Protein AF-0000000083568328 (afdb_homodimer)

Radius of gyration: 26.66 Å; Cα contacts (8 Å, |Δi|>4): 1543; chains: 2; bounding box: 86×84×79 Å

Solvent-accessible surface area (backbone atoms only — not comparable to full-atom values): 36792 Å² total; per-residue (Å²): 140,85,82,80,84,76,82,82,82,76,76,81,67,82,68,76,79,73,75,78,72,89,67,74,82,72,76,91,63,87,70,59,81,73,77,76,90,40,63,69,67,66,47,44,59,93,47,55,73,36,62,49,72,58,88,71,89,32,15,47,47,31,37,31,39,25,26,66,19,90,77,31,18,48,34,42,52,43,37,45,37,40,53,52,50,33,39,75,69,68,72,45,58,80,86,29,33,40,19,35,58,36,58,38,61,53,32,25,15,39,19,40,45,28,38,70,73,61,34,52,41,39,31,17,19,52,56,82,65,50,58,75,46,43,22,49,22,52,35,22,59,33,45,77,42,72,16,58,87,57,57,84,87,40,70,62,10,27,57,48,40,20,51,48,49,11,63,76,63,62,30,40,53,66,45,72,56,56,32,63,50,38,14,46,34,19,34,66,36,53,18,55,51,50,40,60,75,48,69,69,63,54,39,31,40,33,26,49,24,41,56,25,15,60,48,26,9,25,25,44,44,46,49,75,73,40,78,76,47,46,29,33,38,28,30,32,58,35,24,13,43,52,24,53,72,68,72,46,77,72,67,70,61,64,69,84,34,71,70,34,29,30,74,52,69,44,76,16,46,47,62,91,46,49,73,43,66,48,65,36,47,55,68,57,12,39,49,36,16,48,45,35,12,38,70,42,54,41,60,36,29,37,35,28,9,32,25,49,51,53,50,51,53,49,16,67,75,32,56,84,36,28,31,41,30,47,28,46,30,38,24,80,84,28,23,83,54,69,42,17,67,73,53,54,57,61,60,68,67,72,60,82,79,76,121,133,89,87,86,83,77,81,76,80,81,78,74,69,84,68,73,78,70,75,78,72,90,67,74,83,72,76,90,63,88,72,57,82,70,73,52,98,43,62,69,66,57,49,44,60,92,47,56,74,36,62,49,70,58,87,69,88,31,15,48,47,30,35,32,38,25,27,66,19,92,78,31,20,50,34,41,52,42,37,45,36,40,54,52,50,33,39,76,70,67,71,47,58,79,84,29,34,40,19,35,58,39,56,37,61,53,32,26,16,41,19,39,46,28,39,69,73,60,35,51,40,38,31,17,20,52,56,84,66,50,57,76,46,42,21,49,22,51,36,22,59,33,46,77,42,72,16,60,88,56,56,85,86,37,68,61,9,27,58,48,41,19,50,49,49,12,64,75,64,63,28,40,52,65,45,71,58,56,33,62,48,37,15,45,33,18,34,65,35,53,19,53,51,51,39,59,75,48,68,69,64,53,41,29,41,32,27,48,24,41,57,24,17,59,48,26,8,26,26,44,44,48,48,76,74,38,80,76,48,45,28,34,38,29,31,30,58,35,25,11,43,50,24,54,73,67,73,46,80,71,66,70,61,64,71,83,35,74,69,36,27,28,73,51,70,42,77,16,45,48,62,92,45,49,73,43,66,47,65,34,48,56,68,57,12,39,51,37,16,48,44,35,12,38,70,43,53,39,60,35,28,37,36,27,10,33,24,49,50,53,50,50,54,49,16,68,74,32,56,83,35,28,30,41,30,47,28,46,30,40,22,81,83,29,22,83,54,70,40,16,67,73,53,54,58,60,61,71,66,70,58,77,81,71,123

Secondary structure (DSSP, 8-state):
----------S------------------SS-SS----TTGGGSS---EEE-SS--SSSEEEEEEGGGSTTSBTHHHHHHHHHHHHHHTT-S-TTPEEEEE-SSHHHHHHHHHHHHHT-EEEEEEETT--HHHHHHHHHHT-EEEEE----TTSTTSHHHHHHHHHHHTT-EE--TTT-THHHHHIIIIIHHHHHHHTTT--SEEEEE-SSSHHHHHHHHHHHHH-S-SEEEEEEETT-SHHHHHTT---------STT---SS--TT--GGG--EEEEE-HHHHHHHHHHHHHHH---B-HHHHHHHHHHHHHHHH-TT-EEEEEE-BBGGGGTTTTTSHHHHHHHTTTS----/-----------------------------SS-SS--S-TTGGGSS---EEE-SS--SSSEEEEEEGGGSTTSBTHHHHHHHHHHHHHHTT-S-TTPEEEEE-SSHHHHHHHHHHHHHT-EEEEEEETT--HHHHHHHHHHT-EEEEE----TTSTTSHHHHHHHHHHHTT-EE--TTT-THHHHHIIIIIHHHHHHHTTT--SEEEEE-SSSHHHHHHHHHHHHH-S-SEEEEEEETT-SHHHHHTT---------STT---SS--TT--GGG--EEEEE-HHHHHHHHHHHHHHH---B-HHHHHHHHHHHHHHHH-TT-EEEEEE-BBGGGGTTTTTSHHHHHHTTTTS----

InterPro domains:
  IPR001216 Cysteine synthase/cystathionine beta-synthase, pyridoxal-phosphate attachment site [PS00901] (64-82)
  IPR001926 Tryptophan synthase beta chain-like, PALP domain [PF00291] (43-329)
  IPR036052 Tryptophan synthase beta chain-like, PALP domain superfamily [G3DSA:3.40.50.1100] (43-334)
  IPR036052 Tryptophan synthase beta chain-like, PALP domain superfamily [G3DSA:3.40.50.1100] (76-178)
  IPR036052 Tryptophan synthase beta chain-like, PALP domain superfamily [SSF53686] (38-342)
  IPR050214 Cysteine synthase/Cystathionine beta-synthase [PTHR10314] (40-342)

Organism: NCBI:txid148449

Sequence (710 aa):
MTDDSDRSADENSVADGGYLEREEPKAETHGSPYQTGDPVLARIGETPLVDYPEPADGGDILLKLEADNPTGSMKDRVALGMIRELEAKGRLEEDDVVVEASSGNTAGAVALVTNRLGYESVLTVPEGTSGQKIGYVRAFGSEIVECPDVDSGDERHYRSTAERIASERGGVWLDQYSTQLNPTVHYEWTGPELWRQAAGDLTHVVCPMGTGGTLSGIARYVKERTGDVEIVGVDAEQSNISAAFYDRDPGTYDTDVEGLGKEHELPTMWFDYIDEVRSVADQHAFDEARRAAAEHGVLVGGSSGAAIAVAREIADEQPNARIAVIGCDGGEQYFDTVFDEASMSHDGSSGSTLEMTDDSDRSADENSVADGGYLEREEPKAETHGSPYQTGDPVLARIGETPLVDYPEPADGGDILLKLEADNPTGSMKDRVALGMIRELEAKGRLEEDDVVVEASSGNTAGAVALVTNRLGYESVLTVPEGTSGQKIGYVRAFGSEIVECPDVDSGDERHYRSTAERIASERGGVWLDQYSTQLNPTVHYEWTGPELWRQAAGDLTHVVCPMGTGGTLSGIARYVKERTGDVEIVGVDAEQSNISAAFYDRDPGTYDTDVEGLGKEHELPTMWFDYIDEVRSVADQHAFDEARRAAAEHGVLVGGSSGAAIAVAREIADEQPNARIAVIGCDGGEQYFDTVFDEASMSHDGSSGSTLE

Foldseek 3Di:
DDDPCPPPPDDPDPLPPPPPPPDPDDDLDPAAPLDDVQPLLSQQDPADWAFFQDDAPFATEIEGQNLSRPLFFNLLLLLSQLVSVCVVVVNADQAAEEEEEDQADNLLSNLVNCLRSVHAYEYEYEPPRDCLGCVSNVVSPHHYHYFHDDDPVDCSPSHNVRVVCCVVRVHDYSPCLADLSLLVSLLRGVQSSVCVNCVVPAQEEEEFDFSQSNLQSNLVNNVVVDVRHAYEYEAAPQACPQCVLVVHDHDHHDAPFPRGHHSYHTNSHPSVRHHYYYHDYQLQLLVQQVCSCPPRVAFAGSSLSRRVVVVVVVRVVHRHGYYYYYGGGGNVSACVPSVDPVNVVVVVPPPDPPD/DDDDPPPPPDPPPPLPPPPPPPDPQDDLDPAAPLDDPFPLLSQQDPADWAWFQDDAPFATEIERQNLSRPLFFNLLLLLSQLVSVCVVVVNADQAAEEEEEDQADNLLSNLVNCLRSVHAYEYEYEPPRDCLGCVSNVVSPHHYHYFHDDDPVDCSPSHNVRVVCCVVRVHDYSPCLADLSLLVSLLRGVQSSVCVNCVVDAQEEFEFDFSQSNLQSNLVNNVVVDVRHAYEYEAAPQACPQCVLVVHDHDHHDAPFPRGHHSYHTNSHPSVRHHYYYHDYQLQLLVQQVCSCPPRVAFAGSSLSRRVVVVVVVRVVHRHGYYYYYGGGGNPSQCVPSVDPVNVVVVVPPPDPPD

Nearest PDB structures (foldseek):
  4pcu-assembly1_A  TM=8.987E-01  e=1.764E-31  Homo sapiens
  8stw-assembly1_F  TM=9.087E-01  e=2.354E-30  Homo sapiens
  8stw-assembly1_A  TM=8.959E-01  e=1.142E-30  Homo sapiens
  8stw-assembly1_B  TM=9.037E-01  e=2.995E-30  Homo sapiens
  4zu6-assembly1_X  TM=9.119E-01  e=7.657E-28  Haemophilus influenzae Rd KW20

Structure (mmCIF, N/CA/C/O backbone):
data_AF-0000000083568328-model_v1
#
loop_
_entity.id
_entity.type
_entity.pdbx_description
1 polymer 'Cystathionine beta-synthase/cysteine synthase A'
#
loop_
_atom_site.group_PDB
_atom_site.id
_atom_site.type_symbol
_atom_site.label_atom_id
_atom_site.label_alt_id
_atom_site.label_comp_id
_atom_site.label_asym_id
_atom_site.label_entity_id
_atom_site.label_seq_id
_atom_site.pdbx_PDB_ins_code
_atom_site.Cartn_x
_atom_site.Cartn_y
_atom_site.Cartn_z
_atom_site.occupancy
_atom_site.B_iso_or_equiv
_atom_site.auth_seq_id
_atom_site.auth_comp_id
_atom_site.auth_asym_id
_atom_site.auth_atom_id
_atom_site.pdbx_PDB_model_num
ATOM 1 N N . MET A 1 1 ? 37.719 -30.75 -47.125 1 26.38 1 MET A N 1
ATOM 2 C CA . MET A 1 1 ? 38.5 -30.547 -45.906 1 26.38 1 MET A CA 1
ATOM 3 C C . MET A 1 1 ? 37.688 -29.828 -44.844 1 26.38 1 MET A C 1
ATOM 5 O O . MET A 1 1 ? 37.562 -28.594 -44.875 1 26.38 1 MET A O 1
ATOM 9 N N . THR A 1 2 ? 36.438 -30.375 -44.5 1 29.31 2 THR A N 1
ATOM 10 C CA . THR A 1 2 ? 35.094 -30.188 -43.938 1 29.31 2 THR A CA 1
ATOM 11 C C . THR A 1 2 ? 35.156 -30 -42.438 1 29.31 2 THR A C 1
ATOM 13 O O . THR A 1 2 ? 35.5 -30.922 -41.688 1 29.31 2 THR A O 1
ATOM 16 N N . ASP A 1 3 ? 35.594 -28.703 -41.938 1 25.84 3 ASP A N 1
ATOM 17 C CA . ASP A 1 3 ? 35.969 -28.219 -40.625 1 25.84 3 ASP A CA 1
ATOM 18 C C . ASP A 1 3 ? 34.812 -28.391 -39.625 1 25.84 3 ASP A C 1
ATOM 20 O O . ASP A 1 3 ? 33.656 -28.156 -39.969 1 25.84 3 ASP A O 1
ATOM 24 N N . ASP A 1 4 ? 34.938 -29.141 -38.406 1 24.5 4 ASP A N 1
ATOM 25 C CA . ASP A 1 4 ? 34.312 -29.859 -37.281 1 24.5 4 ASP A CA 1
ATOM 26 C C . ASP A 1 4 ? 33.781 -28.875 -36.25 1 24.5 4 ASP A C 1
ATOM 28 O O . ASP A 1 4 ? 34 -29.047 -35.062 1 24.5 4 ASP A O 1
ATOM 32 N N . SER A 1 5 ? 33.438 -27.547 -36.531 1 26.03 5 SER A N 1
ATOM 33 C CA . SER A 1 5 ? 33.312 -26.609 -35.406 1 26.03 5 SER A CA 1
ATOM 34 C C . SER A 1 5 ? 32.062 -26.891 -34.594 1 26.03 5 SER A C 1
ATOM 36 O O . SER A 1 5 ? 30.969 -26.547 -35 1 26.03 5 SER A O 1
ATOM 38 N N . ASP A 1 6 ? 31.906 -28.031 -33.844 1 23.34 6 ASP A N 1
ATOM 39 C CA . ASP A 1 6 ? 30.797 -28.562 -33.062 1 23.34 6 ASP A CA 1
ATOM 40 C C . ASP A 1 6 ? 30.547 -27.688 -31.828 1 23.34 6 ASP A C 1
ATOM 42 O O . ASP A 1 6 ? 31.344 -27.688 -30.891 1 23.34 6 ASP A O 1
ATOM 46 N N . ARG A 1 7 ? 30.047 -26.375 -31.922 1 26.62 7 ARG A N 1
ATOM 47 C CA . ARG A 1 7 ? 29.766 -25.422 -30.844 1 26.62 7 ARG A CA 1
ATOM 48 C C . ARG A 1 7 ? 28.875 -26.062 -29.781 1 26.62 7 ARG A C 1
ATOM 50 O O . ARG A 1 7 ? 27.781 -26.562 -30.078 1 26.62 7 ARG A O 1
ATOM 57 N N . SER A 1 8 ? 29.375 -26.453 -28.531 1 22.33 8 SER A N 1
ATOM 58 C CA . SER A 1 8 ? 28.922 -26.984 -27.25 1 22.33 8 SER A CA 1
ATOM 59 C C . SER A 1 8 ? 27.953 -26.016 -26.562 1 22.33 8 SER A C 1
ATOM 61 O O . SER A 1 8 ? 28.375 -25.062 -25.922 1 22.33 8 SER A O 1
ATOM 63 N N . ALA A 1 9 ? 26.922 -25.453 -27.109 1 28.36 9 ALA A N 1
ATOM 64 C CA . ALA A 1 9 ? 25.969 -24.5 -26.516 1 28.36 9 ALA A CA 1
ATOM 65 C C . ALA A 1 9 ? 25.312 -25.109 -25.281 1 28.36 9 ALA A C 1
ATOM 67 O O . ALA A 1 9 ? 24.297 -24.578 -24.797 1 28.36 9 ALA A O 1
ATOM 68 N N . ASP A 1 10 ? 25.594 -26.406 -24.719 1 21.42 10 ASP A N 1
ATOM 69 C CA . ASP A 1 10 ? 24.594 -27.141 -23.969 1 21.42 10 ASP A CA 1
ATOM 70 C C . ASP A 1 10 ? 24.281 -26.469 -22.641 1 21.42 10 ASP A C 1
ATOM 72 O O . ASP A 1 10 ? 23.141 -26.5 -22.172 1 21.42 10 ASP A O 1
ATOM 76 N N . GLU A 1 11 ? 25.188 -26.219 -21.516 1 24.83 11 GLU A N 1
ATOM 77 C CA . GLU A 1 11 ? 25.031 -26.766 -20.172 1 24.83 11 GLU A CA 1
ATOM 78 C C . GLU A 1 11 ? 24.281 -25.781 -19.266 1 24.83 11 GLU A C 1
ATOM 80 O O . GLU A 1 11 ? 24 -26.094 -18.109 1 24.83 11 GLU A O 1
ATOM 85 N N . ASN A 1 12 ? 24.281 -24.438 -19.438 1 27.17 12 ASN A N 1
ATOM 86 C CA . ASN A 1 12 ? 24.203 -23.656 -18.203 1 27.17 12 ASN A CA 1
ATOM 87 C C . ASN A 1 12 ? 22.766 -23.531 -17.719 1 27.17 12 ASN A C 1
ATOM 89 O O . ASN A 1 12 ? 22.438 -22.578 -16.984 1 27.17 12 ASN A O 1
ATOM 93 N N . SER A 1 13 ? 21.828 -24.125 -18.391 1 28.86 13 SER A N 1
ATOM 94 C CA . SER A 1 13 ? 20.5 -23.875 -17.828 1 28.86 13 SER A CA 1
ATOM 95 C C . SER A 1 13 ? 20.391 -24.469 -16.422 1 28.86 13 SER A C 1
ATOM 97 O O . SER A 1 13 ? 20.766 -25.625 -16.203 1 28.86 13 SER A O 1
ATOM 99 N N . VAL A 1 14 ? 20.359 -23.766 -15.383 1 32.25 14 VAL A N 1
ATOM 100 C CA . VAL A 1 14 ? 20.203 -24.172 -13.992 1 32.25 14 VAL A CA 1
ATOM 101 C C . VAL A 1 14 ? 18.938 -25.031 -13.844 1 32.25 14 VAL A C 1
ATOM 103 O O . VAL A 1 14 ? 17.875 -24.516 -13.484 1 32.25 14 VAL A O 1
ATOM 106 N N . ALA A 1 15 ? 18.562 -25.844 -14.898 1 31.44 15 ALA A N 1
ATOM 107 C CA . ALA A 1 15 ? 17.391 -26.672 -14.625 1 31.44 15 ALA A CA 1
ATOM 108 C C . ALA A 1 15 ? 17.734 -27.781 -13.617 1 31.44 15 ALA A C 1
ATOM 110 O O . ALA A 1 15 ? 17.984 -28.922 -14 1 31.44 15 ALA A O 1
ATOM 111 N N . ASP A 1 16 ? 18.641 -27.75 -12.695 1 31.12 16 ASP A N 1
ATOM 112 C CA . ASP A 1 16 ? 18.781 -28.953 -11.898 1 31.12 16 ASP A CA 1
ATOM 113 C C . ASP A 1 16 ? 17.469 -29.312 -11.195 1 31.12 16 ASP A C 1
ATOM 115 O O . ASP A 1 16 ? 16.859 -28.453 -10.531 1 31.12 16 ASP A O 1
ATOM 119 N N . GLY A 1 17 ? 16.734 -30.297 -11.672 1 29.56 17 GLY A N 1
ATOM 120 C CA . GLY A 1 17 ? 15.602 -30.984 -11.086 1 29.56 17 GLY A CA 1
ATOM 121 C C . GLY A 1 17 ? 15.875 -31.5 -9.688 1 29.56 17 GLY A C 1
ATOM 122 O O . GLY A 1 17 ? 15.734 -32.688 -9.422 1 29.56 17 GLY A O 1
ATOM 123 N N . GLY A 1 18 ? 16.828 -30.969 -8.906 1 28.64 18 GLY A N 1
ATOM 124 C CA . GLY A 1 18 ? 17.078 -31.688 -7.664 1 28.64 18 GLY A CA 1
ATOM 125 C C . GLY A 1 18 ? 15.852 -31.766 -6.773 1 28.64 18 GLY A C 1
ATOM 126 O O . GLY A 1 18 ? 15.211 -30.75 -6.492 1 28.64 18 GLY A O 1
ATOM 127 N N . TYR A 1 19 ? 15.188 -32.875 -6.84 1 30.38 19 TYR A N 1
ATOM 128 C CA . TYR A 1 19 ? 14.227 -33.25 -5.805 1 30.38 19 TYR A CA 1
ATOM 129 C C . TYR A 1 19 ? 14.805 -33 -4.414 1 30.38 19 TYR A C 1
ATOM 131 O O . TYR A 1 19 ? 15.93 -33.406 -4.121 1 30.38 19 TYR A O 1
ATOM 139 N N . LEU A 1 20 ? 14.539 -31.906 -3.744 1 34.12 20 LEU A N 1
ATOM 140 C CA . LEU A 1 20 ? 14.867 -31.719 -2.334 1 34.12 20 LEU A CA 1
ATOM 141 C C . LEU A 1 20 ? 14.5 -32.969 -1.526 1 34.12 20 LEU A C 1
ATOM 143 O O . LEU A 1 20 ? 13.406 -33.5 -1.686 1 34.12 20 LEU A O 1
ATOM 147 N N . GLU A 1 21 ? 15.438 -33.75 -1.152 1 30.05 21 GLU A N 1
ATOM 148 C CA . GLU A 1 21 ? 15.266 -34.812 -0.155 1 30.05 21 GLU A CA 1
ATOM 149 C C . GLU A 1 21 ? 14.375 -34.344 0.994 1 30.05 21 GLU A C 1
ATOM 151 O O . GLU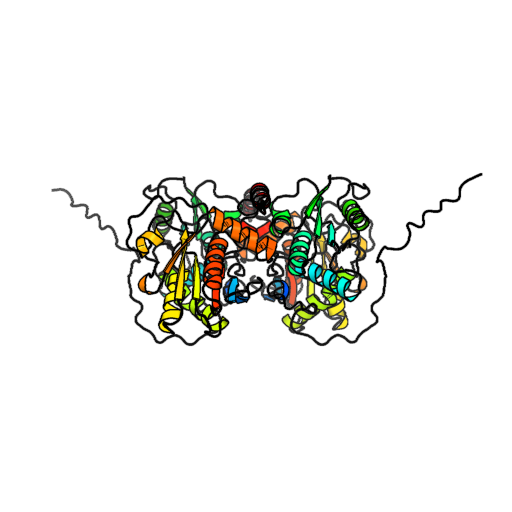 A 1 21 ? 14.32 -33.156 1.296 1 30.05 21 GLU A O 1
ATOM 156 N N . ARG A 1 22 ? 13.555 -35.281 1.659 1 32.81 22 ARG A N 1
ATOM 157 C CA . ARG A 1 22 ? 12.531 -35.219 2.701 1 32.81 22 ARG A CA 1
ATOM 158 C C . ARG A 1 22 ? 13.086 -34.594 3.973 1 32.81 22 ARG A C 1
ATOM 160 O O . ARG A 1 22 ? 13.727 -35.281 4.785 1 32.81 22 ARG A O 1
ATOM 167 N N . GLU A 1 23 ? 13.742 -33.375 3.957 1 34.34 23 GLU A N 1
ATOM 168 C CA . GLU A 1 23 ? 14.102 -32.969 5.312 1 34.34 23 GLU A CA 1
ATOM 169 C C . GLU A 1 23 ? 12.867 -32.75 6.18 1 34.34 23 GLU A C 1
ATOM 171 O O . GLU A 1 23 ? 11.781 -32.5 5.664 1 34.34 23 GLU A O 1
ATOM 176 N N . GLU A 1 24 ? 12.906 -33.156 7.539 1 38 24 GLU A N 1
ATOM 177 C CA . GLU A 1 24 ? 11.922 -32.969 8.602 1 38 24 GLU A CA 1
ATOM 178 C C . GLU A 1 24 ? 11.258 -31.594 8.492 1 38 24 GLU A C 1
ATOM 180 O O . GLU A 1 24 ? 11.875 -30.625 8.031 1 38 24 GLU A O 1
ATOM 185 N N . PRO A 1 25 ? 9.945 -31.75 8.57 1 39.94 25 PRO A N 1
ATOM 186 C CA . PRO A 1 25 ? 9.211 -30.484 8.531 1 39.94 25 PRO A CA 1
ATOM 187 C C . PRO A 1 25 ? 9.852 -29.406 9.398 1 39.94 25 PRO A C 1
ATOM 189 O O . PRO A 1 25 ? 10.195 -29.656 10.555 1 39.94 25 PRO A O 1
ATOM 192 N N . LYS A 1 26 ? 10.43 -28.547 8.961 1 43.16 26 LYS A N 1
ATOM 193 C CA . LYS A 1 26 ? 11.07 -27.406 9.617 1 43.16 26 LYS A CA 1
ATOM 194 C C . LYS A 1 26 ? 10.164 -26.797 10.68 1 43.16 26 LYS A C 1
ATOM 196 O O . LYS A 1 26 ? 8.961 -26.656 10.461 1 43.16 26 LYS A O 1
ATOM 201 N N . ALA A 1 27 ? 10.672 -26.609 11.906 1 43.38 27 ALA A N 1
ATOM 202 C CA . ALA A 1 27 ? 10.055 -25.938 13.047 1 43.38 27 ALA A CA 1
ATOM 203 C C . ALA A 1 27 ? 9.453 -24.594 12.633 1 43.38 27 ALA A C 1
ATOM 205 O O . ALA A 1 27 ? 9.99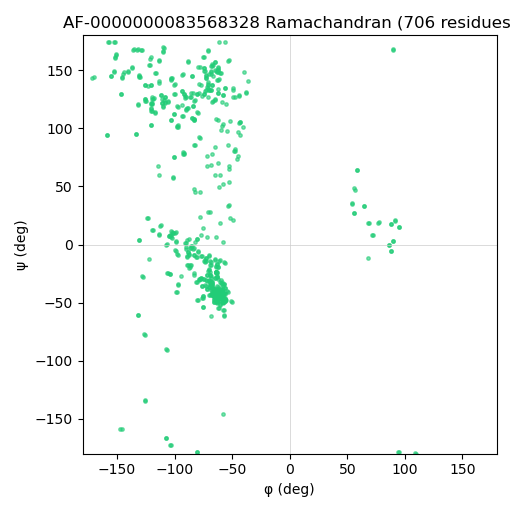2 -23.922 11.75 1 43.38 27 ALA A O 1
ATOM 206 N N . GLU A 1 28 ? 8.102 -24.328 12.953 1 48.81 28 GLU A N 1
ATOM 207 C CA . GLU A 1 28 ? 7.344 -23.109 12.727 1 48.81 28 GLU A CA 1
ATOM 208 C C . GLU A 1 28 ? 8.133 -21.875 13.156 1 48.81 28 GLU A C 1
ATOM 210 O O . GLU A 1 28 ? 8.336 -21.641 14.344 1 48.81 28 GLU A O 1
ATOM 215 N N . THR A 1 29 ? 9.156 -21.469 12.398 1 52.94 29 THR A N 1
ATOM 216 C CA . THR A 1 29 ? 9.891 -20.25 12.758 1 52.94 29 THR A CA 1
ATOM 217 C C . THR A 1 29 ? 9.102 -19.016 12.383 1 52.94 29 THR A C 1
ATOM 219 O O . THR A 1 29 ? 8.414 -19 11.359 1 52.94 29 THR A O 1
ATOM 222 N N . HIS A 1 30 ? 8.938 -18.109 13.383 1 74.62 30 HIS A N 1
ATOM 223 C CA . HIS A 1 30 ? 8.352 -16.797 13.156 1 74.62 30 HIS A CA 1
ATOM 224 C C . HIS A 1 30 ? 9.258 -15.938 12.281 1 74.62 30 HIS A C 1
ATOM 226 O O . HIS A 1 30 ? 10.484 -15.969 12.43 1 74.62 30 HIS A O 1
ATOM 232 N N . GLY A 1 31 ? 8.648 -15.484 11.172 1 80.75 31 GLY A N 1
ATOM 233 C CA . GLY A 1 31 ? 9.406 -14.547 10.367 1 80.75 31 GLY A CA 1
ATOM 234 C C . GLY A 1 31 ? 9.883 -15.133 9.055 1 80.75 31 GLY A C 1
ATOM 235 O O . GLY A 1 31 ? 9.578 -16.281 8.734 1 80.75 31 GLY A O 1
ATOM 236 N N . SER A 1 32 ? 10.555 -14.414 8.305 1 91.5 32 SER A N 1
ATOM 237 C CA . SER A 1 32 ? 11.078 -14.789 7 1 91.5 32 SER A CA 1
ATOM 238 C C . SER A 1 32 ? 12.172 -15.836 7.121 1 91.5 32 SER A C 1
ATOM 240 O O . SER A 1 32 ? 13.078 -15.703 7.953 1 91.5 32 SER A O 1
ATOM 242 N N . PRO A 1 33 ? 12.148 -16.875 6.359 1 95.56 33 PRO A N 1
ATOM 243 C CA . PRO A 1 33 ? 13.273 -17.812 6.301 1 95.56 33 PRO A CA 1
ATOM 244 C C . PRO A 1 33 ? 14.5 -17.219 5.613 1 95.56 33 PRO A C 1
ATOM 246 O O . PRO A 1 33 ? 15.586 -17.797 5.664 1 95.56 33 PRO A O 1
ATOM 249 N N . TYR A 1 34 ? 14.297 -16.047 5.016 1 95.25 34 TYR A N 1
ATOM 250 C CA . TYR A 1 34 ? 15.367 -15.352 4.312 1 95.25 34 TYR A CA 1
ATOM 251 C C . TYR A 1 34 ? 15.719 -14.039 5.012 1 95.25 34 TYR A C 1
ATOM 253 O O . TYR A 1 34 ? 15.609 -12.969 4.418 1 95.25 34 TYR A O 1
ATOM 261 N N . GLN A 1 35 ? 16.25 -14.164 6.148 1 88.25 35 GLN A N 1
ATOM 262 C CA . GLN A 1 35 ? 16.516 -12.984 6.969 1 88.25 35 GLN A CA 1
ATOM 263 C C . GLN A 1 35 ? 17.656 -12.164 6.387 1 88.25 35 GLN A C 1
ATOM 265 O O . GLN A 1 35 ? 18.641 -12.719 5.895 1 88.25 35 GLN A O 1
ATOM 270 N N . THR A 1 36 ? 17.734 -10.852 6.211 1 85.62 36 THR A N 1
ATOM 271 C CA . THR A 1 36 ? 18.75 -9.992 5.609 1 85.62 36 THR A CA 1
ATOM 272 C C . THR A 1 36 ? 19.234 -8.945 6.613 1 85.62 36 THR A C 1
ATOM 274 O O . THR A 1 36 ? 20.297 -8.359 6.441 1 85.62 36 THR A O 1
ATOM 277 N N . GLY A 1 37 ? 18.703 -8.641 7.742 1 89.69 37 GLY A N 1
ATOM 278 C CA . GLY A 1 37 ? 19 -7.523 8.633 1 89.69 37 GLY A CA 1
ATOM 279 C C . GLY A 1 37 ? 18.609 -6.176 8.047 1 89.69 37 GLY A C 1
ATOM 280 O O . GLY A 1 37 ? 18.719 -5.148 8.719 1 89.69 37 GLY A O 1
ATOM 281 N N . ASP A 1 38 ? 18.281 -6.074 6.777 1 95.69 38 ASP A N 1
ATOM 282 C CA . ASP A 1 38 ? 17.844 -4.852 6.113 1 95.69 38 ASP A CA 1
ATOM 283 C C . ASP A 1 38 ? 16.438 -4.449 6.582 1 95.69 38 ASP A C 1
ATOM 285 O O . ASP A 1 38 ? 15.508 -5.258 6.539 1 95.69 38 ASP A O 1
ATOM 289 N N . PRO A 1 39 ? 16.281 -3.23 7.023 1 95.69 39 PRO A N 1
ATOM 290 C CA . PRO A 1 39 ? 15.008 -2.846 7.645 1 95.69 39 PRO A CA 1
ATOM 291 C C . PRO A 1 39 ? 13.859 -2.793 6.645 1 95.69 39 PRO A C 1
ATOM 293 O O . PRO A 1 39 ? 12.688 -2.844 7.039 1 95.69 39 PRO A O 1
ATOM 296 N N . VAL A 1 40 ? 14.141 -2.613 5.352 1 97.56 40 VAL A N 1
ATOM 297 C CA . VAL A 1 40 ? 13.109 -2.602 4.324 1 97.56 40 VAL A CA 1
ATOM 298 C C . VAL A 1 40 ? 12.703 -4.031 3.979 1 97.56 40 VAL A C 1
ATOM 300 O O . VAL A 1 40 ? 11.516 -4.371 3.984 1 97.56 40 VAL A O 1
ATOM 303 N N . LEU A 1 41 ? 13.688 -4.91 3.75 1 98 41 LEU A N 1
ATOM 304 C CA . LEU A 1 41 ? 13.422 -6.285 3.34 1 98 41 LEU A CA 1
ATOM 305 C C . LEU A 1 41 ? 12.844 -7.094 4.496 1 98 41 LEU A C 1
ATOM 307 O O . LEU A 1 41 ? 12.102 -8.055 4.277 1 98 41 LEU A O 1
ATOM 311 N N . ALA A 1 42 ? 13.164 -6.672 5.75 1 96.69 42 ALA A N 1
ATOM 312 C CA . ALA A 1 42 ? 12.664 -7.367 6.934 1 96.69 42 ALA A CA 1
ATOM 313 C C . ALA A 1 42 ? 11.148 -7.254 7.039 1 96.69 42 ALA A C 1
ATOM 315 O O . ALA A 1 42 ? 10.508 -7.992 7.797 1 96.69 42 ALA A O 1
ATOM 316 N N . ARG A 1 43 ? 10.602 -6.367 6.238 1 96.62 43 ARG A N 1
ATOM 317 C CA . ARG A 1 43 ? 9.164 -6.125 6.293 1 96.62 43 ARG A CA 1
ATOM 318 C C . ARG A 1 43 ? 8.414 -7.082 5.375 1 96.62 43 ARG A C 1
ATOM 320 O O . ARG A 1 43 ? 7.184 -7.129 5.395 1 96.62 43 ARG A O 1
ATOM 327 N N . ILE A 1 44 ? 9.109 -7.824 4.578 1 98.12 44 ILE A N 1
ATOM 328 C CA . ILE A 1 44 ? 8.453 -8.75 3.662 1 98.12 44 ILE A CA 1
ATOM 329 C C . ILE A 1 44 ? 7.934 -9.961 4.438 1 98.12 44 ILE A C 1
ATOM 331 O O . ILE A 1 44 ? 8.672 -10.578 5.211 1 98.12 44 ILE A O 1
ATOM 335 N N . GLY A 1 45 ? 6.672 -10.297 4.23 1 97.5 45 GLY A N 1
ATOM 336 C CA . GLY A 1 45 ? 6.047 -11.398 4.934 1 97.5 45 GLY A CA 1
ATOM 337 C C . GLY A 1 45 ? 5.309 -10.969 6.188 1 97.5 45 GLY A C 1
ATOM 338 O O . GLY A 1 45 ? 5.07 -9.781 6.398 1 97.5 45 GLY A O 1
ATOM 339 N N . GLU A 1 46 ? 4.73 -11.945 6.906 1 97.12 46 GLU A N 1
ATOM 340 C CA . GLU A 1 46 ? 3.875 -11.719 8.07 1 97.12 46 GLU A CA 1
ATOM 341 C C . GLU A 1 46 ? 2.727 -10.773 7.734 1 97.12 46 GLU A C 1
ATOM 343 O O . GLU A 1 46 ? 2.402 -9.883 8.523 1 97.12 46 GLU A O 1
ATOM 348 N N . THR A 1 47 ? 2.279 -10.938 6.504 1 98.06 47 THR A N 1
ATOM 349 C CA . THR A 1 47 ? 1.127 -10.133 6.098 1 98.06 47 THR A CA 1
ATOM 350 C C . THR A 1 47 ? -0.127 -10.578 6.844 1 98.06 47 THR A C 1
ATOM 352 O O . THR A 1 47 ? -0.241 -11.742 7.242 1 98.06 47 THR A O 1
ATOM 355 N N . PRO A 1 48 ? -1.077 -9.734 7.023 1 97.75 48 PRO A N 1
ATOM 356 C CA . PRO A 1 48 ? -2.252 -10.062 7.832 1 97.75 48 PRO A CA 1
ATOM 357 C C . PRO A 1 48 ? -3.127 -11.141 7.191 1 97.75 48 PRO A C 1
ATOM 359 O O . PRO A 1 48 ? -3.283 -11.164 5.969 1 97.75 48 PRO A O 1
ATOM 362 N N . LEU A 1 49 ? -3.584 -12.062 7.965 1 98.31 49 LEU A N 1
ATOM 363 C CA . LEU A 1 49 ? -4.734 -12.914 7.68 1 98.31 49 LEU A CA 1
ATOM 364 C C . LEU A 1 49 ? -5.973 -12.422 8.414 1 98.31 49 LEU A C 1
ATOM 366 O O . LEU A 1 49 ? -6.035 -12.492 9.648 1 98.31 49 LEU A O 1
ATOM 370 N N . VAL A 1 50 ? -6.965 -11.93 7.645 1 97.56 50 VAL A N 1
ATOM 371 C CA . VAL A 1 50 ? -8.078 -11.25 8.305 1 97.56 50 VAL A CA 1
ATOM 372 C C . VAL A 1 50 ? -9.391 -11.945 7.945 1 97.56 50 VAL A C 1
ATOM 374 O O . VAL A 1 50 ? -9.484 -12.609 6.914 1 97.56 50 VAL A O 1
ATOM 377 N N . ASP A 1 51 ? -10.367 -11.789 8.867 1 96.38 51 ASP A N 1
ATOM 378 C CA . ASP A 1 51 ? -11.719 -12.195 8.508 1 96.38 51 ASP A CA 1
ATOM 379 C C . ASP A 1 51 ? -12.273 -11.336 7.371 1 96.38 51 ASP A C 1
ATOM 381 O O . ASP A 1 51 ? -12.219 -10.102 7.438 1 96.38 51 ASP A O 1
ATOM 385 N N . TYR A 1 52 ? -12.688 -11.961 6.332 1 96.56 52 TYR A N 1
ATOM 386 C CA . TYR A 1 52 ? -13.375 -11.203 5.293 1 96.56 52 TYR A CA 1
ATOM 387 C C . TYR A 1 52 ? -14.664 -10.586 5.828 1 96.56 52 TYR A C 1
ATOM 389 O O . TYR A 1 52 ? -15.477 -11.273 6.445 1 96.56 52 TYR A O 1
ATOM 397 N N . PRO A 1 53 ? -14.805 -9.234 5.547 1 93.5 53 PRO A N 1
ATOM 398 C CA . PRO A 1 53 ? -15.875 -8.531 6.25 1 93.5 53 PRO A CA 1
ATOM 399 C C . PRO A 1 53 ? -17.234 -8.695 5.574 1 93.5 53 PRO A C 1
ATOM 401 O O . PRO A 1 53 ? -17.875 -7.703 5.211 1 93.5 53 PRO A O 1
ATOM 404 N N . GLU A 1 54 ? -17.609 -9.773 5.238 1 90.12 54 GLU A N 1
ATOM 405 C CA . GLU A 1 54 ? -18.922 -10.109 4.723 1 90.12 54 GLU A CA 1
ATOM 406 C C . GLU A 1 54 ? -19.703 -10.961 5.723 1 90.12 54 GLU A C 1
ATOM 408 O O . GLU A 1 54 ? -19.156 -11.891 6.316 1 90.12 54 GLU A O 1
ATOM 413 N N . PRO A 1 55 ? -20.953 -10.453 6.066 1 76.94 55 PRO A N 1
ATOM 414 C CA . PRO A 1 55 ? -21.766 -11.219 7.027 1 76.94 55 PRO A CA 1
ATOM 415 C C . PRO A 1 55 ? -21.859 -12.695 6.668 1 76.94 55 PRO A C 1
ATOM 417 O O . PRO A 1 55 ? -21.969 -13.047 5.488 1 76.94 55 PRO A O 1
ATOM 420 N N . ALA A 1 56 ? -21.656 -13.562 7.59 1 68.56 56 ALA A N 1
ATOM 421 C CA . ALA A 1 56 ? -21.469 -15 7.422 1 68.56 56 ALA A CA 1
ATOM 422 C C . ALA A 1 56 ? -22.812 -15.719 7.289 1 68.56 56 ALA A C 1
ATOM 424 O O . ALA A 1 56 ? -23.656 -15.641 8.188 1 68.56 56 ALA A O 1
ATOM 425 N N . ASP A 1 57 ? -23.375 -15.828 6.203 1 79.19 57 ASP A N 1
ATOM 426 C CA . ASP A 1 57 ? -24.453 -16.812 6.129 1 79.19 57 ASP A CA 1
ATOM 427 C C . ASP A 1 57 ? -23.922 -18.188 5.742 1 79.19 57 ASP A C 1
ATOM 429 O O . ASP A 1 57 ? -24.609 -19.203 5.918 1 79.19 57 ASP A O 1
ATOM 433 N N . GLY A 1 58 ? -22.609 -18.219 5.637 1 89.31 58 GLY A N 1
ATOM 434 C CA . GLY A 1 58 ? -21.938 -19.438 5.215 1 89.31 58 GLY A CA 1
ATOM 435 C C . GLY A 1 58 ? -20.594 -19.641 5.875 1 89.31 58 GLY A C 1
ATOM 436 O O . GLY A 1 58 ? -20.406 -19.312 7.047 1 89.31 58 GLY A O 1
ATOM 437 N N . GLY A 1 59 ? -19.812 -20.438 5.23 1 92.56 59 GLY A N 1
ATOM 438 C CA . GLY A 1 59 ? -18.469 -20.688 5.738 1 92.56 59 GLY A CA 1
ATOM 439 C C . GLY A 1 59 ? -17.688 -19.406 5.992 1 92.56 59 GLY A C 1
ATOM 440 O O . GLY A 1 59 ? -18.047 -18.344 5.492 1 92.56 59 GLY A O 1
ATOM 441 N N . ASP A 1 60 ? -16.719 -19.531 6.809 1 95.94 60 ASP A N 1
ATOM 442 C CA . ASP A 1 60 ? -15.844 -18.406 7.133 1 95.94 60 ASP A CA 1
ATOM 443 C C . ASP A 1 60 ? -14.789 -18.203 6.047 1 95.94 60 ASP A C 1
ATOM 445 O O . ASP A 1 60 ? -14.156 -19.172 5.594 1 95.94 60 ASP A O 1
ATOM 449 N N . ILE A 1 61 ? -14.703 -17.031 5.625 1 97.88 61 ILE A N 1
ATOM 450 C CA . ILE A 1 61 ? -13.672 -16.672 4.656 1 97.88 61 ILE A CA 1
ATOM 451 C C . ILE A 1 61 ? -12.609 -15.805 5.328 1 97.88 61 ILE A C 1
ATOM 453 O O . ILE A 1 61 ? -12.93 -14.805 5.98 1 97.88 61 ILE A O 1
ATOM 457 N N . LEU A 1 62 ? -11.406 -16.25 5.285 1 98.31 62 LEU A N 1
ATOM 458 C CA . LEU A 1 62 ? -10.234 -15.469 5.672 1 98.31 62 LEU A CA 1
ATOM 459 C C . LEU A 1 62 ? -9.484 -14.961 4.445 1 98.31 62 LEU A C 1
ATOM 461 O O . LEU A 1 62 ? -9.43 -15.648 3.42 1 98.31 62 LEU A O 1
ATOM 465 N N . LEU A 1 63 ? -8.969 -13.781 4.527 1 98.69 63 LEU A N 1
ATOM 466 C CA . LEU A 1 63 ? -8.242 -13.18 3.42 1 98.69 63 LEU A CA 1
ATOM 467 C C . LEU A 1 63 ? -6.809 -12.852 3.83 1 98.69 63 LEU A C 1
ATOM 469 O O . LEU A 1 63 ? -6.59 -12.109 4.789 1 98.69 63 LEU A O 1
ATOM 473 N N . LYS A 1 64 ? -5.844 -13.484 3.174 1 98.88 64 LYS A N 1
ATOM 474 C CA . LYS A 1 64 ? -4.426 -13.172 3.342 1 98.88 64 LYS A CA 1
ATOM 475 C C . LYS A 1 64 ? -4.039 -11.938 2.531 1 98.88 64 LYS A C 1
ATOM 477 O O . LYS A 1 64 ? -4.02 -11.977 1.3 1 98.88 64 LYS A O 1
ATOM 482 N N . LEU A 1 65 ? -3.668 -10.859 3.176 1 98.62 65 LEU A N 1
ATOM 483 C CA . LEU A 1 65 ? -3.48 -9.562 2.529 1 98.62 65 LEU A CA 1
ATOM 484 C C . LEU A 1 65 ? -2.031 -9.375 2.092 1 98.62 65 LEU A C 1
ATOM 486 O O . LEU A 1 65 ? -1.318 -8.531 2.635 1 98.62 65 LEU A O 1
ATOM 490 N N . GLU A 1 66 ? -1.692 -9.992 1.017 1 98.69 66 GLU A N 1
ATOM 491 C CA . GLU A 1 66 ? -0.314 -9.977 0.537 1 98.69 66 GLU A CA 1
ATOM 492 C C . GLU A 1 66 ? 0.052 -8.609 -0.038 1 98.69 66 GLU A C 1
ATOM 494 O O . GLU A 1 66 ? 1.23 -8.312 -0.245 1 98.69 66 GLU A O 1
ATOM 499 N N . ALA A 1 67 ? -0.917 -7.734 -0.247 1 98.06 67 ALA A N 1
ATOM 500 C CA . ALA A 1 67 ? -0.661 -6.359 -0.661 1 98.06 67 ALA A CA 1
ATOM 501 C C . ALA A 1 67 ? 0.129 -5.602 0.404 1 98.06 67 ALA A C 1
ATOM 503 O O . ALA A 1 67 ? 0.668 -4.523 0.138 1 98.06 67 ALA A O 1
ATOM 504 N N . ASP A 1 68 ? 0.171 -6.125 1.604 1 97.88 68 ASP A N 1
ATOM 505 C CA . ASP A 1 68 ? 0.834 -5.441 2.709 1 97.88 68 ASP A CA 1
ATOM 506 C C . ASP A 1 68 ? 2.346 -5.652 2.656 1 97.88 68 ASP A C 1
ATOM 508 O O . ASP A 1 68 ? 3.076 -5.164 3.521 1 97.88 68 ASP A O 1
ATOM 512 N N . ASN A 1 69 ? 2.838 -6.289 1.639 1 98.19 69 ASN A N 1
ATOM 513 C CA . ASN A 1 69 ? 4.273 -6.297 1.369 1 98.19 69 ASN A CA 1
ATOM 514 C C . ASN A 1 69 ? 4.742 -4.965 0.791 1 98.19 69 ASN A C 1
ATOM 516 O O . ASN A 1 69 ? 3.941 -4.207 0.239 1 98.19 69 ASN A O 1
ATOM 520 N N . PRO A 1 70 ? 6.012 -4.66 0.831 1 97.81 70 PRO A N 1
ATOM 521 C CA . PRO A 1 70 ? 6.543 -3.328 0.526 1 97.81 70 PRO A CA 1
ATOM 522 C C . PRO A 1 70 ? 6.184 -2.857 -0.881 1 97.81 70 PRO A C 1
ATOM 524 O O . PRO A 1 70 ? 5.953 -1.664 -1.097 1 97.81 70 PRO A O 1
ATOM 527 N N . THR A 1 71 ? 6.113 -3.777 -1.854 1 98 71 THR A N 1
ATOM 528 C CA . THR A 1 71 ? 5.797 -3.334 -3.207 1 98 71 THR A CA 1
ATOM 529 C C . THR A 1 71 ? 4.344 -3.645 -3.553 1 98 71 THR A C 1
ATOM 531 O O . THR A 1 71 ? 3.979 -3.705 -4.727 1 98 71 THR A O 1
ATOM 534 N N . GLY A 1 72 ? 3.541 -4.027 -2.535 1 97.25 72 GLY A N 1
ATOM 535 C CA . GLY A 1 72 ? 2.098 -4.098 -2.691 1 97.25 72 GLY A CA 1
ATOM 536 C C . GLY A 1 72 ? 1.619 -5.434 -3.219 1 97.25 72 GLY A C 1
ATOM 537 O O . GLY A 1 72 ? 0.519 -5.535 -3.766 1 97.25 72 GLY A O 1
ATOM 538 N N . SER A 1 73 ? 2.502 -6.477 -3.119 1 97.88 73 SER A N 1
ATOM 539 C CA . SER A 1 73 ? 2.061 -7.766 -3.639 1 97.88 73 SER A CA 1
ATOM 540 C C . SER A 1 73 ? 2.84 -8.914 -3.004 1 97.88 73 SER A C 1
ATOM 542 O O . SER A 1 73 ? 3.826 -8.688 -2.301 1 97.88 73 SER A O 1
ATOM 544 N N . MET A 1 74 ? 2.422 -10.078 -3.324 1 97.94 74 MET A N 1
ATOM 545 C CA . MET A 1 74 ? 3.014 -11.305 -2.803 1 97.94 74 MET A CA 1
ATOM 546 C C . MET A 1 74 ? 4.375 -11.57 -3.439 1 97.94 74 MET A C 1
ATOM 548 O O . MET A 1 74 ? 5.152 -12.383 -2.941 1 97.94 74 MET A O 1
ATOM 552 N N . LYS A 1 75 ? 4.656 -10.82 -4.527 1 98.56 75 LYS A N 1
ATOM 553 C CA . LYS A 1 75 ? 5.848 -11.164 -5.301 1 98.56 75 LYS A CA 1
ATOM 554 C C . LYS A 1 75 ? 7.117 -10.734 -4.574 1 98.56 75 LYS A C 1
ATOM 556 O O . LYS A 1 75 ? 8.211 -11.195 -4.906 1 98.56 75 LYS A O 1
ATOM 561 N N . ASP A 1 76 ? 6.984 -9.906 -3.57 1 98.69 76 ASP A N 1
ATOM 562 C CA . ASP A 1 76 ? 8.141 -9.57 -2.752 1 98.69 76 ASP A CA 1
ATOM 563 C C . ASP A 1 76 ? 8.789 -10.82 -2.164 1 98.69 76 ASP A C 1
ATOM 565 O O . ASP A 1 76 ? 10.016 -10.922 -2.096 1 98.69 76 ASP A O 1
ATOM 569 N N . ARG A 1 77 ? 7.969 -11.773 -1.796 1 98.5 77 ARG A N 1
ATOM 570 C CA . ARG A 1 77 ? 8.461 -13.008 -1.193 1 98.5 77 ARG A CA 1
ATOM 571 C C . ARG A 1 77 ? 9.328 -13.797 -2.176 1 98.5 77 ARG A C 1
ATOM 573 O O . ARG A 1 77 ? 10.445 -14.195 -1.846 1 98.5 77 ARG A O 1
ATOM 580 N N . VAL A 1 78 ? 8.773 -13.953 -3.32 1 98.44 78 VAL A N 1
ATOM 581 C CA . VAL A 1 78 ? 9.445 -14.844 -4.262 1 98.44 78 VAL A CA 1
ATOM 582 C C . VAL A 1 78 ? 10.719 -14.18 -4.781 1 98.44 78 VAL A C 1
ATOM 584 O O . VAL A 1 78 ? 11.719 -14.859 -5.039 1 98.44 78 VAL A O 1
ATOM 587 N N . ALA A 1 79 ? 10.688 -12.852 -5.016 1 98.75 79 ALA A N 1
ATOM 588 C CA . ALA A 1 79 ? 11.898 -12.141 -5.422 1 98.75 79 ALA A CA 1
ATOM 589 C C . ALA A 1 79 ? 13 -12.305 -4.383 1 98.75 79 ALA A C 1
ATOM 591 O O . ALA A 1 79 ? 14.125 -12.695 -4.719 1 98.75 79 ALA A O 1
ATOM 592 N N . LEU A 1 80 ? 12.672 -12.047 -3.127 1 98.81 80 LEU A N 1
ATOM 593 C CA . LEU A 1 80 ? 13.672 -12.164 -2.07 1 98.81 80 LEU A CA 1
ATOM 594 C C . LEU A 1 80 ? 14.156 -13.602 -1.932 1 98.81 80 LEU A C 1
ATOM 596 O O . LEU A 1 80 ? 15.367 -13.852 -1.886 1 98.81 80 LEU A O 1
ATOM 600 N N . GLY A 1 81 ? 13.25 -14.523 -1.903 1 98.69 81 GLY A N 1
ATOM 601 C CA . GLY A 1 81 ? 13.609 -15.922 -1.723 1 98.69 81 GLY A CA 1
ATOM 602 C C . GLY A 1 81 ? 14.484 -16.453 -2.838 1 98.69 81 GLY A C 1
ATOM 603 O O . GLY A 1 81 ? 15.492 -17.125 -2.576 1 98.69 81 GLY A O 1
ATOM 604 N N . MET A 1 82 ? 14.109 -16.219 -4.074 1 98.62 82 MET A N 1
ATOM 605 C CA . MET A 1 82 ? 14.891 -16.719 -5.207 1 98.62 82 MET A CA 1
ATOM 606 C C . MET A 1 82 ? 16.312 -16.156 -5.18 1 98.62 82 MET A C 1
ATOM 608 O O . MET A 1 82 ? 17.281 -16.891 -5.348 1 98.62 82 MET A O 1
ATOM 612 N N . ILE A 1 83 ? 16.422 -14.852 -4.934 1 98.5 83 ILE A N 1
ATOM 613 C CA . ILE A 1 83 ? 17.719 -14.203 -4.961 1 98.5 83 ILE A CA 1
ATOM 614 C C . ILE A 1 83 ? 18.578 -14.719 -3.812 1 98.5 83 ILE A C 1
ATOM 616 O O . ILE A 1 83 ? 19.75 -15.062 -4.012 1 98.5 83 ILE A O 1
ATOM 620 N N . ARG A 1 84 ? 18.031 -14.867 -2.615 1 97.94 84 ARG A N 1
ATOM 621 C CA . ARG A 1 84 ? 18.781 -15.359 -1.467 1 97.94 84 ARG A CA 1
ATOM 622 C C . ARG A 1 84 ? 19.203 -16.812 -1.669 1 97.94 84 ARG A C 1
ATOM 624 O O . ARG A 1 84 ? 20.297 -17.203 -1.282 1 97.94 84 ARG A O 1
ATOM 631 N N . GLU A 1 85 ? 18.328 -17.625 -2.248 1 97.88 85 GLU A N 1
ATOM 632 C CA . GLU A 1 85 ? 18.656 -19.016 -2.533 1 97.88 85 GLU A CA 1
ATOM 633 C C . GLU A 1 85 ? 19.797 -19.125 -3.535 1 97.88 85 GLU A C 1
ATOM 635 O O . GLU A 1 85 ? 20.703 -19.953 -3.379 1 97.88 85 GLU A O 1
ATOM 640 N N . LEU A 1 86 ? 19.734 -18.328 -4.551 1 97.94 86 LEU A N 1
ATOM 641 C CA . LEU A 1 86 ? 20.797 -18.328 -5.555 1 97.94 86 LEU A CA 1
ATOM 642 C C . LEU A 1 86 ? 22.125 -17.906 -4.941 1 97.94 86 LEU A C 1
ATOM 644 O O . LEU A 1 86 ? 23.172 -18.453 -5.273 1 97.94 86 LEU A O 1
ATOM 648 N N . GLU A 1 87 ? 22.094 -16.922 -4.047 1 96.69 87 GLU A N 1
ATOM 649 C CA . GLU A 1 87 ? 23.297 -16.531 -3.318 1 96.69 87 GLU A CA 1
ATOM 650 C C . GLU A 1 87 ? 23.859 -17.703 -2.518 1 96.69 87 GLU A C 1
ATOM 652 O O . GLU A 1 87 ? 25.047 -17.984 -2.588 1 96.69 87 GLU A O 1
ATOM 657 N N . ALA A 1 88 ? 22.984 -18.328 -1.792 1 95.94 88 ALA A N 1
ATOM 658 C CA . ALA A 1 88 ? 23.375 -19.406 -0.901 1 95.94 88 ALA A CA 1
ATOM 659 C C . ALA A 1 88 ? 23.984 -20.562 -1.687 1 95.94 88 ALA A C 1
ATOM 661 O O . ALA A 1 88 ? 24.891 -21.25 -1.196 1 95.94 88 ALA A O 1
ATOM 662 N N . LYS A 1 89 ? 23.562 -20.734 -2.912 1 96 89 LYS A N 1
ATOM 663 C CA . LYS A 1 89 ? 24.016 -21.828 -3.756 1 96 89 LYS A CA 1
ATOM 664 C C . LYS A 1 89 ? 25.25 -21.438 -4.559 1 96 89 LYS A C 1
ATOM 666 O O . LYS A 1 89 ? 25.781 -22.234 -5.336 1 96 89 LYS A O 1
ATOM 671 N N . GLY A 1 90 ? 25.672 -20.188 -4.406 1 95.94 90 GLY A N 1
ATOM 672 C CA . GLY A 1 90 ? 26.859 -19.703 -5.109 1 95.94 90 GLY A CA 1
ATOM 673 C C . GLY A 1 90 ? 26.594 -19.406 -6.574 1 95.94 90 GLY A C 1
ATOM 674 O O . GLY A 1 90 ? 27.531 -19.312 -7.367 1 95.94 90 GLY A O 1
ATOM 675 N N . ARG A 1 91 ? 25.375 -19.25 -6.895 1 96.44 91 ARG A N 1
ATOM 676 C CA . ARG A 1 91 ? 25 -19.031 -8.289 1 96.44 91 ARG A CA 1
ATOM 677 C C . ARG A 1 91 ? 24.781 -17.562 -8.578 1 96.44 91 ARG A C 1
ATOM 679 O O . ARG A 1 91 ? 24.516 -17.172 -9.719 1 96.44 91 ARG A O 1
ATOM 686 N N . LEU A 1 92 ? 24.844 -16.75 -7.582 1 96.25 92 LEU A N 1
ATOM 687 C CA . LEU A 1 92 ? 24.766 -15.297 -7.691 1 96.25 92 LEU A CA 1
ATOM 688 C C . LEU A 1 92 ? 25.875 -14.633 -6.891 1 96.25 92 LEU A C 1
ATOM 690 O O . LEU A 1 92 ? 25.953 -14.789 -5.668 1 96.25 92 LEU A O 1
ATOM 694 N N . GLU A 1 93 ? 26.641 -13.906 -7.598 1 94.81 93 GLU A N 1
ATOM 695 C CA . GLU A 1 93 ? 27.781 -13.25 -6.973 1 94.81 93 GLU A CA 1
ATOM 696 C C . GLU A 1 93 ? 27.578 -11.734 -6.902 1 94.81 93 GLU A C 1
ATOM 698 O O . GLU A 1 93 ? 26.672 -11.195 -7.539 1 94.81 93 GLU A O 1
ATOM 703 N N . GLU A 1 94 ? 28.344 -11.023 -6.141 1 90.81 94 GLU A N 1
ATOM 704 C CA . GLU A 1 94 ? 28.172 -9.617 -5.766 1 90.81 94 GLU A CA 1
ATOM 705 C C . GLU A 1 94 ? 28.094 -8.727 -7 1 90.81 94 GLU A C 1
ATOM 707 O O . GLU A 1 94 ? 27.312 -7.777 -7.035 1 90.81 94 GLU A O 1
ATOM 712 N N . ASP A 1 95 ? 28.75 -8.969 -8.055 1 91.94 95 ASP A N 1
ATOM 713 C CA . ASP A 1 95 ? 28.812 -8.062 -9.203 1 91.94 95 ASP A CA 1
ATOM 714 C C . ASP A 1 95 ? 27.922 -8.562 -10.336 1 91.94 95 ASP A C 1
ATOM 716 O O . ASP A 1 95 ? 27.859 -7.945 -11.406 1 91.94 95 ASP A O 1
ATOM 720 N N . ASP A 1 96 ? 27.156 -9.594 -10.016 1 95.44 96 ASP A N 1
ATOM 721 C CA . ASP A 1 96 ? 26.266 -10.109 -11.047 1 95.44 96 ASP A CA 1
ATOM 722 C C . ASP A 1 96 ? 25.078 -9.18 -11.273 1 95.44 96 ASP A C 1
ATOM 724 O O . ASP A 1 96 ? 24.641 -8.5 -10.344 1 95.44 96 ASP A O 1
ATOM 728 N N . VAL A 1 97 ? 24.625 -9.195 -12.484 1 98.06 97 VAL A N 1
ATOM 729 C CA . VAL A 1 97 ? 23.391 -8.508 -12.805 1 98.06 97 VAL A CA 1
ATOM 730 C C . VAL A 1 97 ? 22.203 -9.477 -12.68 1 98.06 97 VAL A C 1
ATOM 732 O O . VAL A 1 97 ? 22.281 -10.625 -13.133 1 98.06 97 VAL A O 1
ATOM 735 N N . VAL A 1 98 ? 21.203 -9.102 -11.992 1 98.75 98 VAL A N 1
ATOM 736 C CA . VAL A 1 98 ? 19.984 -9.898 -11.898 1 98.75 98 VAL A CA 1
ATOM 737 C C . VAL A 1 98 ? 19.016 -9.477 -13 1 98.75 98 VAL A C 1
ATOM 739 O O . VAL A 1 98 ? 18.688 -8.297 -13.133 1 98.75 98 VAL A O 1
ATOM 742 N N . VAL A 1 99 ? 18.531 -10.43 -13.82 1 98.75 99 VAL A N 1
ATOM 743 C CA . VAL A 1 99 ? 17.672 -10.133 -14.953 1 98.75 99 VAL A CA 1
ATOM 744 C C . VAL A 1 99 ? 16.328 -10.859 -14.789 1 98.75 99 VAL A C 1
ATOM 746 O O . VAL A 1 99 ? 16.297 -12.008 -14.352 1 98.75 99 VAL A O 1
ATOM 749 N N . GLU A 1 100 ? 15.266 -10.195 -15.078 1 98.56 100 GLU A N 1
ATOM 750 C CA . GLU A 1 100 ? 13.953 -10.836 -15.055 1 98.56 100 GLU A CA 1
ATOM 751 C C . GLU A 1 100 ? 13.039 -10.25 -16.141 1 98.56 100 GLU A C 1
ATOM 753 O O . GLU A 1 100 ? 13.125 -9.062 -16.453 1 98.56 100 GLU A O 1
ATOM 758 N N . ALA A 1 101 ? 12.211 -11.156 -16.719 1 96.88 101 ALA A N 1
ATOM 759 C CA . ALA A 1 101 ? 11.188 -10.75 -17.688 1 96.88 101 ALA A CA 1
ATOM 760 C C . ALA A 1 101 ? 9.828 -10.594 -17.031 1 96.88 101 ALA A C 1
ATOM 762 O O . ALA A 1 101 ? 9.141 -11.586 -16.766 1 96.88 101 ALA A O 1
ATOM 763 N N . SER A 1 102 ? 9.383 -9.398 -16.734 1 93.12 102 SER A N 1
ATOM 764 C CA . SER A 1 102 ? 8.109 -9.102 -16.109 1 93.12 102 SER A CA 1
ATOM 765 C C . SER A 1 102 ? 7.809 -7.605 -16.141 1 93.12 102 SER A C 1
ATOM 767 O O . SER A 1 102 ? 8.719 -6.785 -16.016 1 93.12 102 SER A O 1
ATOM 769 N N . SER A 1 103 ? 6.598 -7.258 -16.312 1 82.06 103 SER A N 1
ATOM 770 C CA . SER A 1 103 ? 6.227 -5.848 -16.297 1 82.06 103 SER A CA 1
ATOM 771 C C . SER A 1 103 ? 5.34 -5.523 -15.102 1 82.06 103 SER A C 1
ATOM 773 O O . SER A 1 103 ? 4.805 -4.414 -15 1 82.06 103 SER A O 1
ATOM 775 N N . GLY A 1 104 ? 5.168 -6.387 -14.219 1 91 104 GLY A N 1
ATOM 776 C CA . GLY A 1 104 ? 4.203 -6.176 -13.148 1 91 104 GLY A CA 1
ATOM 777 C C . GLY A 1 104 ? 4.801 -6.332 -11.766 1 91 104 GLY A C 1
ATOM 778 O O . GLY A 1 104 ? 5.852 -5.758 -11.469 1 91 104 GLY A O 1
ATOM 779 N N . ASN A 1 105 ? 4.066 -7.07 -10.93 1 95.94 105 ASN A N 1
ATOM 780 C CA . ASN A 1 105 ? 4.387 -7.207 -9.516 1 95.94 105 ASN A CA 1
ATOM 781 C C . ASN A 1 105 ? 5.773 -7.809 -9.305 1 95.94 105 ASN A C 1
ATOM 783 O O . ASN A 1 105 ? 6.516 -7.371 -8.43 1 95.94 105 ASN A O 1
ATOM 787 N N . THR A 1 106 ? 6.125 -8.75 -10.148 1 97.62 106 THR A N 1
ATOM 788 C CA . THR A 1 106 ? 7.438 -9.367 -9.992 1 97.62 106 THR A CA 1
ATOM 789 C C . THR A 1 106 ? 8.547 -8.375 -10.32 1 97.62 106 THR A C 1
ATOM 791 O O . THR A 1 106 ? 9.586 -8.352 -9.648 1 97.62 106 THR A O 1
ATOM 794 N N . ALA A 1 107 ? 8.375 -7.613 -11.359 1 97.94 107 ALA A N 1
ATOM 795 C CA . ALA A 1 107 ? 9.367 -6.613 -11.742 1 97.94 107 ALA A CA 1
ATOM 796 C C . ALA A 1 107 ? 9.633 -5.645 -10.594 1 97.94 107 ALA A C 1
ATOM 798 O O . ALA A 1 107 ? 10.789 -5.379 -10.25 1 97.94 107 ALA A O 1
ATOM 799 N N . GLY A 1 108 ? 8.594 -5.133 -10.016 1 98.06 108 GLY A N 1
ATOM 800 C CA . GLY A 1 108 ? 8.742 -4.227 -8.891 1 98.06 108 GLY A CA 1
ATOM 801 C C . GLY A 1 108 ? 9.43 -4.863 -7.699 1 98.06 108 GLY A C 1
ATOM 802 O O . GLY A 1 108 ? 10.289 -4.242 -7.062 1 98.06 108 GLY A O 1
ATOM 803 N N . ALA A 1 109 ? 9.07 -6.07 -7.402 1 98.75 109 ALA A N 1
ATOM 804 C CA . ALA A 1 109 ? 9.648 -6.809 -6.281 1 98.75 109 ALA A CA 1
ATOM 805 C C . ALA A 1 109 ? 11.141 -7.043 -6.488 1 98.75 109 ALA A C 1
ATOM 807 O O . ALA A 1 109 ? 11.945 -6.84 -5.574 1 98.75 109 ALA A O 1
ATOM 808 N N . VAL A 1 110 ? 11.492 -7.473 -7.684 1 98.81 110 VAL A N 1
ATOM 809 C CA . VAL A 1 110 ? 12.898 -7.711 -8 1 98.81 110 VAL A CA 1
ATOM 810 C C . VAL A 1 110 ? 13.68 -6.406 -7.891 1 98.81 110 VAL A C 1
ATOM 812 O O . VAL A 1 110 ? 14.789 -6.379 -7.352 1 98.81 110 VAL A O 1
ATOM 815 N N . ALA A 1 111 ? 13.102 -5.328 -8.367 1 98.75 111 ALA A N 1
ATOM 816 C CA . ALA A 1 111 ? 13.75 -4.023 -8.297 1 98.75 111 ALA A CA 1
ATOM 817 C C . ALA A 1 111 ? 14.039 -3.633 -6.848 1 98.75 111 ALA A C 1
ATOM 819 O O . ALA A 1 111 ? 15.141 -3.176 -6.531 1 98.75 111 ALA A O 1
ATOM 820 N N . LEU A 1 112 ? 13.109 -3.836 -5.984 1 98.81 112 LEU A N 1
ATOM 821 C CA . LEU A 1 112 ? 13.297 -3.486 -4.582 1 98.81 112 LEU A CA 1
ATOM 822 C C . LEU A 1 112 ? 14.375 -4.359 -3.943 1 98.81 112 LEU A C 1
ATOM 824 O O . LEU A 1 112 ? 15.281 -3.85 -3.273 1 98.81 112 LEU A O 1
ATOM 828 N N . VAL A 1 113 ? 14.258 -5.664 -4.141 1 98.75 113 VAL A N 1
ATOM 829 C CA . VAL A 1 113 ? 15.141 -6.605 -3.469 1 98.75 113 VAL A CA 1
ATOM 830 C C . VAL A 1 113 ? 16.578 -6.387 -3.939 1 98.75 113 VAL A C 1
ATOM 832 O O . VAL A 1 113 ? 17.516 -6.352 -3.127 1 98.75 113 VAL A O 1
ATOM 835 N N . THR A 1 114 ? 16.75 -6.211 -5.211 1 98.62 114 THR A N 1
ATOM 836 C CA . THR A 1 114 ? 18.094 -5.992 -5.727 1 98.62 114 THR A CA 1
ATOM 837 C C . THR A 1 114 ? 18.641 -4.641 -5.266 1 98.62 114 THR A C 1
ATOM 839 O O . THR A 1 114 ? 19.828 -4.52 -4.957 1 98.62 114 THR A O 1
ATOM 842 N N . ASN A 1 115 ? 17.766 -3.619 -5.246 1 98.06 115 ASN A N 1
ATOM 843 C CA . ASN A 1 115 ? 18.141 -2.324 -4.695 1 98.06 115 ASN A CA 1
ATOM 844 C C . ASN A 1 115 ? 18.766 -2.463 -3.307 1 98.06 115 ASN A C 1
ATOM 846 O O . ASN A 1 115 ? 19.859 -1.962 -3.057 1 98.06 115 ASN A O 1
ATOM 850 N N . ARG A 1 116 ? 18.141 -3.186 -2.406 1 97.88 116 ARG A N 1
ATOM 851 C CA . ARG A 1 116 ? 18.547 -3.258 -1.005 1 97.88 116 ARG A CA 1
ATOM 852 C C . ARG A 1 116 ? 19.734 -4.199 -0.822 1 97.88 116 ARG A C 1
ATOM 854 O O . ARG A 1 116 ? 20.562 -3.998 0.07 1 97.88 116 ARG A O 1
ATOM 861 N N . LEU A 1 117 ? 19.812 -5.195 -1.676 1 97.38 117 LEU A N 1
ATOM 862 C CA . LEU A 1 117 ? 20.891 -6.164 -1.533 1 97.38 117 LEU A CA 1
ATOM 863 C C . LEU A 1 117 ? 22.125 -5.715 -2.307 1 97.38 117 LEU A C 1
ATOM 865 O O . LEU A 1 117 ? 23.188 -6.344 -2.221 1 97.38 117 LEU A O 1
ATOM 869 N N . GLY A 1 118 ? 21.984 -4.676 -3.139 1 96.25 118 GLY A N 1
ATOM 870 C CA . GLY A 1 118 ? 23.125 -4.066 -3.787 1 96.25 118 GLY A CA 1
ATOM 871 C C . GLY A 1 118 ? 23.438 -4.668 -5.145 1 96.25 118 GLY A C 1
ATOM 872 O O . GLY A 1 118 ? 24.578 -4.609 -5.609 1 96.25 118 GLY A O 1
ATOM 873 N N . TYR A 1 119 ? 22.469 -5.332 -5.785 1 97.81 119 TYR A N 1
ATOM 874 C CA . TYR A 1 119 ? 22.641 -5.871 -7.129 1 97.81 119 TYR A CA 1
ATOM 875 C C . TYR A 1 119 ? 22.156 -4.883 -8.188 1 97.81 119 TYR A C 1
ATOM 877 O O . TYR A 1 119 ? 21.188 -4.16 -7.965 1 97.81 119 TYR A O 1
ATOM 885 N N . GLU A 1 120 ? 22.828 -4.887 -9.32 1 97.75 120 GLU A N 1
ATOM 886 C CA . GLU A 1 120 ? 22.203 -4.324 -10.516 1 97.75 120 GLU A CA 1
ATOM 887 C C . GLU A 1 120 ? 21.109 -5.242 -11.055 1 97.75 120 GLU A C 1
ATOM 889 O O . GLU A 1 120 ? 21.203 -6.465 -10.945 1 97.75 120 GLU A O 1
ATOM 894 N N . SER A 1 121 ? 20.109 -4.625 -11.586 1 98.38 121 SER A N 1
ATOM 895 C CA . SER A 1 121 ? 19.047 -5.457 -12.156 1 98.38 121 SER A CA 1
ATOM 896 C C . SER A 1 121 ? 18.516 -4.863 -13.453 1 98.38 121 SER A C 1
ATOM 898 O O . SER A 1 121 ? 18.562 -3.645 -13.648 1 98.38 121 SER A O 1
ATOM 900 N N . VAL A 1 122 ? 18.094 -5.75 -14.344 1 98.56 122 VAL A N 1
ATOM 901 C CA . VAL A 1 122 ? 17.484 -5.422 -15.633 1 98.56 122 VAL A CA 1
ATOM 902 C C . VAL A 1 122 ? 16.125 -6.102 -15.766 1 98.56 122 VAL A C 1
ATOM 904 O O . VAL A 1 122 ? 16.016 -7.32 -15.625 1 98.56 122 VAL A O 1
ATOM 907 N N . LEU A 1 123 ? 15.164 -5.305 -16 1 98.38 123 LEU A N 1
ATOM 908 C CA . LEU A 1 123 ? 13.82 -5.824 -16.234 1 98.38 123 LEU A CA 1
ATOM 909 C C . LEU A 1 123 ? 13.406 -5.617 -17.688 1 98.38 123 LEU A C 1
ATOM 911 O O . LEU A 1 123 ? 13.375 -4.484 -18.172 1 98.38 123 LEU A O 1
ATOM 915 N N . THR A 1 124 ? 13.094 -6.711 -18.359 1 98 124 THR A N 1
ATOM 916 C CA . THR A 1 124 ? 12.586 -6.633 -19.734 1 98 124 THR A CA 1
ATOM 917 C C . THR A 1 124 ? 11.062 -6.629 -19.734 1 98 124 THR A C 1
ATOM 919 O O . THR A 1 124 ? 10.43 -7.422 -19.047 1 98 124 THR A O 1
ATOM 922 N N . VAL A 1 125 ? 10.539 -5.699 -20.484 1 95.25 125 VAL A N 1
ATOM 923 C CA . VAL A 1 125 ? 9.094 -5.5 -20.484 1 95.25 125 VAL A CA 1
ATOM 924 C C . VAL A 1 125 ? 8.594 -5.285 -21.906 1 95.25 125 VAL A C 1
ATOM 926 O O . VAL A 1 125 ? 9.344 -4.816 -22.766 1 95.25 125 VAL A O 1
ATOM 929 N N . PRO A 1 126 ? 7.305 -5.656 -22.172 1 91.62 126 PRO A N 1
ATOM 930 C CA . PRO A 1 126 ? 6.754 -5.266 -23.469 1 91.62 126 PRO A CA 1
ATOM 931 C C . PRO A 1 126 ? 6.688 -3.752 -23.656 1 91.62 126 PRO A C 1
ATOM 933 O O . PRO A 1 126 ? 6.422 -3.02 -22.703 1 91.62 126 PRO A O 1
ATOM 936 N N . GLU A 1 127 ? 6.832 -3.377 -24.828 1 91.31 127 GLU A N 1
ATOM 937 C CA . GLU A 1 127 ? 6.684 -1.959 -25.141 1 91.31 127 GLU A CA 1
ATOM 938 C C . GLU A 1 127 ? 5.277 -1.467 -24.828 1 91.31 127 GLU A C 1
ATOM 940 O O . GLU A 1 127 ? 4.297 -2.186 -25.047 1 91.31 127 GLU A O 1
ATOM 945 N N . GLY A 1 128 ? 5.164 -0.274 -24.328 1 85.25 128 GLY A N 1
ATOM 946 C CA . GLY A 1 128 ? 3.865 0.312 -24.047 1 85.25 128 GLY A CA 1
ATOM 947 C C . GLY A 1 128 ? 3.371 0.01 -22.641 1 85.25 128 GLY A C 1
ATOM 948 O O . GLY A 1 128 ? 2.246 0.367 -22.281 1 85.25 128 GLY A O 1
ATOM 949 N N . THR A 1 129 ? 4.18 -0.667 -21.859 1 84.81 129 THR A N 1
ATOM 950 C CA . THR A 1 129 ? 3.805 -0.889 -20.469 1 84.81 129 THR A CA 1
ATOM 951 C C . THR A 1 129 ? 3.537 0.437 -19.766 1 84.81 129 THR A C 1
ATOM 953 O O . THR A 1 129 ? 4.297 1.396 -19.922 1 84.81 129 THR A O 1
ATOM 956 N N . SER A 1 130 ? 2.451 0.486 -19.031 1 82.38 130 SER A N 1
ATOM 957 C CA . SER A 1 130 ? 2.025 1.737 -18.406 1 82.38 130 SER A CA 1
ATOM 958 C C . SER A 1 130 ? 3.006 2.186 -17.328 1 82.38 130 SER A C 1
ATOM 960 O O . SER A 1 130 ? 3.699 1.358 -16.734 1 82.38 130 SER A O 1
ATOM 962 N N . GLY A 1 131 ? 2.994 3.467 -17.109 1 82.56 131 GLY A N 1
ATOM 963 C CA . GLY A 1 131 ? 3.824 4.039 -16.062 1 82.56 131 GLY A CA 1
ATOM 964 C C . GLY A 1 131 ? 3.516 3.488 -14.68 1 82.56 131 GLY A C 1
ATOM 965 O O . GLY A 1 131 ? 4.418 3.316 -13.852 1 82.56 131 GLY A O 1
ATOM 966 N N . GLN A 1 132 ? 2.26 3.15 -14.422 1 83.81 132 GLN A N 1
ATOM 967 C CA . GLN A 1 132 ? 1.853 2.592 -13.133 1 83.81 132 GLN A CA 1
ATOM 968 C C . GLN A 1 132 ? 2.434 1.195 -12.93 1 83.81 132 GLN A C 1
ATOM 970 O O . GLN A 1 132 ? 2.887 0.858 -11.836 1 83.81 132 GLN A O 1
ATOM 975 N N . LYS A 1 133 ? 2.549 0.482 -13.992 1 84.81 133 LYS A N 1
ATOM 976 C CA . LYS A 1 133 ? 3.016 -0.898 -13.898 1 84.81 133 LYS A CA 1
ATOM 977 C C . LYS A 1 133 ? 4.523 -0.953 -13.672 1 84.81 133 LYS A C 1
ATOM 979 O O . LYS A 1 133 ? 5.016 -1.816 -12.938 1 84.81 133 LYS A O 1
ATOM 984 N N . ILE A 1 134 ? 5.195 0.007 -14.305 1 92.19 134 ILE A N 1
ATOM 985 C CA . ILE A 1 134 ? 6.652 -0.072 -14.242 1 92.19 134 ILE A CA 1
ATOM 986 C C . ILE A 1 134 ? 7.18 0.938 -13.227 1 92.19 134 ILE A C 1
ATOM 988 O O . ILE A 1 134 ? 8.391 1.149 -13.117 1 92.19 134 ILE A O 1
ATOM 992 N N . GLY A 1 135 ? 6.316 1.601 -12.508 1 94.88 135 GLY A N 1
ATOM 993 C CA . GLY A 1 135 ? 6.664 2.682 -11.602 1 94.88 135 GLY A CA 1
ATOM 994 C C . GLY A 1 135 ? 7.645 2.262 -10.523 1 94.88 135 GLY A C 1
ATOM 995 O O . GLY A 1 135 ? 8.586 2.992 -10.219 1 94.88 135 GLY A O 1
ATOM 996 N N . TYR A 1 136 ? 7.441 1.075 -9.945 1 97.38 136 TYR A N 1
ATOM 997 C CA . TYR A 1 136 ? 8.352 0.569 -8.93 1 97.38 136 TYR A CA 1
ATOM 998 C C . TYR A 1 136 ? 9.758 0.394 -9.492 1 97.38 136 TYR A C 1
ATOM 1000 O O . TYR A 1 136 ? 10.742 0.788 -8.859 1 97.38 136 TYR A O 1
ATOM 1008 N N . VAL A 1 137 ? 9.82 -0.183 -10.695 1 97.69 137 VAL A N 1
ATOM 1009 C CA . VAL A 1 137 ? 11.102 -0.464 -11.328 1 97.69 137 VAL A CA 1
ATOM 1010 C C . VAL A 1 137 ? 11.867 0.84 -11.562 1 97.69 137 VAL A C 1
ATOM 1012 O O . VAL A 1 137 ? 13.047 0.947 -11.227 1 97.69 137 VAL A O 1
ATOM 1015 N N . ARG A 1 138 ? 11.164 1.772 -12.07 1 96.31 138 ARG A N 1
ATOM 1016 C CA . ARG A 1 138 ? 11.766 3.08 -12.32 1 96.31 138 ARG A CA 1
ATOM 1017 C C . ARG A 1 138 ? 12.203 3.744 -11.023 1 96.31 138 ARG A C 1
ATOM 1019 O O . ARG A 1 138 ? 13.328 4.23 -10.914 1 96.31 138 ARG A O 1
ATOM 1026 N N . ALA A 1 139 ? 11.367 3.76 -10.078 1 97.81 139 ALA A N 1
ATOM 1027 C CA . ALA A 1 139 ? 11.617 4.449 -8.82 1 97.81 139 ALA A CA 1
ATOM 1028 C C . ALA A 1 139 ? 12.82 3.852 -8.094 1 97.81 139 ALA A C 1
ATOM 1030 O O . ALA A 1 139 ? 13.617 4.578 -7.488 1 97.81 139 ALA A O 1
ATOM 1031 N N . PHE A 1 140 ? 12.977 2.541 -8.148 1 98 140 PHE A N 1
ATOM 1032 C CA . PHE A 1 140 ? 14.023 1.869 -7.383 1 98 140 PHE A CA 1
ATOM 1033 C C . PHE A 1 140 ? 15.32 1.812 -8.18 1 98 140 PHE A C 1
ATOM 1035 O O . PHE A 1 140 ? 16.344 1.333 -7.68 1 98 140 PHE A O 1
ATOM 1042 N N . GLY A 1 141 ? 15.297 2.229 -9.438 1 96.31 141 GLY A N 1
ATOM 1043 C CA . GLY A 1 141 ? 16.516 2.492 -10.164 1 96.31 141 GLY A CA 1
ATOM 1044 C C . GLY A 1 141 ? 16.984 1.313 -11.008 1 96.31 141 GLY A C 1
ATOM 1045 O O . GLY A 1 141 ? 18.141 1.266 -11.438 1 96.31 141 GLY A O 1
ATOM 1046 N N . SER A 1 142 ? 16.156 0.338 -11.25 1 97.31 142 SER A N 1
ATOM 1047 C CA . SER A 1 142 ? 16.5 -0.775 -12.125 1 97.31 142 SER A CA 1
ATOM 1048 C C . SER A 1 142 ? 16.484 -0.356 -13.586 1 97.31 142 SER A C 1
ATOM 1050 O O . SER A 1 142 ? 15.766 0.571 -13.961 1 97.31 142 SER A O 1
ATOM 1052 N N . GLU A 1 143 ? 17.281 -1.027 -14.367 1 97.38 143 GLU A N 1
ATOM 1053 C CA . GLU A 1 143 ? 17.266 -0.806 -15.805 1 97.38 143 GLU A CA 1
ATOM 1054 C C . GLU A 1 143 ? 16.031 -1.419 -16.453 1 97.38 143 GLU A C 1
ATOM 1056 O O . GLU A 1 143 ? 15.656 -2.557 -16.141 1 97.38 143 GLU A O 1
ATOM 1061 N N . ILE A 1 144 ? 15.375 -0.638 -17.281 1 96.88 144 ILE A N 1
ATOM 1062 C CA . ILE A 1 144 ? 14.188 -1.099 -18 1 96.88 144 ILE A CA 1
ATOM 1063 C C . ILE A 1 144 ? 14.523 -1.28 -19.484 1 96.88 144 ILE A C 1
ATOM 1065 O O . ILE A 1 144 ? 15.031 -0.359 -20.125 1 96.88 144 ILE A O 1
ATOM 1069 N N . VAL A 1 145 ? 14.242 -2.43 -20 1 97.31 145 VAL A N 1
ATOM 1070 C CA . VAL A 1 145 ? 14.414 -2.703 -21.422 1 97.31 145 VAL A CA 1
ATOM 1071 C C . VAL A 1 145 ? 13.055 -3.016 -22.047 1 97.31 145 VAL A C 1
ATOM 1073 O O . VAL A 1 145 ? 12.469 -4.066 -21.781 1 97.31 145 VAL A O 1
ATOM 1076 N N . GLU A 1 146 ? 12.641 -2.166 -22.906 1 95.69 146 GLU A N 1
ATOM 1077 C CA . GLU A 1 146 ? 11.383 -2.365 -23.609 1 95.69 146 GLU A CA 1
ATOM 1078 C C . GLU A 1 146 ? 11.578 -3.242 -24.844 1 95.69 146 GLU A C 1
ATOM 1080 O O . GLU A 1 146 ? 12.523 -3.043 -25.609 1 95.69 146 GLU A O 1
ATOM 1085 N N . CYS A 1 147 ? 10.742 -4.18 -24.906 1 96.38 147 CYS A N 1
ATOM 1086 C CA . CYS A 1 147 ? 10.797 -5.125 -26.016 1 96.38 147 CYS A CA 1
ATOM 1087 C C . CYS A 1 147 ? 9.531 -5.043 -26.859 1 96.38 147 CYS A C 1
ATOM 1089 O O . CYS A 1 147 ? 8.445 -4.77 -26.344 1 96.38 147 CYS A O 1
ATOM 1091 N N . PRO A 1 148 ? 9.648 -5.27 -28.156 1 93.5 148 PRO A N 1
ATOM 1092 C CA . PRO A 1 148 ? 8.445 -5.242 -29 1 93.5 148 PRO A CA 1
ATOM 1093 C C . PRO A 1 148 ? 7.43 -6.312 -28.609 1 93.5 148 PRO A C 1
ATOM 1095 O O . PRO A 1 148 ? 7.801 -7.344 -28.047 1 93.5 148 PRO A O 1
ATOM 1098 N N . ASP A 1 149 ? 6.215 -6.016 -28.891 1 87.94 149 ASP A N 1
ATOM 1099 C CA . ASP A 1 149 ? 5.148 -6.98 -28.656 1 87.94 149 ASP A CA 1
ATOM 1100 C C . ASP A 1 149 ? 5.105 -8.047 -29.75 1 87.94 149 ASP A C 1
ATOM 1102 O O . ASP A 1 149 ? 4.469 -7.852 -30.781 1 87.94 149 ASP A O 1
ATOM 1106 N N . VAL A 1 150 ? 5.785 -9.133 -29.547 1 87.94 150 VAL A N 1
ATOM 1107 C CA . VAL A 1 150 ? 5.883 -10.219 -30.516 1 87.94 150 VAL A CA 1
ATOM 1108 C C . VAL A 1 150 ? 5.535 -11.547 -29.844 1 87.94 150 VAL A C 1
ATOM 1110 O O . VAL A 1 150 ? 5.398 -11.617 -28.625 1 87.94 150 VAL A O 1
ATOM 1113 N N . ASP A 1 151 ? 5.355 -12.508 -30.656 1 84.56 151 ASP A N 1
ATOM 1114 C CA . ASP A 1 151 ? 5.012 -13.828 -30.125 1 84.56 151 ASP A CA 1
ATOM 1115 C C . ASP A 1 151 ? 6.148 -14.398 -29.297 1 84.56 151 ASP A C 1
ATOM 1117 O O . ASP A 1 151 ? 7.316 -14.055 -29.5 1 84.56 151 ASP A O 1
ATOM 1121 N N . SER A 1 152 ? 5.852 -15.32 -28.391 1 82.62 152 SER A N 1
ATOM 1122 C CA . SER A 1 152 ? 6.789 -15.859 -27.406 1 82.62 152 SER A CA 1
ATOM 1123 C C . SER A 1 152 ? 7.934 -16.609 -28.094 1 82.62 152 SER A C 1
ATOM 1125 O O . SER A 1 152 ? 9.016 -16.734 -27.516 1 82.62 152 SER A O 1
ATOM 1127 N N . GLY A 1 153 ? 7.738 -17.062 -29.25 1 84.94 153 GLY A N 1
ATOM 1128 C CA . GLY A 1 153 ? 8.781 -17.797 -29.953 1 84.94 153 GLY A CA 1
ATOM 1129 C C . GLY A 1 153 ? 9.781 -16.891 -30.656 1 84.94 153 GLY A C 1
ATOM 1130 O O . GLY A 1 153 ? 10.852 -17.344 -31.062 1 84.94 153 GLY A O 1
ATOM 1131 N N . ASP A 1 154 ? 9.445 -15.57 -30.688 1 90.5 154 ASP A N 1
ATOM 1132 C CA . ASP A 1 154 ? 10.312 -14.578 -31.328 1 90.5 154 ASP A CA 1
ATOM 1133 C C . ASP A 1 154 ? 11.484 -14.219 -30.422 1 90.5 154 ASP A C 1
ATOM 1135 O O . ASP A 1 154 ? 11.312 -14.055 -29.203 1 90.5 154 ASP A O 1
ATOM 1139 N N . GLU A 1 155 ? 12.625 -14.109 -30.969 1 90.25 155 GLU A N 1
ATOM 1140 C CA . GLU A 1 155 ? 13.836 -13.812 -30.203 1 90.25 155 GLU A CA 1
ATOM 1141 C C . GLU A 1 155 ? 13.758 -12.438 -29.562 1 90.25 155 GLU A C 1
ATOM 1143 O O . GLU A 1 155 ? 14.477 -12.156 -28.594 1 90.25 155 GLU A O 1
ATOM 1148 N N . ARG A 1 156 ? 12.977 -11.531 -30.094 1 91.38 156 ARG A N 1
ATOM 1149 C CA . ARG A 1 156 ? 12.844 -10.172 -29.578 1 91.38 156 ARG A CA 1
ATOM 1150 C C . ARG A 1 156 ? 11.852 -10.117 -28.422 1 91.38 156 ARG A C 1
ATOM 1152 O O . ARG A 1 156 ? 11.656 -9.062 -27.812 1 91.38 156 ARG A O 1
ATOM 1159 N N . HIS A 1 157 ? 11.219 -11.312 -28.125 1 93.06 157 HIS A N 1
ATOM 1160 C CA . HIS A 1 157 ? 10.297 -11.391 -27 1 93.06 157 HIS A CA 1
ATOM 1161 C C . HIS A 1 157 ? 11 -11.047 -25.688 1 93.06 157 HIS A C 1
ATOM 1163 O O . HIS A 1 157 ? 12.188 -11.352 -25.516 1 93.06 157 HIS A O 1
ATOM 1169 N N . TYR A 1 158 ? 10.219 -10.453 -24.797 1 93.31 158 TYR A N 1
ATOM 1170 C CA . TYR A 1 158 ? 10.852 -9.906 -23.594 1 93.31 158 TYR A CA 1
ATOM 1171 C C . TYR A 1 158 ? 11.477 -11.016 -22.75 1 93.31 158 TYR A C 1
ATOM 1173 O O . TYR A 1 158 ? 12.477 -10.797 -22.062 1 93.31 158 TYR A O 1
ATOM 1181 N N . ARG A 1 159 ? 11.039 -12.258 -22.844 1 93.69 159 ARG A N 1
ATOM 1182 C CA . ARG A 1 159 ? 11.641 -13.375 -22.109 1 93.69 159 ARG A CA 1
ATOM 1183 C C . ARG A 1 159 ? 12.961 -13.797 -22.75 1 93.69 159 ARG A C 1
ATOM 1185 O O . ARG A 1 159 ? 13.953 -14.008 -22.047 1 93.69 159 ARG A O 1
ATOM 1192 N N . SER A 1 160 ? 12.938 -13.93 -24.062 1 95.88 160 SER A N 1
ATOM 1193 C CA . SER A 1 160 ? 14.164 -14.273 -24.781 1 95.88 160 SER A CA 1
ATOM 1194 C C . SER A 1 160 ? 15.219 -13.188 -24.609 1 95.88 160 SER A C 1
ATOM 1196 O O . SER A 1 160 ? 16.406 -13.484 -24.5 1 95.88 160 SER A O 1
ATOM 1198 N N . THR A 1 161 ? 14.727 -12 -24.578 1 97.31 161 THR A N 1
ATOM 1199 C CA . THR A 1 161 ? 15.617 -10.867 -24.359 1 97.31 161 THR A CA 1
ATOM 1200 C C . THR A 1 161 ? 16.281 -10.945 -22.984 1 97.31 161 THR A C 1
ATOM 1202 O O . THR A 1 161 ? 17.469 -10.68 -22.844 1 97.31 161 THR A O 1
ATOM 1205 N N . ALA A 1 162 ? 15.523 -11.258 -21.969 1 97.81 162 ALA A N 1
ATOM 1206 C CA . ALA A 1 162 ? 16.062 -11.406 -20.609 1 97.81 162 ALA A CA 1
ATOM 1207 C C . ALA A 1 162 ? 17.156 -12.469 -20.578 1 97.81 162 ALA A C 1
ATOM 1209 O O . ALA A 1 162 ? 18.234 -12.242 -20 1 97.81 162 ALA A O 1
ATOM 1210 N N . GLU A 1 163 ? 16.875 -13.602 -21.188 1 96.88 163 GLU A N 1
ATOM 1211 C CA . GLU A 1 163 ? 17.859 -14.68 -21.25 1 96.88 163 GLU A CA 1
ATOM 1212 C C . GLU A 1 163 ? 19.141 -14.227 -21.938 1 96.88 163 GLU A C 1
ATOM 1214 O O . GLU A 1 163 ? 20.25 -14.5 -21.453 1 96.88 163 GLU A O 1
ATOM 1219 N N . ARG A 1 164 ? 18.984 -13.555 -23 1 97.69 164 ARG A N 1
ATOM 1220 C CA . ARG A 1 164 ? 20.125 -13.055 -23.766 1 97.69 164 ARG A CA 1
ATOM 1221 C C . ARG A 1 164 ? 20.938 -12.062 -22.953 1 97.69 164 ARG A C 1
ATOM 1223 O O . ARG A 1 164 ? 22.172 -12.156 -22.906 1 97.69 164 ARG A O 1
ATOM 1230 N N . ILE A 1 165 ? 20.281 -11.117 -22.312 1 98 165 ILE A N 1
ATOM 1231 C CA . ILE A 1 165 ? 20.953 -10.094 -21.531 1 98 165 ILE A CA 1
ATOM 1232 C C . ILE A 1 165 ? 21.75 -10.758 -20.391 1 98 165 ILE A C 1
ATOM 1234 O O . ILE A 1 165 ? 22.906 -10.398 -20.141 1 98 165 ILE A O 1
ATOM 1238 N N . ALA A 1 166 ? 21.141 -11.688 -19.703 1 97.56 166 ALA A N 1
ATOM 1239 C CA . ALA A 1 166 ? 21.828 -12.383 -18.625 1 97.56 166 ALA A CA 1
ATOM 1240 C C . ALA A 1 166 ? 23.094 -13.062 -19.125 1 97.56 166 ALA A C 1
ATOM 1242 O O . ALA A 1 166 ? 24.156 -12.969 -18.5 1 97.56 166 ALA A O 1
ATOM 1243 N N . SER A 1 167 ? 22.984 -13.703 -20.281 1 96.38 167 SER A N 1
ATOM 1244 C CA . SER A 1 167 ? 24.109 -14.398 -20.875 1 96.38 167 SER A CA 1
ATOM 1245 C C . SER A 1 167 ? 25.203 -13.414 -21.281 1 96.38 167 SER A C 1
ATOM 1247 O O . SER A 1 167 ? 26.391 -13.633 -20.984 1 96.38 167 SER A O 1
ATOM 1249 N N . GLU A 1 168 ? 24.844 -12.352 -21.875 1 97.25 168 GLU A N 1
ATOM 1250 C CA . GLU A 1 168 ? 25.781 -11.383 -22.422 1 97.25 168 GLU A CA 1
ATOM 1251 C C . GLU A 1 168 ? 26.484 -10.609 -21.312 1 97.25 168 GLU A C 1
ATOM 1253 O O . GLU A 1 168 ? 27.656 -10.227 -21.453 1 97.25 168 GLU A O 1
ATOM 1258 N N . ARG A 1 169 ? 25.797 -10.414 -20.234 1 96 169 ARG A N 1
ATOM 1259 C CA . ARG A 1 169 ? 26.328 -9.539 -19.203 1 96 169 ARG A CA 1
ATOM 1260 C C . ARG A 1 169 ? 26.859 -10.352 -18.016 1 96 169 ARG A C 1
ATOM 1262 O O . ARG A 1 169 ? 27.234 -9.789 -16.984 1 96 169 ARG A O 1
ATOM 1269 N N . GLY A 1 170 ? 26.875 -11.625 -18.203 1 90.88 170 GLY A N 1
ATOM 1270 C CA . GLY A 1 170 ? 27.328 -12.461 -17.094 1 90.88 170 GLY A CA 1
ATOM 1271 C C . GLY A 1 170 ? 26.422 -12.391 -15.883 1 90.88 170 GLY A C 1
ATOM 1272 O O . GLY A 1 170 ? 26.906 -12.398 -14.742 1 90.88 170 GLY A O 1
ATOM 1273 N N . GLY A 1 171 ? 25.156 -12.219 -16.141 1 95.62 171 GLY A N 1
ATOM 1274 C CA . GLY A 1 171 ? 24.188 -12.109 -15.055 1 95.62 171 GLY A CA 1
ATOM 1275 C C . GLY A 1 171 ? 23.359 -13.367 -14.867 1 95.62 171 GLY A C 1
ATOM 1276 O O . GLY A 1 171 ? 23.734 -14.438 -15.344 1 95.62 171 GLY A O 1
ATOM 1277 N N . VAL A 1 172 ? 22.391 -13.266 -14.023 1 97.75 172 VAL A N 1
ATOM 1278 C CA . VAL A 1 172 ? 21.5 -14.375 -13.719 1 97.75 172 VAL A CA 1
ATOM 1279 C C . VAL A 1 172 ? 20.062 -14 -14.078 1 97.75 172 VAL A C 1
ATOM 1281 O O . VAL A 1 172 ? 19.547 -12.977 -13.609 1 97.75 172 VAL A O 1
ATOM 1284 N N . TRP A 1 173 ? 19.5 -14.789 -14.938 1 98.31 173 TRP A N 1
ATOM 1285 C CA . TRP A 1 173 ? 18.062 -14.703 -15.203 1 98.31 173 TRP A CA 1
ATOM 1286 C C . TRP A 1 173 ? 17.281 -15.508 -14.18 1 98.31 173 TRP A C 1
ATOM 1288 O O . TRP A 1 173 ? 17.438 -16.719 -14.086 1 98.31 173 TRP A O 1
ATOM 1298 N N . LEU A 1 174 ? 16.406 -14.859 -13.406 1 98.38 174 LEU A N 1
ATOM 1299 C CA . LEU A 1 174 ? 15.695 -15.539 -12.336 1 98.38 174 LEU A CA 1
ATOM 1300 C C . LEU A 1 174 ? 14.727 -16.578 -12.906 1 98.38 174 LEU A C 1
ATOM 1302 O O . LEU A 1 174 ? 14.594 -17.672 -12.367 1 98.38 174 LEU A O 1
ATOM 1306 N N . ASP A 1 175 ? 14.008 -16.156 -14 1 97.94 175 ASP A N 1
ATOM 1307 C CA . ASP A 1 175 ? 13.117 -17.047 -14.719 1 97.94 175 ASP A CA 1
ATOM 1308 C C . ASP A 1 175 ? 12.031 -17.609 -13.797 1 97.94 175 ASP A C 1
ATOM 1310 O O . ASP A 1 175 ? 11.875 -18.812 -13.672 1 97.94 175 ASP A O 1
ATOM 1314 N N . GLN A 1 176 ? 11.203 -16.75 -13.305 1 97.06 176 GLN A N 1
ATOM 1315 C CA . GLN A 1 176 ? 10.148 -17.109 -12.367 1 97.06 176 GLN A CA 1
ATOM 1316 C C . GLN A 1 176 ? 9.227 -18.172 -12.961 1 97.06 176 GLN A C 1
ATOM 1318 O O . GLN A 1 176 ? 8.492 -18.844 -12.234 1 97.06 176 GLN A O 1
ATOM 1323 N N . TYR A 1 177 ? 9.258 -18.422 -14.234 1 95.69 177 TYR A N 1
ATOM 1324 C CA . TYR A 1 177 ? 8.32 -19.281 -14.945 1 95.69 177 TYR A CA 1
ATOM 1325 C C . TYR A 1 177 ? 8.789 -20.734 -14.914 1 95.69 177 TYR A C 1
ATOM 1327 O O . TYR A 1 177 ? 8 -21.656 -15.156 1 95.69 177 TYR A O 1
ATOM 1335 N N . SER A 1 178 ? 10.055 -20.922 -14.664 1 97 178 SER A N 1
ATOM 1336 C CA . SER A 1 178 ? 10.562 -22.281 -14.82 1 97 178 SER A CA 1
ATOM 1337 C C . SER A 1 178 ? 11.289 -22.734 -13.562 1 97 178 SER A C 1
ATOM 1339 O O . SER A 1 178 ? 11.336 -23.938 -13.273 1 97 178 SER A O 1
ATOM 1341 N N . THR A 1 179 ? 11.828 -21.812 -12.852 1 98.12 179 THR A N 1
ATOM 1342 C CA . THR A 1 179 ? 12.688 -22.219 -11.742 1 98.12 179 THR A CA 1
ATOM 1343 C C . THR A 1 179 ? 11.867 -22.828 -10.609 1 98.12 179 THR A C 1
ATOM 1345 O O . THR A 1 179 ? 10.797 -22.328 -10.266 1 98.12 179 THR A O 1
ATOM 1348 N N . GLN A 1 180 ? 12.398 -23.859 -10.031 1 98.56 180 GLN A N 1
ATOM 1349 C CA . GLN A 1 180 ? 11.719 -24.531 -8.922 1 98.56 180 GLN A CA 1
ATOM 1350 C C . GLN A 1 180 ? 11.875 -23.734 -7.629 1 98.56 180 GLN A C 1
ATOM 1352 O O . GLN A 1 180 ? 11.188 -24 -6.641 1 98.56 180 GLN A O 1
ATOM 1357 N N . LEU A 1 181 ? 12.703 -22.734 -7.629 1 98.62 181 LEU A N 1
ATOM 1358 C CA . LEU A 1 181 ? 12.812 -21.844 -6.473 1 98.62 181 LEU A CA 1
ATOM 1359 C C . LEU A 1 181 ? 11.516 -21.078 -6.246 1 98.62 181 LEU A C 1
ATOM 1361 O O . LEU A 1 181 ? 11.18 -20.734 -5.109 1 98.62 181 LEU A O 1
ATOM 1365 N N . ASN A 1 182 ? 10.797 -20.859 -7.316 1 98.69 182 ASN A N 1
ATOM 1366 C CA . ASN A 1 182 ? 9.516 -20.172 -7.238 1 98.69 182 ASN A CA 1
ATOM 1367 C C . ASN A 1 182 ? 8.555 -20.875 -6.285 1 98.69 182 ASN A C 1
ATOM 1369 O O . ASN A 1 182 ? 8.227 -20.344 -5.223 1 98.69 182 ASN A O 1
ATOM 1373 N N . PRO A 1 183 ? 8.148 -22.125 -6.488 1 98.88 183 PRO A N 1
ATOM 1374 C CA . PRO A 1 183 ? 7.285 -22.781 -5.504 1 98.88 183 PRO A CA 1
ATOM 1375 C C . PRO A 1 183 ? 8.008 -23.094 -4.195 1 98.88 183 PRO A C 1
ATOM 1377 O O . PRO A 1 183 ? 7.387 -23.094 -3.131 1 98.88 183 PRO A O 1
ATOM 1380 N N . THR A 1 184 ? 9.297 -23.266 -4.223 1 98.75 184 THR A N 1
ATOM 1381 C CA . THR A 1 184 ? 10.07 -23.594 -3.033 1 98.75 184 THR A CA 1
ATOM 1382 C C . THR A 1 184 ? 9.992 -22.453 -2.01 1 98.75 184 THR A C 1
ATOM 1384 O O . THR A 1 184 ? 9.859 -22.703 -0.811 1 98.75 184 THR A O 1
ATOM 1387 N N . VAL A 1 185 ? 10.07 -21.25 -2.447 1 98.62 185 VAL A N 1
ATOM 1388 C CA . VAL A 1 185 ? 10 -20.094 -1.562 1 98.62 185 VAL A CA 1
ATOM 1389 C C . VAL A 1 185 ? 8.68 -20.109 -0.795 1 98.62 185 VAL A C 1
ATOM 1391 O O . VAL A 1 185 ? 8.648 -19.828 0.404 1 98.62 185 VAL A O 1
ATOM 1394 N N . HIS A 1 186 ? 7.617 -20.453 -1.438 1 98.75 186 HIS A N 1
ATOM 1395 C CA . HIS A 1 186 ? 6.301 -20.453 -0.805 1 98.75 186 HIS A CA 1
ATOM 1396 C C . HIS A 1 186 ? 6.113 -21.672 0.085 1 98.75 186 HIS A C 1
ATOM 1398 O O . HIS A 1 186 ? 5.398 -21.609 1.089 1 98.75 186 HIS A O 1
ATOM 1404 N N . TYR A 1 187 ? 6.766 -22.734 -0.284 1 98.75 187 TYR A N 1
ATOM 1405 C CA . TYR A 1 187 ? 6.801 -23.891 0.599 1 98.75 187 TYR A CA 1
ATOM 1406 C C . TYR A 1 187 ? 7.5 -23.562 1.911 1 98.75 187 TYR A C 1
ATOM 1408 O O . TYR A 1 187 ? 7.043 -23.969 2.984 1 98.75 187 TYR A O 1
ATOM 1416 N N . GLU A 1 188 ? 8.547 -22.797 1.815 1 98.12 188 GLU A N 1
ATOM 1417 C CA . GLU A 1 188 ? 9.391 -22.5 2.973 1 98.12 188 GLU A CA 1
ATOM 1418 C C . GLU A 1 188 ? 8.844 -21.312 3.77 1 98.12 188 GLU A C 1
ATOM 1420 O O . GLU A 1 188 ? 9.195 -21.141 4.938 1 98.12 188 GLU A O 1
ATOM 1425 N N . TRP A 1 189 ? 7.992 -20.547 3.162 1 98.56 189 TRP A N 1
ATOM 1426 C CA . TRP A 1 189 ? 7.711 -19.25 3.762 1 98.56 189 TRP A CA 1
ATOM 1427 C C . TRP A 1 189 ? 6.207 -19 3.848 1 98.56 189 TRP A C 1
ATOM 1429 O O . TRP A 1 189 ? 5.641 -18.969 4.941 1 98.56 189 TRP A O 1
ATOM 1439 N N . THR A 1 190 ? 5.5 -18.969 2.75 1 98.62 190 THR A N 1
ATOM 1440 C CA . THR A 1 190 ? 4.09 -18.594 2.723 1 98.62 190 THR A CA 1
ATOM 1441 C C . THR A 1 190 ? 3.234 -19.672 3.383 1 98.62 190 THR A C 1
ATOM 1443 O O . THR A 1 190 ? 2.305 -19.359 4.133 1 98.62 190 THR A O 1
ATOM 1446 N N . GLY A 1 191 ? 3.545 -20.938 3.049 1 98.56 191 GLY A N 1
ATOM 1447 C CA . GLY A 1 191 ? 2.811 -22.047 3.639 1 98.56 191 GLY A CA 1
ATOM 1448 C C . GLY A 1 191 ? 2.865 -22.062 5.152 1 98.56 191 GLY A C 1
ATOM 1449 O O . GLY A 1 191 ? 1.829 -22 5.82 1 98.56 191 GLY A O 1
ATOM 1450 N N . PRO A 1 192 ? 4.062 -22.078 5.711 1 98.06 192 PRO A N 1
ATOM 1451 C CA . PRO A 1 192 ? 4.203 -22.062 7.168 1 98.06 192 PRO A CA 1
ATOM 1452 C C . PRO A 1 192 ? 3.545 -20.844 7.816 1 98.06 192 PRO A C 1
ATOM 1454 O O . PRO A 1 192 ? 2.906 -20.969 8.867 1 98.06 192 PRO A O 1
ATOM 1457 N N . GLU A 1 193 ? 3.68 -19.719 7.246 1 98.38 193 GLU A N 1
ATOM 1458 C CA . GLU A 1 193 ? 3.092 -18.5 7.793 1 98.38 193 GLU A CA 1
ATOM 1459 C C . GLU A 1 193 ? 1.568 -18.594 7.824 1 98.38 193 GLU A C 1
ATOM 1461 O O . GLU A 1 193 ? 0.945 -18.312 8.852 1 98.38 193 GLU A O 1
ATOM 1466 N N . LEU A 1 194 ? 1.015 -18.984 6.707 1 98.62 194 LEU A N 1
ATOM 1467 C CA . LEU A 1 194 ? -0.436 -19.109 6.605 1 98.62 194 LEU A CA 1
ATOM 1468 C C . LEU A 1 194 ? -0.969 -20.109 7.629 1 98.62 194 LEU A C 1
ATOM 1470 O O . LEU A 1 194 ? -1.956 -19.828 8.312 1 98.62 194 LEU A O 1
ATOM 1474 N N . TRP A 1 195 ? -0.307 -21.203 7.684 1 98.12 195 TRP A N 1
ATOM 1475 C CA . TRP A 1 195 ? -0.723 -22.281 8.578 1 98.12 195 TRP A CA 1
ATOM 1476 C C . TRP A 1 195 ? -0.688 -21.828 10.031 1 98.12 195 TRP A C 1
ATOM 1478 O O . TRP A 1 195 ? -1.635 -22.062 10.789 1 98.12 195 TRP A O 1
ATOM 1488 N N . ARG A 1 196 ? 0.366 -21.156 10.438 1 97.62 196 ARG A N 1
ATOM 1489 C CA . ARG A 1 196 ? 0.513 -20.641 11.789 1 97.62 196 ARG A CA 1
ATOM 1490 C C . ARG A 1 196 ? -0.563 -19.594 12.094 1 97.62 196 ARG A C 1
ATOM 1492 O O . ARG A 1 196 ? -1.204 -19.656 13.148 1 97.62 196 ARG A O 1
ATOM 1499 N N . GLN A 1 197 ? -0.811 -18.75 11.195 1 98 197 GLN A N 1
ATOM 1500 C CA . GLN A 1 197 ? -1.774 -17.672 11.406 1 98 197 GLN A CA 1
ATOM 1501 C C . GLN A 1 197 ? -3.193 -18.219 11.523 1 98 197 GLN A C 1
ATOM 1503 O O . GLN A 1 197 ? -4.02 -17.672 12.25 1 98 197 GLN A O 1
ATOM 1508 N N . ALA A 1 198 ? -3.432 -19.266 10.789 1 97.81 198 ALA A N 1
ATOM 1509 C CA . ALA A 1 198 ? -4.758 -19.891 10.812 1 97.81 198 ALA A CA 1
ATOM 1510 C C . ALA A 1 198 ? -4.883 -20.875 11.969 1 97.81 198 ALA A C 1
ATOM 1512 O O . ALA A 1 198 ? -5.93 -21.5 12.148 1 97.81 198 ALA A O 1
ATOM 1513 N N . ALA A 1 199 ? -3.865 -21.078 12.758 1 96.06 199 ALA A N 1
ATOM 1514 C CA . ALA A 1 199 ? -3.799 -22.047 13.852 1 96.06 199 ALA A CA 1
ATOM 1515 C C . ALA A 1 199 ? -4.113 -23.453 13.367 1 96.06 199 ALA A C 1
ATOM 1517 O O . ALA A 1 199 ? -4.762 -24.234 14.078 1 96.06 199 ALA A O 1
ATOM 1518 N N . GLY A 1 200 ? -3.842 -23.641 12.125 1 94.5 200 GLY A N 1
ATOM 1519 C CA . GLY A 1 200 ? -4.062 -24.953 11.523 1 94.5 200 GLY A CA 1
ATOM 1520 C C . GLY A 1 200 ? -5.531 -25.281 11.328 1 94.5 200 GLY A C 1
ATOM 1521 O O . GLY A 1 200 ? -5.891 -26.422 11.078 1 94.5 200 GLY A O 1
ATOM 1522 N N . ASP A 1 201 ? -6.316 -24.359 11.539 1 96.69 201 ASP A N 1
ATOM 1523 C CA . ASP A 1 201 ? -7.762 -24.562 11.469 1 96.69 201 ASP A CA 1
ATOM 1524 C C . ASP A 1 201 ? -8.32 -24.047 10.141 1 96.69 201 ASP A C 1
ATOM 1526 O O . ASP A 1 201 ? -8.953 -22.984 10.094 1 96.69 201 ASP A O 1
ATOM 1530 N N . LEU A 1 202 ? -8.086 -24.797 9.07 1 98.56 202 LEU A N 1
ATOM 1531 C CA . LEU A 1 202 ? -8.578 -24.5 7.73 1 98.56 202 LEU A CA 1
ATOM 1532 C C . LEU A 1 202 ? -9.234 -25.719 7.105 1 98.56 202 LEU A C 1
ATOM 1534 O O . LEU A 1 202 ? -8.797 -26.844 7.328 1 98.56 202 LEU A O 1
ATOM 1538 N N . THR A 1 203 ? -10.219 -25.438 6.359 1 98.75 203 THR A N 1
ATOM 1539 C CA . THR A 1 203 ? -10.797 -26.5 5.539 1 98.75 203 THR A CA 1
ATOM 1540 C C . THR A 1 203 ? -10.375 -26.344 4.082 1 98.75 203 THR A C 1
ATOM 1542 O O . THR A 1 203 ? -10.344 -27.328 3.33 1 98.75 203 THR A O 1
ATOM 1545 N N . HIS A 1 204 ? -10.055 -25.109 3.676 1 98.88 204 HIS A N 1
ATOM 1546 C CA . HIS A 1 204 ? -9.703 -24.828 2.287 1 98.88 204 HIS A CA 1
ATOM 1547 C C . HIS A 1 204 ? -8.617 -23.766 2.193 1 98.88 204 HIS A C 1
ATOM 1549 O O . HIS A 1 204 ? -8.555 -22.859 3.027 1 98.88 204 HIS A O 1
ATOM 1555 N N . VAL A 1 205 ? -7.824 -23.875 1.209 1 98.94 205 VAL A N 1
ATOM 1556 C CA . VAL A 1 205 ? -6.984 -22.797 0.69 1 98.94 205 VAL A CA 1
ATOM 1557 C C . VAL A 1 205 ? -7.355 -22.516 -0.762 1 98.94 205 VAL A C 1
ATOM 1559 O O . VAL A 1 205 ? -7.441 -23.422 -1.583 1 98.94 205 VAL A O 1
ATOM 1562 N N . VAL A 1 206 ? -7.641 -21.297 -1.053 1 98.94 206 VAL A N 1
ATOM 1563 C CA . VAL A 1 206 ? -8.016 -20.859 -2.393 1 98.94 206 VAL A CA 1
ATOM 1564 C C . VAL A 1 206 ? -7.012 -19.812 -2.893 1 98.94 206 VAL A C 1
ATOM 1566 O O . VAL A 1 206 ? -6.777 -18.797 -2.232 1 98.94 206 VAL A O 1
ATOM 1569 N N . CYS A 1 207 ? -6.438 -20.062 -4.039 1 98.94 207 CYS A N 1
ATOM 1570 C CA . CYS A 1 207 ? -5.359 -19.203 -4.52 1 98.94 207 CYS A CA 1
ATOM 1571 C C . CYS A 1 207 ? -5.387 -19.094 -6.039 1 98.94 207 CYS A C 1
ATOM 1573 O O . CYS A 1 207 ? -5.461 -20.109 -6.738 1 98.94 207 CYS A O 1
ATOM 1575 N N . PRO A 1 208 ? -5.348 -17.812 -6.562 1 98.81 208 PRO A N 1
ATOM 1576 C CA . PRO A 1 208 ? -5.195 -17.656 -8.016 1 98.81 208 PRO A CA 1
ATOM 1577 C C . PRO A 1 208 ? -3.875 -18.219 -8.531 1 98.81 208 PRO A C 1
ATOM 1579 O O . PRO A 1 208 ? -2.863 -18.188 -7.828 1 98.81 208 PRO A O 1
ATOM 1582 N N . MET A 1 209 ? -3.939 -18.672 -9.797 1 98.62 209 MET A N 1
ATOM 1583 C CA . MET A 1 209 ? -2.729 -19.266 -10.367 1 98.62 209 MET A CA 1
ATOM 1584 C C . MET A 1 209 ? -2.287 -18.5 -11.609 1 98.62 209 MET A C 1
ATOM 1586 O O . MET A 1 209 ? -3.088 -18.25 -12.516 1 98.62 209 MET A O 1
ATOM 1590 N N . GLY A 1 210 ? -1.099 -18 -11.562 1 96.88 210 GLY A N 1
ATOM 1591 C CA . GLY A 1 210 ? -0.324 -17.562 -12.719 1 96.88 210 GLY A CA 1
ATOM 1592 C C . GLY A 1 210 ? 0.815 -18.5 -13.055 1 96.88 210 GLY A C 1
ATOM 1593 O O . GLY A 1 210 ? 0.594 -19.578 -13.625 1 96.88 210 GLY A O 1
ATOM 1594 N N . THR A 1 211 ? 1.974 -18.141 -12.406 1 96.12 211 THR A N 1
ATOM 1595 C CA . THR A 1 211 ? 3.07 -19.094 -12.516 1 96.12 211 THR A CA 1
ATOM 1596 C C . THR A 1 211 ? 2.77 -20.359 -11.719 1 96.12 211 THR A C 1
ATOM 1598 O O . THR A 1 211 ? 3.383 -21.406 -11.945 1 96.12 211 THR A O 1
ATOM 1601 N N . GLY A 1 212 ? 1.919 -20.25 -10.805 1 97.56 212 GLY A N 1
ATOM 1602 C CA . GLY A 1 212 ? 1.467 -21.391 -10.023 1 97.56 212 GLY A CA 1
ATOM 1603 C C . GLY A 1 212 ? 2.352 -21.688 -8.828 1 97.56 212 GLY A C 1
ATOM 1604 O O . GLY A 1 212 ? 2.053 -22.578 -8.031 1 97.56 212 GLY A O 1
ATOM 1605 N N . GLY A 1 213 ? 3.396 -20.906 -8.648 1 98.56 213 GLY A N 1
ATOM 1606 C CA . GLY A 1 213 ? 4.355 -21.141 -7.586 1 98.56 213 GLY A CA 1
ATOM 1607 C C . GLY A 1 213 ? 3.764 -20.969 -6.199 1 98.56 213 GLY A C 1
ATOM 1608 O O . GLY A 1 213 ? 4.016 -21.781 -5.301 1 98.56 213 GLY A O 1
ATOM 1609 N N . THR A 1 214 ? 2.959 -19.984 -5.992 1 98.75 214 THR A N 1
ATOM 1610 C CA . THR A 1 214 ? 2.391 -19.672 -4.684 1 98.75 214 THR A CA 1
ATOM 1611 C C . THR A 1 214 ? 1.524 -20.828 -4.188 1 98.75 214 THR A C 1
ATOM 1613 O O . THR A 1 214 ? 1.774 -21.375 -3.115 1 98.75 214 THR A O 1
ATOM 1616 N N . LEU A 1 215 ? 0.581 -21.203 -4.992 1 98.88 215 LEU A N 1
ATOM 1617 C CA . LEU A 1 215 ? -0.313 -22.281 -4.555 1 98.88 215 LEU A CA 1
ATOM 1618 C C . LEU A 1 215 ? 0.45 -23.578 -4.367 1 98.88 215 LEU A C 1
ATOM 1620 O O . LEU A 1 215 ? 0.204 -24.312 -3.41 1 98.88 215 LEU A O 1
ATOM 1624 N N . SER A 1 216 ? 1.33 -23.875 -5.312 1 98.94 216 SER A N 1
ATOM 1625 C CA . SER A 1 216 ? 2.074 -25.125 -5.262 1 98.94 216 SER A CA 1
ATOM 1626 C C . SER A 1 216 ? 2.863 -25.25 -3.961 1 98.94 216 SER A C 1
ATOM 1628 O O . SER A 1 216 ? 2.805 -26.281 -3.285 1 98.94 216 SER A O 1
ATOM 1630 N N . GLY A 1 217 ? 3.564 -24.188 -3.619 1 98.88 217 GLY A N 1
ATOM 1631 C CA . GLY A 1 217 ? 4.336 -24.219 -2.387 1 98.88 217 GLY A CA 1
ATOM 1632 C C . GLY A 1 217 ? 3.473 -24.328 -1.145 1 98.88 217 GLY A C 1
ATOM 1633 O O . GLY A 1 217 ? 3.758 -25.141 -0.257 1 98.88 217 GLY A O 1
ATOM 1634 N N . ILE A 1 218 ? 2.426 -23.547 -1.055 1 98.88 218 ILE A N 1
ATOM 1635 C CA . ILE A 1 218 ? 1.5 -23.594 0.071 1 98.88 218 ILE A CA 1
ATOM 1636 C C . ILE A 1 218 ? 0.884 -24.984 0.172 1 98.88 218 ILE A C 1
ATOM 1638 O O . ILE A 1 218 ? 0.816 -25.562 1.259 1 98.88 218 ILE A O 1
ATOM 1642 N N . ALA A 1 219 ? 0.481 -25.5 -0.949 1 98.94 219 ALA A N 1
ATOM 1643 C CA . ALA A 1 219 ? -0.203 -26.781 -1.015 1 98.94 219 ALA A CA 1
ATOM 1644 C C . ALA A 1 219 ? 0.677 -27.906 -0.461 1 98.94 219 ALA A C 1
ATOM 1646 O O . ALA A 1 219 ? 0.234 -28.688 0.374 1 98.94 219 ALA A O 1
ATOM 1647 N N . ARG A 1 220 ? 1.847 -27.953 -0.975 1 98.88 220 ARG A N 1
ATOM 1648 C CA . ARG A 1 220 ? 2.742 -29 -0.502 1 98.88 220 ARG A CA 1
ATOM 1649 C C . ARG A 1 220 ? 2.918 -28.938 1.011 1 98.88 220 ARG A C 1
ATOM 1651 O O . ARG A 1 220 ? 2.842 -29.953 1.698 1 98.88 220 ARG A O 1
ATOM 1658 N N . TYR A 1 221 ? 3.18 -27.719 1.549 1 98.75 221 TYR A N 1
ATOM 1659 C CA . TYR A 1 221 ? 3.367 -27.547 2.986 1 98.75 221 TYR A CA 1
ATOM 1660 C C . TYR A 1 221 ? 2.152 -28.047 3.756 1 98.75 221 TYR A C 1
ATOM 1662 O O . TYR A 1 221 ? 2.291 -28.797 4.727 1 98.75 221 TYR A O 1
ATOM 1670 N N . VAL A 1 222 ? 0.973 -27.656 3.326 1 98.69 222 VAL A N 1
ATOM 1671 C CA . VAL A 1 222 ? -0.265 -27.984 4.023 1 98.69 222 VAL A CA 1
ATOM 1672 C C . VAL A 1 222 ? -0.528 -29.484 3.936 1 98.69 222 VAL A C 1
ATOM 1674 O O . VAL A 1 222 ? -0.857 -30.125 4.938 1 98.69 222 VAL A O 1
ATOM 1677 N N . LYS A 1 223 ? -0.323 -30.094 2.773 1 98.56 223 LYS A N 1
ATOM 1678 C CA . LYS A 1 223 ? -0.61 -31.516 2.555 1 98.56 223 LYS A CA 1
ATOM 1679 C C . LYS A 1 223 ? 0.335 -32.406 3.365 1 98.56 223 LYS A C 1
ATOM 1681 O O . LYS A 1 223 ? -0.032 -33.5 3.764 1 98.56 223 LYS A O 1
ATOM 1686 N N . GLU A 1 224 ? 1.505 -31.922 3.533 1 98.12 224 GLU A N 1
ATOM 1687 C CA . GLU A 1 224 ? 2.453 -32.656 4.359 1 98.12 224 GLU A CA 1
ATOM 1688 C C . GLU A 1 224 ? 2.037 -32.656 5.824 1 98.12 224 GLU A C 1
ATOM 1690 O O . GLU A 1 224 ? 2.484 -33.5 6.613 1 98.12 224 GLU A O 1
ATOM 1695 N N . ARG A 1 225 ? 1.183 -31.781 6.199 1 96.31 225 ARG A N 1
ATOM 1696 C CA . ARG A 1 225 ? 0.716 -31.672 7.578 1 96.31 225 ARG A CA 1
ATOM 1697 C C . ARG A 1 225 ? -0.627 -32.375 7.754 1 96.31 225 ARG A C 1
ATOM 1699 O O . ARG A 1 225 ? -0.873 -33 8.789 1 96.31 225 ARG A O 1
ATOM 1706 N N . THR A 1 226 ? -1.433 -32.188 6.805 1 96.75 226 THR A N 1
ATOM 1707 C CA . THR A 1 226 ? -2.746 -32.812 6.871 1 96.75 226 THR A CA 1
ATOM 1708 C C . THR A 1 226 ? -3.326 -33 5.473 1 96.75 226 THR A C 1
ATOM 1710 O O . THR A 1 226 ? -3.146 -32.156 4.598 1 96.75 226 THR A O 1
ATOM 1713 N N . GLY A 1 227 ? -4.012 -34.031 5.316 1 95.56 227 GLY A N 1
ATOM 1714 C CA . GLY A 1 227 ? -4.719 -34.281 4.07 1 95.56 227 GLY A CA 1
ATOM 1715 C C . GLY A 1 227 ? -6.133 -33.75 4.066 1 95.56 227 GLY A C 1
ATOM 1716 O O . GLY A 1 227 ? -6.82 -33.781 3.043 1 95.56 227 GLY A O 1
ATOM 1717 N N . ASP A 1 228 ? -6.59 -33.125 5.074 1 97.38 228 ASP A N 1
ATOM 1718 C CA . ASP A 1 228 ? -7.992 -32.781 5.27 1 97.38 228 ASP A CA 1
ATOM 1719 C C . ASP A 1 228 ? -8.32 -31.422 4.625 1 97.38 228 ASP A C 1
ATOM 1721 O O . ASP A 1 228 ? -9.484 -31.094 4.418 1 97.38 228 ASP A O 1
ATOM 1725 N N . VAL A 1 229 ? -7.297 -30.656 4.344 1 98.75 229 VAL A N 1
ATOM 1726 C CA . VAL A 1 229 ? -7.516 -29.328 3.756 1 98.75 229 VAL A CA 1
ATOM 1727 C C . VAL A 1 229 ? -7.609 -29.453 2.236 1 98.75 229 VAL A C 1
ATOM 1729 O O . VAL A 1 229 ? -6.738 -30.047 1.6 1 98.75 229 VAL A O 1
ATOM 1732 N N . GLU A 1 230 ? -8.633 -28.953 1.685 1 98.88 230 GLU A N 1
ATOM 1733 C CA . GLU A 1 230 ? -8.781 -28.922 0.233 1 98.88 230 GLU A CA 1
ATOM 1734 C C . GLU A 1 230 ? -8.039 -27.75 -0.385 1 98.88 230 GLU A C 1
ATOM 1736 O O . GLU A 1 230 ? -8.258 -26.594 0.007 1 98.88 230 GLU A O 1
ATOM 1741 N N . ILE A 1 231 ? -7.191 -28.047 -1.286 1 98.94 231 ILE A N 1
ATOM 1742 C CA . ILE A 1 231 ? -6.414 -27.031 -1.988 1 98.94 231 ILE A CA 1
ATOM 1743 C C . ILE A 1 231 ? -7.074 -26.719 -3.33 1 98.94 231 ILE A C 1
ATOM 1745 O O . ILE A 1 231 ? -7.152 -27.578 -4.207 1 98.94 231 ILE A O 1
ATOM 1749 N N . VAL A 1 232 ? -7.488 -25.469 -3.518 1 98.94 232 VAL A N 1
ATOM 1750 C CA . VAL A 1 232 ? -8.234 -25.078 -4.707 1 98.94 232 VAL A CA 1
ATOM 1751 C C . VAL A 1 232 ? -7.473 -24 -5.469 1 98.94 232 VAL A C 1
ATOM 1753 O O . VAL A 1 232 ? -7.277 -22.891 -4.961 1 98.94 232 VAL A O 1
ATOM 1756 N N . GLY A 1 233 ? -7.047 -24.328 -6.664 1 98.94 233 GLY A N 1
ATOM 1757 C CA . GLY A 1 233 ? -6.504 -23.328 -7.566 1 98.94 233 GLY A CA 1
ATOM 1758 C C . GLY A 1 233 ? -7.566 -22.594 -8.367 1 98.94 233 GLY A C 1
ATOM 1759 O O . GLY A 1 233 ? -8.57 -23.188 -8.758 1 98.94 233 GLY A O 1
ATOM 1760 N N . VAL A 1 234 ? -7.332 -21.328 -8.625 1 98.94 234 VAL A N 1
ATOM 1761 C CA . VAL A 1 234 ? -8.25 -20.531 -9.438 1 98.94 234 VAL A CA 1
ATOM 1762 C C . VAL A 1 234 ? -7.59 -20.172 -10.766 1 98.94 234 VAL A C 1
ATOM 1764 O O . VAL A 1 234 ? -6.457 -19.688 -10.789 1 98.94 234 VAL A O 1
ATOM 1767 N N . ASP A 1 235 ? -8.242 -20.422 -11.828 1 98.81 235 ASP A N 1
ATOM 1768 C CA . ASP A 1 235 ? -7.805 -20.156 -13.188 1 98.81 235 ASP A CA 1
ATOM 1769 C C . ASP A 1 235 ? -8.781 -19.234 -13.906 1 98.81 235 ASP A C 1
ATOM 1771 O O . ASP A 1 235 ? -9.906 -19.016 -13.438 1 98.81 235 ASP A O 1
ATOM 1775 N N . ALA A 1 236 ? -8.305 -18.562 -15 1 98.56 236 ALA A N 1
ATOM 1776 C CA . ALA A 1 236 ? -9.227 -17.828 -15.859 1 98.56 236 ALA A CA 1
ATOM 1777 C C . ALA A 1 236 ? -9.977 -18.781 -16.797 1 98.56 236 ALA A C 1
ATOM 1779 O O . ALA A 1 236 ? -9.469 -19.844 -17.156 1 98.56 236 ALA A O 1
ATOM 1780 N N . GLU A 1 237 ? -11.125 -18.375 -17.172 1 97.81 237 GLU A N 1
ATOM 1781 C CA . GLU A 1 237 ? -11.938 -19.203 -18.047 1 97.81 237 GLU A CA 1
ATOM 1782 C C . GLU A 1 237 ? -11.219 -19.5 -19.359 1 97.81 237 GLU A C 1
ATOM 1784 O O . GLU A 1 237 ? -11.273 -20.609 -19.875 1 97.81 237 GLU A O 1
ATOM 1789 N N . GLN A 1 238 ? -10.578 -18.484 -19.906 1 97 238 GLN A N 1
ATOM 1790 C CA . GLN A 1 238 ? -9.836 -18.672 -21.156 1 97 238 GLN A CA 1
ATOM 1791 C C . GLN A 1 238 ? -8.336 -18.797 -20.891 1 97 238 GLN A C 1
ATOM 1793 O O . GLN A 1 238 ? -7.539 -18.031 -21.422 1 97 238 GLN A O 1
ATOM 1798 N N . SER A 1 239 ? -7.98 -19.734 -20.109 1 97.31 239 SER A N 1
ATOM 1799 C CA . SER A 1 239 ? -6.625 -20.141 -19.75 1 97.31 239 SER A CA 1
ATOM 1800 C C . SER A 1 239 ? -6.477 -21.656 -19.766 1 97.31 239 SER A C 1
ATOM 1802 O O . SER A 1 239 ? -7.473 -22.375 -19.828 1 97.31 239 SER A O 1
ATOM 1804 N N . ASN A 1 240 ? -5.266 -22.172 -19.719 1 97.88 240 ASN A N 1
ATOM 1805 C CA . ASN A 1 240 ? -5.078 -23.594 -19.953 1 97.88 240 ASN A CA 1
ATOM 1806 C C . ASN A 1 240 ? -4.465 -24.297 -18.75 1 97.88 240 ASN A C 1
ATOM 1808 O O . ASN A 1 240 ? -4.004 -25.438 -18.844 1 97.88 240 ASN A O 1
ATOM 1812 N N . ILE A 1 241 ? -4.418 -23.656 -17.625 1 98.5 241 ILE A N 1
ATOM 1813 C CA . ILE A 1 241 ? -3.977 -24.328 -16.406 1 98.5 241 ILE A CA 1
ATOM 1814 C C . ILE A 1 241 ? -4.973 -25.422 -16.031 1 98.5 241 ILE A C 1
ATOM 1816 O O . ILE A 1 241 ? -4.582 -26.547 -15.75 1 98.5 241 ILE A O 1
ATOM 1820 N N . SER A 1 242 ? -6.211 -25.047 -16.062 1 98.19 242 SER A N 1
ATOM 1821 C CA . SER A 1 242 ? -7.266 -26 -15.734 1 98.19 242 SER A CA 1
ATOM 1822 C C . SER A 1 242 ? -7.285 -27.156 -16.719 1 98.19 242 SER A C 1
ATOM 1824 O O . SER A 1 242 ? -7.477 -28.312 -16.328 1 98.19 242 SER A O 1
ATOM 1826 N N . ALA A 1 243 ? -7.121 -26.828 -17.969 1 98.06 243 ALA A N 1
ATOM 1827 C CA . ALA A 1 243 ? -7.082 -27.875 -18.984 1 98.06 243 ALA A CA 1
ATOM 1828 C C . ALA A 1 243 ? -5.957 -28.875 -18.703 1 98.06 243 ALA A C 1
ATOM 1830 O O . ALA A 1 243 ? -6.16 -30.078 -18.781 1 98.06 243 ALA A O 1
ATOM 1831 N N . ALA A 1 244 ? -4.805 -28.375 -18.406 1 98.25 244 ALA A N 1
ATOM 1832 C CA . ALA A 1 244 ? -3.662 -29.219 -18.094 1 98.25 244 ALA A CA 1
ATOM 1833 C C . ALA A 1 244 ? -3.93 -30.047 -16.844 1 98.25 244 ALA A C 1
ATOM 1835 O O . ALA A 1 244 ? -3.631 -31.25 -16.797 1 98.25 244 ALA A O 1
ATOM 1836 N N . PHE A 1 245 ? -4.488 -29.453 -15.883 1 98.62 245 PHE A N 1
ATOM 1837 C CA . PHE A 1 245 ? -4.746 -30.109 -14.609 1 98.62 245 PHE A CA 1
ATOM 1838 C C . PHE A 1 245 ? -5.707 -31.281 -14.789 1 98.62 245 PHE A C 1
ATOM 1840 O O . PHE A 1 245 ? -5.531 -32.344 -14.172 1 98.62 245 PHE A O 1
ATOM 1847 N N . TYR A 1 246 ? -6.648 -31.094 -15.602 1 98.44 246 TYR A N 1
ATOM 1848 C CA . TYR A 1 246 ? -7.68 -32.094 -15.789 1 98.44 246 TYR A CA 1
ATOM 1849 C C . TYR A 1 246 ? -7.41 -32.938 -17.047 1 98.44 246 TYR A C 1
ATOM 1851 O O . TYR A 1 246 ? -8.273 -33.688 -17.484 1 98.44 246 TYR A O 1
ATOM 1859 N N . ASP A 1 247 ? -6.289 -32.812 -17.625 1 97.31 247 ASP A N 1
ATOM 1860 C CA . ASP A 1 247 ? -5.863 -33.562 -18.812 1 97.31 247 ASP A CA 1
ATOM 1861 C C . ASP A 1 247 ? -6.844 -33.406 -19.969 1 97.31 247 ASP A C 1
ATOM 1863 O O . ASP A 1 247 ? -7.32 -34.375 -20.531 1 97.31 247 ASP A O 1
ATOM 1867 N N . ARG A 1 248 ? -7.168 -32.156 -20.188 1 97.69 248 ARG A N 1
ATOM 1868 C CA . ARG A 1 248 ? -8.023 -31.812 -21.312 1 97.69 248 ARG A CA 1
ATOM 1869 C C . ARG A 1 248 ? -7.234 -31.078 -22.391 1 97.69 248 ARG A C 1
ATOM 1871 O O . ARG A 1 248 ? -6.121 -30.609 -22.156 1 97.69 248 ARG A O 1
ATOM 1878 N N . ASP A 1 249 ? -7.852 -30.891 -23.594 1 97.25 249 ASP A N 1
ATOM 1879 C CA . ASP A 1 249 ? -7.227 -30.156 -24.688 1 97.25 249 ASP A CA 1
ATOM 1880 C C . ASP A 1 249 ? -7.168 -28.672 -24.391 1 97.25 249 ASP A C 1
ATOM 1882 O O . ASP A 1 249 ? -8.141 -28.094 -23.891 1 97.25 249 ASP A O 1
ATOM 1886 N N . PRO A 1 250 ? -6.035 -28.109 -24.719 1 96.88 250 PRO A N 1
ATOM 1887 C CA . PRO A 1 250 ? -5.934 -26.656 -24.484 1 96.88 250 PRO A CA 1
ATOM 1888 C C . PRO A 1 250 ? -6.816 -25.859 -25.453 1 96.88 250 PRO A C 1
ATOM 1890 O O . PRO A 1 250 ? -7.031 -26.266 -26.594 1 96.88 250 PRO A O 1
ATOM 1893 N N . GLY A 1 251 ? -7.305 -24.781 -24.938 1 96 251 GLY A N 1
ATOM 1894 C CA . GLY A 1 251 ? -8.023 -23.828 -25.75 1 96 251 GLY A CA 1
ATOM 1895 C C . GLY A 1 251 ? -7.246 -22.547 -26 1 96 251 GLY A C 1
ATOM 1896 O O . GLY A 1 251 ? -6.031 -22.5 -25.797 1 96 251 GLY A O 1
ATOM 1897 N N . THR A 1 252 ? -7.969 -21.516 -26.5 1 94.94 252 THR A N 1
ATOM 1898 C CA . THR A 1 252 ? -7.383 -20.203 -26.719 1 94.94 252 THR A CA 1
ATOM 1899 C C . THR A 1 252 ? -7.086 -19.516 -25.391 1 94.94 252 THR A C 1
ATOM 1901 O O . THR A 1 252 ? -7.891 -19.578 -24.469 1 94.94 252 THR A O 1
ATOM 1904 N N . TYR A 1 253 ? -5.984 -19.016 -25.312 1 94.62 253 TYR A N 1
ATOM 1905 C CA . TYR A 1 253 ? -5.621 -18.219 -24.141 1 94.62 253 TYR A CA 1
ATOM 1906 C C . TYR A 1 253 ? -5.957 -16.75 -24.344 1 94.62 253 TYR A C 1
ATOM 1908 O O . TYR A 1 253 ? -5.414 -16.109 -25.25 1 94.62 253 TYR A O 1
ATOM 1916 N N . ASP A 1 254 ? -6.828 -16.188 -23.609 1 95.44 254 ASP A N 1
ATOM 1917 C CA . ASP A 1 254 ? -7.281 -14.805 -23.688 1 95.44 254 ASP A CA 1
ATOM 1918 C C . ASP A 1 254 ? -7.91 -14.359 -22.375 1 95.44 254 ASP A C 1
ATOM 1920 O O . ASP A 1 254 ? -9.086 -14.625 -22.109 1 95.44 254 ASP A O 1
ATOM 1924 N N . THR A 1 255 ? -7.105 -13.742 -21.547 1 95.62 255 THR A N 1
ATOM 1925 C CA . THR A 1 255 ? -7.629 -13.242 -20.281 1 95.62 255 THR A CA 1
ATOM 1926 C C . THR A 1 255 ? -7.223 -11.789 -20.062 1 95.62 255 THR A C 1
ATOM 1928 O O . THR A 1 255 ? -6.109 -11.391 -20.422 1 95.62 255 THR A O 1
ATOM 1931 N N . ASP A 1 256 ? -8.125 -10.984 -19.438 1 95 256 ASP A N 1
ATOM 1932 C CA . ASP A 1 256 ? -7.871 -9.586 -19.125 1 95 256 ASP A CA 1
ATOM 1933 C C . ASP A 1 256 ? -7.43 -9.422 -17.672 1 95 256 ASP A C 1
ATOM 1935 O O . ASP A 1 256 ? -7.023 -8.328 -17.266 1 95 256 ASP A O 1
ATOM 1939 N N . VAL A 1 257 ? -7.523 -10.516 -16.906 1 96.06 257 VAL A N 1
ATOM 1940 C CA . VAL A 1 257 ? -7.129 -10.445 -15.5 1 96.06 257 VAL A CA 1
ATOM 1941 C C . VAL A 1 257 ? -5.617 -10.625 -15.383 1 96.06 257 VAL A C 1
ATOM 1943 O O . VAL A 1 257 ? -5.102 -11.734 -15.539 1 96.06 257 VAL A O 1
ATOM 1946 N N . GLU A 1 258 ? -4.992 -9.57 -15.078 1 91.31 258 GLU A N 1
ATOM 1947 C CA . GLU A 1 258 ? -3.533 -9.594 -15 1 91.31 258 GLU A CA 1
ATOM 1948 C C . GLU A 1 258 ? -3.049 -10.625 -13.984 1 91.31 258 GLU A C 1
ATOM 1950 O O . GLU A 1 258 ? -3.551 -10.672 -12.859 1 91.31 258 GLU A O 1
ATOM 1955 N N . GLY A 1 259 ? -2.172 -11.477 -14.344 1 92.12 259 GLY A N 1
ATOM 1956 C CA . GLY A 1 259 ? -1.536 -12.43 -13.445 1 92.12 259 GLY A CA 1
ATOM 1957 C C . GLY A 1 259 ? -2.311 -13.727 -13.312 1 92.12 259 GLY A C 1
ATOM 1958 O O . GLY A 1 259 ? -1.824 -14.688 -12.711 1 92.12 259 GLY A O 1
ATOM 1959 N N . LEU A 1 260 ? -3.506 -13.797 -13.93 1 97.19 260 LEU A N 1
ATOM 1960 C CA . LEU A 1 260 ? -4.352 -14.977 -13.797 1 97.19 260 LEU A CA 1
ATOM 1961 C C . LEU A 1 260 ? -4.332 -15.805 -15.078 1 97.19 260 LEU A C 1
ATOM 1963 O O . LEU A 1 260 ? -4.637 -15.297 -16.156 1 97.19 260 LEU A O 1
ATOM 1967 N N . GLY A 1 261 ? -3.941 -17.047 -14.922 1 97.25 261 GLY A N 1
ATOM 1968 C CA . GLY A 1 261 ? -3.98 -17.969 -16.047 1 97.25 261 GLY A CA 1
ATOM 1969 C C . GLY A 1 261 ? -2.693 -17.969 -16.859 1 97.25 261 GLY A C 1
ATOM 1970 O O . GLY A 1 261 ? -1.812 -17.141 -16.641 1 97.25 261 GLY A O 1
ATOM 1971 N N . LYS A 1 262 ? -2.631 -18.984 -17.719 1 96.06 262 LYS A N 1
ATOM 1972 C CA . LYS A 1 262 ? -1.497 -19.156 -18.625 1 96.06 262 LYS A CA 1
ATOM 1973 C C . LYS A 1 262 ? -1.915 -19.875 -19.906 1 96.06 262 LYS A C 1
ATOM 1975 O O . LYS A 1 262 ? -2.947 -20.562 -19.938 1 96.06 262 LYS A O 1
ATOM 1980 N N . GLU A 1 263 ? -1.052 -19.703 -20.875 1 93.94 263 GLU A N 1
ATOM 1981 C CA . GLU A 1 263 ? -1.261 -20.391 -22.141 1 93.94 263 GLU A CA 1
ATOM 1982 C C . GLU A 1 263 ? -1.065 -21.891 -22 1 93.94 263 GLU A C 1
ATOM 1984 O O . GLU A 1 263 ? -1.688 -22.688 -22.719 1 93.94 263 GLU A O 1
ATOM 1989 N N . HIS A 1 264 ? -0.239 -22.266 -21.172 1 93.38 264 HIS A N 1
ATOM 1990 C CA . HIS A 1 264 ? 0.044 -23.656 -20.844 1 93.38 264 HIS A CA 1
ATOM 1991 C C . HIS A 1 264 ? 0.525 -23.797 -19.406 1 93.38 264 HIS A C 1
ATOM 1993 O O . HIS A 1 264 ? 0.92 -22.812 -18.781 1 93.38 264 HIS A O 1
ATOM 1999 N N . GLU A 1 265 ? 0.478 -25 -18.953 1 92.38 265 GLU A N 1
ATOM 2000 C CA . GLU A 1 265 ? 1.021 -25.25 -17.625 1 92.38 265 GLU A CA 1
ATOM 2001 C C . GLU A 1 265 ? 2.527 -25 -17.578 1 92.38 265 GLU A C 1
ATOM 2003 O O . GLU A 1 265 ? 3.221 -25.219 -18.578 1 92.38 265 GLU A O 1
ATOM 2008 N N . LEU A 1 266 ? 2.969 -24.594 -16.406 1 95.19 266 LEU A N 1
ATOM 2009 C CA . LEU A 1 266 ? 4.387 -24.297 -16.234 1 95.19 266 LEU A CA 1
ATOM 2010 C C . LEU A 1 266 ? 5.039 -25.281 -15.281 1 95.19 266 LEU A C 1
ATOM 2012 O O . LEU A 1 266 ? 4.355 -25.906 -14.461 1 95.19 266 LEU A O 1
ATOM 2016 N N . PRO A 1 267 ? 6.383 -25.422 -15.367 1 97.56 267 PRO A N 1
ATOM 2017 C CA . PRO A 1 267 ? 7.102 -26.359 -14.5 1 97.56 267 PRO A CA 1
ATOM 2018 C C . PRO A 1 267 ? 6.953 -26.016 -13.023 1 97.56 267 PRO A C 1
ATOM 2020 O O . PRO A 1 267 ? 7.223 -26.859 -12.164 1 97.56 267 PRO A O 1
ATOM 2023 N N . THR A 1 268 ? 6.492 -24.875 -12.703 1 98.44 268 THR A N 1
ATOM 2024 C CA . THR A 1 268 ? 6.402 -24.406 -11.328 1 98.44 268 THR A CA 1
ATOM 2025 C C . THR A 1 268 ? 5.102 -24.875 -10.68 1 98.44 268 THR A C 1
ATOM 2027 O O . THR A 1 268 ? 4.875 -24.641 -9.492 1 98.44 268 THR A O 1
ATOM 2030 N N . MET A 1 269 ? 4.258 -25.547 -11.438 1 98.62 269 MET A N 1
ATOM 2031 C CA . MET A 1 269 ? 2.973 -26.016 -10.93 1 98.62 269 MET A CA 1
ATOM 2032 C C . MET A 1 269 ? 3.088 -27.453 -10.414 1 98.62 269 MET A C 1
ATOM 2034 O O . MET A 1 269 ? 3.238 -28.391 -11.195 1 98.62 269 MET A O 1
ATOM 2038 N N . TRP A 1 270 ? 2.98 -27.578 -9.102 1 98.75 270 TRP A N 1
ATOM 2039 C CA . TRP A 1 270 ? 3.025 -28.891 -8.477 1 98.75 270 TRP A CA 1
ATOM 2040 C C . TRP A 1 270 ? 1.621 -29.469 -8.305 1 98.75 270 TRP A C 1
ATOM 2042 O O . TRP A 1 270 ? 1.13 -29.594 -7.18 1 98.75 270 TRP A O 1
ATOM 2052 N N . PHE A 1 271 ? 1.049 -30.016 -9.367 1 98.62 271 PHE A N 1
ATOM 2053 C CA . PHE A 1 271 ? -0.348 -30.422 -9.453 1 98.62 271 PHE A CA 1
ATOM 2054 C C . PHE A 1 271 ? -0.646 -31.547 -8.469 1 98.62 271 PHE A C 1
ATOM 2056 O O . PHE A 1 271 ? -1.781 -31.703 -8.016 1 98.62 271 PHE A O 1
ATOM 2063 N N . ASP A 1 272 ? 0.388 -32.281 -8.078 1 98.38 272 ASP A N 1
ATOM 2064 C CA . ASP A 1 272 ? 0.199 -33.438 -7.207 1 98.38 272 ASP A CA 1
ATOM 2065 C C . ASP A 1 272 ? -0.383 -33.031 -5.859 1 98.38 272 ASP A C 1
ATOM 2067 O O . ASP A 1 272 ? -0.982 -33.844 -5.152 1 98.38 272 ASP A O 1
ATOM 2071 N N . TYR A 1 273 ? -0.241 -31.734 -5.535 1 98.75 273 TYR A N 1
ATOM 2072 C CA . TYR A 1 273 ? -0.663 -31.281 -4.215 1 98.75 273 TYR A CA 1
ATOM 2073 C C . TYR A 1 273 ? -1.942 -30.469 -4.301 1 98.75 273 TYR A C 1
ATOM 2075 O O . TYR A 1 273 ? -2.428 -29.953 -3.291 1 98.75 273 TYR A O 1
ATOM 2083 N N . ILE A 1 274 ? -2.49 -30.281 -5.445 1 98.81 274 ILE A N 1
ATOM 2084 C CA . ILE A 1 274 ? -3.688 -29.484 -5.684 1 98.81 274 ILE A CA 1
ATOM 2085 C C . ILE A 1 274 ? -4.898 -30.406 -5.832 1 98.81 274 ILE A C 1
ATOM 2087 O O . ILE A 1 274 ? -4.824 -31.422 -6.508 1 98.81 274 ILE A O 1
ATOM 2091 N N . ASP A 1 275 ? -6.004 -30.047 -5.242 1 98.88 275 ASP A N 1
ATOM 2092 C CA . ASP A 1 275 ? -7.16 -30.938 -5.234 1 98.88 275 ASP A CA 1
ATOM 2093 C C . ASP A 1 275 ? -8.141 -30.562 -6.344 1 98.88 275 ASP A C 1
ATOM 2095 O O . ASP A 1 275 ? -8.852 -31.422 -6.867 1 98.88 275 ASP A O 1
ATOM 2099 N N . GLU A 1 276 ? -8.227 -29.297 -6.625 1 98.81 276 GLU A N 1
ATOM 2100 C CA . GLU A 1 276 ? -9.219 -28.797 -7.57 1 98.81 276 GLU A CA 1
ATOM 2101 C C . GLU A 1 276 ? -8.75 -27.516 -8.227 1 98.81 276 GLU A C 1
ATOM 2103 O O . GLU A 1 276 ? -7.977 -26.75 -7.637 1 98.81 276 GLU A O 1
ATOM 2108 N N . VAL A 1 277 ? -9.172 -27.328 -9.438 1 98.88 277 VAL A N 1
ATOM 2109 C CA . VAL A 1 277 ? -8.992 -26.062 -10.117 1 98.88 277 VAL A CA 1
ATOM 2110 C C . VAL A 1 277 ? -10.336 -25.547 -10.633 1 98.88 277 VAL A C 1
ATOM 2112 O O . VAL A 1 277 ? -11.062 -26.281 -11.305 1 98.88 277 VAL A O 1
ATOM 2115 N N . ARG A 1 278 ? -10.68 -24.359 -10.266 1 98.81 278 ARG A N 1
ATOM 2116 C CA . ARG A 1 278 ? -11.906 -23.719 -10.734 1 98.81 278 ARG A CA 1
ATOM 2117 C C . ARG A 1 278 ? -11.586 -22.516 -11.609 1 98.81 278 ARG A C 1
ATOM 2119 O O . ARG A 1 278 ? -10.664 -21.75 -11.312 1 98.81 278 ARG A O 1
ATOM 2126 N N . SER A 1 279 ? -12.352 -22.359 -12.695 1 98.56 279 SER A N 1
ATOM 2127 C CA . SER A 1 279 ? -12.141 -21.25 -13.617 1 98.56 279 SER A CA 1
ATOM 2128 C C . SER A 1 279 ? -13.18 -20.141 -13.398 1 98.56 279 SER A C 1
ATOM 2130 O O . SER A 1 279 ? -14.344 -20.438 -13.109 1 98.56 279 SER A O 1
ATOM 2132 N N . VAL A 1 280 ? -12.75 -18.938 -13.531 1 98.81 280 VAL A N 1
ATOM 2133 C CA . VAL A 1 280 ? -13.609 -17.781 -13.336 1 98.81 280 VAL A CA 1
ATOM 2134 C C . VAL A 1 280 ? -13.555 -16.875 -14.57 1 98.81 280 VAL A C 1
ATOM 2136 O O . VAL A 1 280 ? -12.469 -16.609 -15.102 1 98.81 280 VAL A O 1
ATOM 2139 N N . ALA A 1 281 ? -14.688 -16.359 -15.023 1 98.44 281 ALA A N 1
ATOM 2140 C CA . ALA A 1 281 ? -14.742 -15.414 -16.125 1 98.44 281 ALA A CA 1
ATOM 2141 C C . ALA A 1 281 ? -14.133 -14.07 -15.727 1 98.44 281 ALA A C 1
ATOM 2143 O O . ALA A 1 281 ? -14.289 -13.633 -14.586 1 98.44 281 ALA A O 1
ATOM 2144 N N . ASP A 1 282 ? -13.547 -13.398 -16.719 1 97.94 282 ASP A N 1
ATOM 2145 C CA . ASP A 1 282 ? -12.891 -12.125 -16.438 1 97.94 282 ASP A CA 1
ATOM 2146 C C . ASP A 1 282 ? -13.859 -11.125 -15.82 1 97.94 282 ASP A C 1
ATOM 2148 O O . ASP A 1 282 ? -13.555 -10.523 -14.789 1 97.94 282 ASP A O 1
ATOM 2152 N N . GLN A 1 283 ? -14.984 -11 -16.422 1 97.25 283 GLN A N 1
ATOM 2153 C CA . GLN A 1 283 ? -15.953 -10.031 -15.93 1 97.25 283 GLN A CA 1
ATOM 2154 C C . GLN A 1 283 ? -16.359 -10.328 -14.492 1 97.25 283 GLN A C 1
ATOM 2156 O O . GLN A 1 283 ? -16.516 -9.414 -13.68 1 97.25 283 GLN A O 1
ATOM 2161 N N . HIS A 1 284 ? -16.547 -11.602 -14.203 1 97.94 284 HIS A N 1
ATOM 2162 C CA . HIS A 1 284 ? -16.906 -12 -12.844 1 97.94 284 HIS A CA 1
ATOM 2163 C C . HIS A 1 284 ? -15.797 -11.672 -11.859 1 97.94 284 HIS A C 1
ATOM 2165 O O . HIS A 1 284 ? -16.062 -11.211 -10.742 1 97.94 284 HIS A O 1
ATOM 2171 N N . ALA A 1 285 ? -14.602 -11.938 -12.227 1 98.5 285 ALA A N 1
ATOM 2172 C CA . ALA A 1 285 ? -13.445 -11.602 -11.398 1 98.5 285 ALA A CA 1
ATOM 2173 C C . ALA A 1 285 ? -13.422 -10.109 -11.07 1 98.5 285 ALA A C 1
ATOM 2175 O O . ALA A 1 285 ? -13.25 -9.727 -9.914 1 98.5 285 ALA A O 1
ATOM 2176 N N . PHE A 1 286 ? -13.625 -9.258 -12.086 1 98.19 286 PHE A N 1
ATOM 2177 C CA . PHE A 1 286 ? -13.602 -7.812 -11.914 1 98.19 286 PHE A CA 1
ATOM 2178 C C . PHE A 1 286 ? -14.781 -7.355 -11.055 1 98.19 286 PHE A C 1
ATOM 2180 O O . PHE A 1 286 ? -14.617 -6.512 -10.172 1 98.19 286 PHE A O 1
ATOM 2187 N N . ASP A 1 287 ? -15.93 -7.93 -11.32 1 97.69 287 ASP A N 1
ATOM 2188 C CA . ASP A 1 287 ? -17.109 -7.586 -10.539 1 97.69 287 ASP A CA 1
ATOM 2189 C C . ASP A 1 287 ? -16.906 -7.898 -9.062 1 97.69 287 ASP A C 1
ATOM 2191 O O . ASP A 1 287 ? -17.312 -7.121 -8.195 1 97.69 287 ASP A O 1
ATOM 2195 N N . GLU A 1 288 ? -16.312 -9.016 -8.797 1 97.81 288 GLU A N 1
ATOM 2196 C CA . GLU A 1 288 ? -16.094 -9.422 -7.418 1 97.81 288 GLU A CA 1
ATOM 2197 C C . GLU A 1 288 ? -15.047 -8.539 -6.738 1 97.81 288 GLU A C 1
ATOM 2199 O O . GLU A 1 288 ? -15.156 -8.242 -5.547 1 97.81 288 GLU A O 1
ATOM 2204 N N . ALA A 1 289 ? -14.039 -8.141 -7.48 1 98.44 289 ALA A N 1
ATOM 2205 C CA . ALA A 1 289 ? -13.078 -7.188 -6.934 1 98.44 289 ALA A CA 1
ATOM 2206 C C . ALA A 1 289 ? -13.758 -5.867 -6.586 1 98.44 289 ALA A C 1
ATOM 2208 O O . ALA A 1 289 ? -13.516 -5.301 -5.516 1 98.44 289 ALA A O 1
ATOM 2209 N N . ARG A 1 290 ? -14.602 -5.383 -7.48 1 98.12 290 ARG A N 1
ATOM 2210 C CA . ARG A 1 290 ? -15.32 -4.133 -7.254 1 98.12 290 ARG A CA 1
ATOM 2211 C C . ARG A 1 290 ? -16.266 -4.254 -6.07 1 98.12 290 ARG A C 1
ATOM 2213 O O . ARG A 1 290 ? -16.359 -3.344 -5.242 1 98.12 290 ARG A O 1
ATOM 2220 N N . ARG A 1 291 ? -16.938 -5.375 -6 1 96.94 291 ARG A N 1
ATOM 2221 C CA . ARG A 1 291 ? -17.844 -5.633 -4.887 1 96.94 291 ARG A CA 1
ATOM 2222 C C . ARG A 1 291 ? -17.094 -5.66 -3.562 1 96.94 291 ARG A C 1
ATOM 2224 O O . ARG A 1 291 ? -17.547 -5.094 -2.568 1 96.94 291 ARG A O 1
ATOM 2231 N N . ALA A 1 292 ? -15.961 -6.359 -3.564 1 98.12 292 ALA A N 1
ATOM 2232 C CA . ALA A 1 292 ? -15.133 -6.422 -2.361 1 98.12 292 ALA A CA 1
ATOM 2233 C C . ALA A 1 292 ? -14.789 -5.023 -1.859 1 98.12 292 ALA A C 1
ATOM 2235 O O . ALA A 1 292 ? -14.836 -4.762 -0.655 1 98.12 292 ALA A O 1
ATOM 2236 N N . ALA A 1 293 ? -14.492 -4.105 -2.729 1 98.25 293 ALA A N 1
ATOM 2237 C CA . ALA A 1 293 ? -14.148 -2.738 -2.355 1 98.25 293 ALA A CA 1
ATOM 2238 C C . ALA A 1 293 ? -15.383 -1.951 -1.938 1 98.25 293 ALA A C 1
ATOM 2240 O O . ALA A 1 293 ? -15.453 -1.433 -0.82 1 98.25 293 ALA A O 1
ATOM 2241 N N . ALA A 1 294 ? -16.391 -1.914 -2.762 1 97.31 294 ALA A N 1
ATOM 2242 C CA . ALA A 1 294 ? -17.547 -1.036 -2.609 1 97.31 294 ALA A CA 1
ATOM 2243 C C . ALA A 1 294 ? -18.406 -1.467 -1.428 1 97.31 294 ALA A C 1
ATOM 2245 O O . ALA A 1 294 ? -19.016 -0.629 -0.75 1 97.31 294 ALA A O 1
ATOM 2246 N N . GLU A 1 295 ? -18.422 -2.748 -1.15 1 96.75 295 GLU A N 1
ATOM 2247 C CA . GLU A 1 295 ? -19.344 -3.23 -0.126 1 96.75 295 GLU A CA 1
ATOM 2248 C C . GLU A 1 295 ? -18.609 -3.588 1.159 1 96.75 295 GLU A C 1
ATOM 2250 O O . GLU A 1 295 ? -19.188 -3.541 2.248 1 96.75 295 GLU A O 1
ATOM 2255 N N . HIS A 1 296 ? -17.281 -3.91 1.029 1 97.31 296 HIS A N 1
ATOM 2256 C CA . HIS A 1 296 ? -16.641 -4.5 2.197 1 97.31 296 HIS A CA 1
ATOM 2257 C C . HIS A 1 296 ? -15.32 -3.801 2.512 1 97.31 296 HIS A C 1
ATOM 2259 O O . HIS A 1 296 ? -14.594 -4.219 3.416 1 97.31 296 HIS A O 1
ATOM 2265 N N . GLY A 1 297 ? -14.977 -2.744 1.768 1 98.06 297 GLY A N 1
ATOM 2266 C CA . GLY A 1 297 ? -13.773 -1.979 2.045 1 98.06 297 GLY A CA 1
ATOM 2267 C C . GLY A 1 297 ? -12.492 -2.75 1.764 1 98.06 297 GLY A C 1
ATOM 2268 O O . GLY A 1 297 ? -11.445 -2.455 2.34 1 98.06 297 GLY A O 1
ATOM 2269 N N . VAL A 1 298 ? -12.617 -3.814 0.966 1 98.38 298 VAL A N 1
ATOM 2270 C CA . VAL A 1 298 ? -11.461 -4.641 0.609 1 98.38 298 VAL A CA 1
ATOM 2271 C C . VAL A 1 298 ? -11.016 -4.312 -0.814 1 98.38 298 VAL A C 1
ATOM 2273 O O . VAL A 1 298 ? -11.672 -4.699 -1.783 1 98.38 298 VAL A O 1
ATOM 2276 N N . LEU A 1 299 ? -9.875 -3.621 -0.927 1 98.5 299 LEU A N 1
ATOM 2277 C CA . LEU A 1 299 ? -9.375 -3.178 -2.223 1 98.5 299 LEU A CA 1
ATOM 2278 C C . LEU A 1 299 ? -8.312 -4.133 -2.752 1 98.5 299 LEU A C 1
ATOM 2280 O O . LEU A 1 299 ? -7.152 -4.07 -2.336 1 98.5 299 LEU A O 1
ATOM 2284 N N . VAL A 1 300 ? -8.695 -4.973 -3.68 1 98.44 300 VAL A N 1
ATOM 2285 C CA . VAL A 1 300 ? -7.797 -5.988 -4.223 1 98.44 300 VAL A CA 1
ATOM 2286 C C . VAL A 1 300 ? -7.871 -5.977 -5.75 1 98.44 300 VAL A C 1
ATOM 2288 O O . VAL A 1 300 ? -8.75 -5.336 -6.332 1 98.44 300 VAL A O 1
ATOM 2291 N N . GLY A 1 301 ? -6.938 -6.66 -6.391 1 97.88 301 GLY A N 1
ATOM 2292 C CA . GLY A 1 301 ? -6.934 -6.785 -7.84 1 97.88 301 GLY A CA 1
ATOM 2293 C C . GLY A 1 301 ? -7.887 -7.848 -8.352 1 97.88 301 GLY A C 1
ATOM 2294 O O . GLY A 1 301 ? -8.547 -8.531 -7.559 1 97.88 301 GLY A O 1
ATOM 2295 N N . GLY A 1 302 ? -7.895 -8.016 -9.68 1 98.12 302 GLY A N 1
ATOM 2296 C CA . GLY A 1 302 ? -8.812 -8.93 -10.344 1 98.12 302 GLY A CA 1
ATOM 2297 C C . GLY A 1 302 ? -8.562 -10.383 -9.984 1 98.12 302 GLY A C 1
ATOM 2298 O O . GLY A 1 302 ? -9.508 -11.164 -9.844 1 98.12 302 GLY A O 1
ATOM 2299 N N . SER A 1 303 ? -7.281 -10.781 -9.883 1 98.44 303 SER A N 1
ATOM 2300 C CA . SER A 1 303 ? -6.984 -12.164 -9.539 1 98.44 303 SER A CA 1
ATOM 2301 C C . SER A 1 303 ? -7.527 -12.516 -8.156 1 98.44 303 SER A C 1
ATOM 2303 O O . SER A 1 303 ? -8.078 -13.602 -7.957 1 98.44 303 SER A O 1
ATOM 2305 N N . SER A 1 304 ? -7.379 -11.594 -7.242 1 98.81 304 SER A N 1
ATOM 2306 C CA . SER A 1 304 ? -7.961 -11.781 -5.918 1 98.81 304 SER A CA 1
ATOM 2307 C C . SER A 1 304 ? -9.484 -11.805 -5.984 1 98.81 304 SER A C 1
ATOM 2309 O O . SER A 1 304 ? -10.133 -12.562 -5.258 1 98.81 304 SER A O 1
ATOM 2311 N N . GLY A 1 305 ? -10.055 -10.93 -6.867 1 98.69 305 GLY A N 1
ATOM 2312 C CA . GLY A 1 305 ? -11.484 -10.992 -7.098 1 98.69 305 GLY A CA 1
ATOM 2313 C C . GLY A 1 305 ? -11.961 -12.359 -7.543 1 98.69 305 GLY A C 1
ATOM 2314 O O . G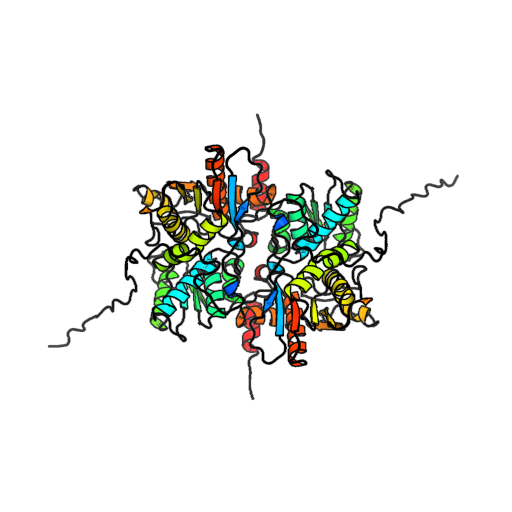LY A 1 305 ? -12.984 -12.859 -7.066 1 98.69 305 GLY A O 1
ATOM 2315 N N . ALA A 1 306 ? -11.211 -12.969 -8.43 1 98.88 306 ALA A N 1
ATOM 2316 C CA . ALA A 1 306 ? -11.531 -14.32 -8.883 1 98.88 306 ALA A CA 1
ATOM 2317 C C . ALA A 1 306 ? -11.484 -15.312 -7.73 1 98.88 306 ALA A C 1
ATOM 2319 O O . ALA A 1 306 ? -12.375 -16.156 -7.598 1 98.88 306 ALA A O 1
ATOM 2320 N N . ALA A 1 307 ? -10.5 -15.25 -6.91 1 98.88 307 ALA A N 1
ATOM 2321 C CA . ALA A 1 307 ? -10.359 -16.156 -5.77 1 98.88 307 ALA A CA 1
ATOM 2322 C C . ALA A 1 307 ? -11.5 -15.961 -4.773 1 98.88 307 ALA A C 1
ATOM 2324 O O . ALA A 1 307 ? -12.023 -16.938 -4.223 1 98.88 307 ALA A O 1
ATOM 2325 N N . ILE A 1 308 ? -11.852 -14.711 -4.527 1 98.69 308 ILE A N 1
ATOM 2326 C CA . ILE A 1 308 ? -12.961 -14.406 -3.621 1 98.69 308 ILE A CA 1
ATOM 2327 C C . ILE A 1 308 ? -14.258 -15 -4.176 1 98.69 308 ILE A C 1
ATOM 2329 O O . ILE A 1 308 ? -15.07 -15.547 -3.426 1 98.69 308 ILE A O 1
ATOM 2333 N N . ALA A 1 309 ? -14.445 -14.875 -5.484 1 98.44 309 ALA A N 1
ATOM 2334 C CA . ALA A 1 309 ? -15.625 -15.461 -6.117 1 98.44 309 ALA A CA 1
ATOM 2335 C C . ALA A 1 309 ? -15.727 -16.953 -5.82 1 98.44 309 ALA A C 1
ATOM 2337 O O . ALA A 1 309 ? -16.781 -17.438 -5.418 1 98.44 309 ALA A O 1
ATOM 2338 N N . VAL A 1 310 ? -14.633 -17.641 -5.988 1 98.81 310 VAL A N 1
ATOM 2339 C CA . VAL A 1 310 ? -14.594 -19.078 -5.762 1 98.81 310 VAL A CA 1
ATOM 2340 C C . VAL A 1 310 ? -14.82 -19.375 -4.281 1 98.81 310 VAL A C 1
ATOM 2342 O O . VAL A 1 310 ? -15.578 -20.281 -3.932 1 98.81 310 VAL A O 1
ATOM 2345 N N . ALA A 1 311 ? -14.195 -18.656 -3.402 1 98.56 311 ALA A N 1
ATOM 2346 C CA . ALA A 1 311 ? -14.344 -18.859 -1.963 1 98.56 311 ALA A CA 1
ATOM 2347 C C . ALA A 1 311 ? -15.797 -18.672 -1.533 1 98.56 311 ALA A C 1
ATOM 2349 O O . ALA A 1 311 ? -16.297 -19.406 -0.687 1 98.56 311 ALA A O 1
ATOM 2350 N N . ARG A 1 312 ? -16.438 -17.672 -2.096 1 97.25 312 ARG A N 1
ATOM 2351 C CA . ARG A 1 312 ? -17.844 -17.422 -1.782 1 97.25 312 ARG A CA 1
ATOM 2352 C C . ARG A 1 312 ? -18.719 -18.609 -2.186 1 97.25 312 ARG A C 1
ATOM 2354 O O . ARG A 1 312 ? -19.641 -18.984 -1.453 1 97.25 312 ARG A O 1
ATOM 2361 N N . GLU A 1 313 ? -18.469 -19.109 -3.344 1 97.5 313 GLU A N 1
ATOM 2362 C CA . GLU A 1 313 ? -19.203 -20.297 -3.791 1 97.5 313 GLU A CA 1
ATOM 2363 C C . GLU A 1 313 ? -19.016 -21.453 -2.83 1 97.5 313 GLU A C 1
ATOM 2365 O O . GLU A 1 313 ? -19.984 -22.125 -2.453 1 97.5 313 GLU A O 1
ATOM 2370 N N . ILE A 1 314 ? -17.797 -21.703 -2.439 1 98.06 314 ILE A N 1
ATOM 2371 C CA . ILE A 1 314 ? -17.484 -22.797 -1.515 1 98.06 314 ILE A CA 1
ATOM 2372 C C . ILE A 1 314 ? -18.188 -22.547 -0.176 1 98.06 314 ILE A C 1
ATOM 2374 O O . ILE A 1 314 ? -18.766 -23.453 0.414 1 98.06 314 ILE A O 1
ATOM 2378 N N . ALA A 1 315 ? -18.078 -21.312 0.296 1 97.38 315 ALA A N 1
ATOM 2379 C CA . ALA A 1 315 ? -18.703 -20.953 1.57 1 97.38 315 ALA A CA 1
ATOM 2380 C C . ALA A 1 315 ? -20.203 -21.203 1.547 1 97.38 315 ALA A C 1
ATOM 2382 O O . ALA A 1 315 ? -20.781 -21.625 2.551 1 97.38 315 ALA A O 1
ATOM 2383 N N . ASP A 1 316 ? -20.797 -20.906 0.395 1 95.88 316 ASP A N 1
ATOM 2384 C CA . ASP A 1 316 ? -22.234 -21.141 0.237 1 95.88 316 ASP A CA 1
ATOM 2385 C C . ASP A 1 316 ? -22.562 -22.625 0.252 1 95.88 316 ASP A C 1
ATOM 2387 O O . ASP A 1 316 ? -23.578 -23.047 0.8 1 95.88 316 ASP A O 1
ATOM 2391 N N . GLU A 1 317 ? -21.672 -23.359 -0.34 1 96.31 317 GLU A N 1
ATOM 2392 C CA . GLU A 1 317 ? -21.875 -24.812 -0.465 1 96.31 317 GLU A CA 1
ATOM 2393 C C . GLU A 1 317 ? -21.578 -25.516 0.85 1 96.31 317 GLU A C 1
ATOM 2395 O O . GLU A 1 317 ? -22.156 -26.578 1.134 1 96.31 317 GLU A O 1
ATOM 2400 N N . GLN A 1 318 ? -20.719 -24.984 1.636 1 96.62 318 GLN A N 1
ATOM 2401 C CA . GLN A 1 318 ? -20.234 -25.625 2.854 1 96.62 318 GLN A CA 1
ATOM 2402 C C . GLN A 1 318 ? -20.25 -24.641 4.027 1 96.62 318 GLN A C 1
ATOM 2404 O O . GLN A 1 318 ? -19.219 -24.031 4.344 1 96.62 318 GLN A O 1
ATOM 2409 N N . PRO A 1 319 ? -21.281 -24.656 4.805 1 94.12 319 PRO A N 1
ATOM 2410 C CA . PRO A 1 319 ? -21.453 -23.656 5.855 1 94.12 319 PRO A CA 1
ATOM 2411 C C . PRO A 1 319 ? -20.453 -23.812 6.992 1 94.12 319 PRO A C 1
ATOM 2413 O O . PRO A 1 319 ? -20.266 -22.891 7.793 1 94.12 319 PRO A O 1
ATOM 2416 N N . ASN A 1 320 ? -19.766 -24.922 7.07 1 95.31 320 ASN A N 1
ATOM 2417 C CA . ASN A 1 320 ? -18.781 -25.125 8.125 1 95.31 320 ASN A CA 1
ATOM 2418 C C . ASN A 1 320 ? -17.359 -24.906 7.613 1 95.31 320 ASN A C 1
ATOM 2420 O O . ASN A 1 320 ? -16.391 -25.156 8.336 1 95.31 320 ASN A O 1
ATOM 2424 N N . ALA A 1 321 ? -17.266 -24.406 6.441 1 97.44 321 ALA A N 1
ATOM 2425 C CA . ALA A 1 321 ? -15.961 -24.203 5.836 1 97.44 321 ALA A CA 1
ATOM 2426 C C . ALA A 1 321 ? -15.227 -23.031 6.492 1 97.44 321 ALA A C 1
ATOM 2428 O O . ALA A 1 321 ? -15.859 -22.094 6.973 1 97.44 321 ALA A O 1
ATOM 2429 N N . ARG A 1 322 ? -13.969 -23.156 6.633 1 98.19 322 ARG A N 1
ATOM 2430 C CA . ARG A 1 322 ? -13.031 -22.094 6.965 1 98.19 322 ARG A CA 1
ATOM 2431 C C . ARG A 1 322 ? -11.969 -21.938 5.875 1 98.19 322 ARG A C 1
ATOM 2433 O O . ARG A 1 322 ? -11.047 -22.75 5.781 1 98.19 322 ARG A O 1
ATOM 2440 N N . ILE A 1 323 ? -12.133 -20.922 5.074 1 98.56 323 ILE A N 1
ATOM 2441 C CA . ILE A 1 323 ? -11.445 -20.812 3.789 1 98.56 323 ILE A CA 1
ATOM 2442 C C . ILE A 1 323 ? -10.414 -19.703 3.848 1 98.56 323 ILE A C 1
ATOM 2444 O O . ILE A 1 323 ? -10.758 -18.547 4.109 1 98.56 323 ILE A O 1
ATOM 2448 N N . ALA A 1 324 ? -9.156 -20.016 3.66 1 98.88 324 ALA A N 1
ATOM 2449 C CA . ALA A 1 324 ? -8.133 -18.984 3.48 1 98.88 324 ALA A CA 1
ATOM 2450 C C . ALA A 1 324 ? -7.977 -18.609 2.006 1 98.88 324 ALA A C 1
ATOM 2452 O O . ALA A 1 324 ? -7.648 -19.469 1.18 1 98.88 324 ALA A O 1
ATOM 2453 N N . VAL A 1 325 ? -8.242 -17.391 1.674 1 98.94 325 VAL A N 1
ATOM 2454 C CA . VAL A 1 325 ? -8.07 -16.844 0.328 1 98.94 325 VAL A CA 1
ATOM 2455 C C . VAL A 1 325 ? -6.77 -16.062 0.247 1 98.94 325 VAL A C 1
ATOM 2457 O O . VAL A 1 325 ? -6.496 -15.211 1.102 1 98.94 325 VAL A O 1
ATOM 2460 N N . ILE A 1 326 ? -5.977 -16.359 -0.747 1 98.94 326 ILE A N 1
ATOM 2461 C CA . ILE A 1 326 ? -4.758 -15.578 -0.944 1 98.94 326 ILE A CA 1
ATOM 2462 C C . ILE A 1 326 ? -5.074 -14.32 -1.757 1 98.94 326 ILE A C 1
ATOM 2464 O O . ILE A 1 326 ? -5.426 -14.414 -2.936 1 98.94 326 ILE A O 1
ATOM 2468 N N . GLY A 1 327 ? -5.039 -13.141 -1.125 1 98.75 327 GLY A N 1
ATOM 2469 C CA . GLY A 1 327 ? -5.121 -11.859 -1.802 1 98.75 327 GLY A CA 1
ATOM 2470 C C . GLY A 1 327 ? -3.791 -11.391 -2.355 1 98.75 327 GLY A C 1
ATOM 2471 O O . GLY A 1 327 ? -2.953 -10.875 -1.613 1 98.75 327 GLY A O 1
ATOM 2472 N N . CYS A 1 328 ? -3.602 -11.422 -3.561 1 98.25 328 CYS A N 1
ATOM 2473 C CA . CYS A 1 328 ? -2.293 -11.398 -4.203 1 98.25 328 CYS A CA 1
ATOM 2474 C C . CYS A 1 328 ? -1.692 -10 -4.168 1 98.25 328 CYS A C 1
ATOM 2476 O O . CYS A 1 328 ? -0.485 -9.836 -3.979 1 98.25 328 CYS A O 1
ATOM 2478 N N . ASP A 1 329 ? -2.471 -8.977 -4.469 1 97.88 329 ASP A N 1
ATOM 2479 C CA . ASP A 1 329 ? -1.989 -7.602 -4.531 1 97.88 329 ASP A CA 1
ATOM 2480 C C . ASP A 1 329 ? -3.113 -6.613 -4.227 1 97.88 329 ASP A C 1
ATOM 2482 O O . ASP A 1 329 ? -4.246 -7.016 -3.961 1 97.88 329 ASP A O 1
ATOM 2486 N N . GLY A 1 330 ? -2.746 -5.387 -4.141 1 96.94 330 GLY A N 1
ATOM 2487 C CA . GLY A 1 330 ? -3.717 -4.348 -3.84 1 96.94 330 GLY A CA 1
ATOM 2488 C C . GLY A 1 330 ? -4.387 -3.777 -5.074 1 96.94 330 GLY A C 1
ATOM 2489 O O . GLY A 1 330 ? -3.809 -3.797 -6.164 1 96.94 330 GLY A O 1
ATOM 2490 N N . GLY A 1 331 ? -5.535 -3.209 -4.875 1 96.94 331 GLY A N 1
ATOM 2491 C CA . GLY A 1 331 ? -6.332 -2.684 -5.973 1 96.94 331 GLY A CA 1
ATOM 2492 C C . GLY A 1 331 ? -5.883 -1.309 -6.43 1 96.94 331 GLY A C 1
ATOM 2493 O O . GLY A 1 331 ? -6.32 -0.823 -7.477 1 96.94 331 GLY A O 1
ATOM 2494 N N . GLU A 1 332 ? -5.008 -0.649 -5.676 1 94.88 332 GLU A N 1
ATOM 2495 C CA . GLU A 1 332 ? -4.605 0.715 -6.008 1 94.88 332 GLU A CA 1
ATOM 2496 C C . GLU A 1 332 ? -3.877 0.766 -7.348 1 94.88 332 GLU A C 1
ATOM 2498 O O . GLU A 1 332 ? -3.789 1.825 -7.973 1 94.88 332 GLU A O 1
ATOM 2503 N N . GLN A 1 333 ? -3.408 -0.348 -7.773 1 92.38 333 GLN A N 1
ATOM 2504 C CA . GLN A 1 333 ? -2.703 -0.409 -9.047 1 92.38 333 GLN A CA 1
ATOM 2505 C C . GLN A 1 333 ? -3.682 -0.438 -10.219 1 92.38 333 GLN A C 1
ATOM 2507 O O . GLN A 1 333 ? -3.283 -0.268 -11.375 1 92.38 333 GLN A O 1
ATOM 2512 N N . TYR A 1 334 ? -4.984 -0.52 -9.891 1 94.88 334 TYR A N 1
ATOM 2513 C CA . TYR A 1 334 ? -5.961 -0.772 -10.945 1 94.88 334 TYR A CA 1
ATOM 2514 C C . TYR A 1 334 ? -7.027 0.317 -10.977 1 94.88 334 TYR A C 1
ATOM 2516 O O . TYR A 1 334 ? -8.148 0.084 -11.43 1 94.88 334 TYR A O 1
ATOM 2524 N N . PHE A 1 335 ? -6.727 1.469 -10.469 1 94.19 335 PHE A N 1
ATOM 2525 C CA . PHE A 1 335 ? -7.695 2.559 -10.414 1 94.19 335 PHE A CA 1
ATOM 2526 C C . PHE A 1 335 ? -8.102 2.992 -11.82 1 94.19 335 PHE A C 1
ATOM 2528 O O . PHE A 1 335 ? -9.242 3.408 -12.039 1 94.19 335 PHE A O 1
ATOM 2535 N N . ASP A 1 336 ? -7.223 2.797 -12.781 1 91.12 336 ASP A N 1
ATOM 2536 C CA . ASP A 1 336 ? -7.512 3.254 -14.133 1 91.12 336 ASP A CA 1
ATOM 2537 C C . ASP A 1 336 ? -8.016 2.107 -15.008 1 91.12 336 ASP A C 1
ATOM 2539 O O . ASP A 1 336 ? -8.203 2.273 -16.219 1 91.12 336 ASP A O 1
ATOM 2543 N N . THR A 1 337 ? -8.18 0.943 -14.477 1 92.25 337 THR A N 1
ATOM 2544 C CA . THR A 1 337 ? -8.656 -0.212 -15.227 1 92.25 337 THR A CA 1
ATOM 2545 C C . THR A 1 337 ? -9.859 -0.85 -14.539 1 92.25 337 THR A C 1
ATOM 2547 O O . THR A 1 337 ? -10.992 -0.413 -14.727 1 92.25 337 THR A O 1
ATOM 2550 N N . VAL A 1 338 ? -9.656 -1.599 -13.484 1 94.62 338 VAL A N 1
ATOM 2551 C CA . VAL A 1 338 ? -10.703 -2.355 -12.805 1 94.62 338 VAL A CA 1
ATOM 2552 C C . VAL A 1 338 ? -11.68 -1.396 -12.133 1 94.62 338 VAL A C 1
ATOM 2554 O O . VAL A 1 338 ? -12.898 -1.611 -12.164 1 94.62 338 VAL A O 1
ATOM 2557 N N . PHE A 1 339 ? -11.164 -0.286 -11.602 1 95.56 339 PHE A N 1
ATOM 2558 C CA . PHE A 1 339 ? -11.984 0.591 -10.766 1 95.56 339 PHE A CA 1
ATOM 2559 C C . PHE A 1 339 ? -12.227 1.924 -11.469 1 95.56 339 PHE A C 1
ATOM 2561 O O . PHE A 1 339 ? -12.586 2.91 -10.82 1 95.56 339 PHE A O 1
ATOM 2568 N N . ASP A 1 340 ? -12.008 1.988 -12.727 1 89.12 340 ASP A N 1
ATOM 2569 C CA . ASP A 1 340 ? -12.219 3.254 -13.422 1 89.12 340 ASP A CA 1
ATOM 2570 C C . ASP A 1 340 ? -13.703 3.59 -13.523 1 89.12 340 ASP A C 1
ATOM 2572 O O . ASP A 1 340 ? -14.555 2.74 -13.25 1 89.12 340 ASP A O 1
ATOM 2576 N N . GLU A 1 341 ? -13.969 4.793 -13.883 1 75.81 341 GLU A N 1
ATOM 2577 C CA . GLU A 1 341 ? -15.336 5.297 -13.914 1 75.81 341 GLU A CA 1
ATOM 2578 C C . GLU A 1 341 ? -16.219 4.461 -14.836 1 75.81 341 GLU A C 1
ATOM 2580 O O . GLU A 1 341 ? -17.328 4.09 -14.469 1 75.81 341 GLU A O 1
ATOM 2585 N N . ALA A 1 342 ? -15.688 4.258 -15.992 1 74.25 342 ALA A N 1
ATOM 2586 C CA . ALA A 1 342 ? -16.438 3.5 -16.984 1 74.25 342 ALA A CA 1
ATOM 2587 C C . ALA A 1 342 ? -16.781 2.102 -16.469 1 74.25 342 ALA A C 1
ATOM 2589 O O . ALA A 1 342 ? -17.891 1.61 -16.656 1 74.25 342 ALA A O 1
ATOM 2590 N N . SER A 1 343 ? -15.883 1.516 -15.82 1 75.44 343 SER A N 1
ATOM 2591 C CA . SER A 1 343 ? -16.047 0.161 -15.305 1 75.44 343 SER A CA 1
ATOM 2592 C C . SER A 1 343 ? -17 0.136 -14.109 1 75.44 343 SER A C 1
ATOM 2594 O O . SER A 1 343 ? -17.781 -0.807 -13.945 1 75.44 343 SER A O 1
ATOM 2596 N N . MET A 1 344 ? -16.953 1.141 -13.328 1 75 344 MET A N 1
ATOM 2597 C CA . MET A 1 344 ? -17.75 1.192 -12.102 1 75 344 MET A CA 1
ATOM 2598 C C . MET A 1 344 ? -19.188 1.6 -12.406 1 75 344 MET A C 1
ATOM 2600 O O . MET A 1 344 ? -20.094 1.295 -11.633 1 75 344 MET A O 1
ATOM 2604 N N . SER A 1 345 ? -19.453 2.4 -13.383 1 66.19 345 SER A N 1
ATOM 2605 C CA . SER A 1 345 ? -20.797 2.812 -13.789 1 66.19 345 SER A CA 1
ATOM 2606 C C . SER A 1 345 ? -21.562 1.653 -14.414 1 66.19 345 SER A C 1
ATOM 2608 O O . SER A 1 345 ? -22.797 1.598 -14.32 1 66.19 345 SER A O 1
ATOM 2610 N N . HIS A 1 346 ? -21 0.786 -15.109 1 54.53 346 HIS A N 1
ATOM 2611 C CA . HIS A 1 346 ? -21.703 -0.315 -15.766 1 54.53 346 HIS A CA 1
ATOM 2612 C C . HIS A 1 346 ? -22.25 -1.307 -14.75 1 54.53 346 HIS A C 1
ATOM 2614 O O . HIS A 1 346 ? -23.266 -1.971 -15.008 1 54.53 346 HIS A O 1
ATOM 2620 N N . ASP A 1 347 ? -21.703 -1.469 -13.594 1 51.44 347 ASP A N 1
ATOM 2621 C CA . ASP A 1 347 ? -22.203 -2.457 -12.641 1 51.44 347 ASP A CA 1
ATOM 2622 C C . ASP A 1 347 ? -23.391 -1.911 -11.844 1 51.44 347 ASP A C 1
ATOM 2624 O O . ASP A 1 347 ? -24.125 -2.674 -11.227 1 51.44 347 ASP A O 1
ATOM 2628 N N . GLY A 1 348 ? -23.609 -0.695 -11.602 1 44.25 348 GLY A N 1
ATOM 2629 C CA . GLY A 1 348 ? -24.812 -0.212 -10.938 1 44.25 348 GLY A CA 1
ATOM 2630 C C . GLY A 1 348 ? -26.094 -0.572 -11.672 1 44.25 348 GLY A C 1
ATOM 2631 O O . GLY A 1 348 ? -27.188 -0.443 -11.125 1 44.25 348 GLY A O 1
ATOM 2632 N N . SER A 1 349 ? -26.141 -0.66 -13.008 1 37.59 349 SER A N 1
ATOM 2633 C CA . SER A 1 349 ? -27.375 -0.921 -13.734 1 37.59 349 SER A CA 1
ATOM 2634 C C . SER A 1 349 ? -27.797 -2.379 -13.594 1 37.59 349 SER A C 1
ATOM 2636 O O . SER A 1 349 ? -28.891 -2.756 -14.023 1 37.59 349 SER A O 1
ATOM 2638 N N . SER A 1 350 ? -26.969 -3.277 -13.438 1 35.38 350 SER A N 1
ATOM 2639 C CA . SER A 1 350 ? -27.484 -4.641 -13.414 1 35.38 350 SER A CA 1
ATOM 2640 C C . SER A 1 350 ? -28.172 -4.953 -12.086 1 35.38 350 SER A C 1
ATOM 2642 O O . SER A 1 350 ? -28.406 -6.117 -11.766 1 35.38 350 SER A O 1
ATOM 2644 N N . GLY A 1 351 ? -28.516 -4.02 -11.227 1 31.75 351 GLY A N 1
ATOM 2645 C CA . GLY A 1 351 ? -29.469 -4.402 -10.203 1 31.75 351 GLY A CA 1
ATOM 2646 C C . GLY A 1 351 ? -30.766 -4.957 -10.781 1 31.75 351 GLY A C 1
ATOM 2647 O O . GLY A 1 351 ? -31.031 -4.812 -11.977 1 31.75 351 GLY A O 1
ATOM 2648 N N . SER A 1 352 ? -31.812 -5.523 -9.859 1 28.98 352 SER A N 1
ATOM 2649 C CA . SER A 1 352 ? -33.031 -6.324 -9.852 1 28.98 352 SER A CA 1
ATOM 2650 C C . SER A 1 352 ? -34.156 -5.645 -10.641 1 28.98 352 SER A C 1
ATOM 2652 O O . SER A 1 352 ? -34.625 -4.562 -10.273 1 28.98 352 SER A O 1
ATOM 2654 N N . THR A 1 353 ? -34.188 -5.496 -11.914 1 24.12 353 THR A N 1
ATOM 2655 C CA . THR A 1 353 ? -35.562 -5.598 -12.414 1 24.12 353 THR A CA 1
ATOM 2656 C C . THR A 1 353 ? -36.219 -6.891 -11.938 1 24.12 353 THR A C 1
ATOM 2658 O O . THR A 1 353 ? -35.844 -7.98 -12.391 1 24.12 353 THR A O 1
ATOM 2661 N N . LEU A 1 354 ? -36.438 -7.055 -10.617 1 20 354 LEU A N 1
ATOM 2662 C CA . LEU A 1 354 ? -37.531 -7.883 -10.18 1 20 354 LEU A CA 1
ATOM 2663 C C . LEU A 1 354 ? -38.812 -7.531 -10.938 1 20 354 LEU A C 1
ATOM 2665 O O . LEU A 1 354 ? -39.312 -6.41 -10.828 1 20 354 LEU A O 1
ATOM 2669 N N . GLU A 1 355 ? -38.875 -8.078 -12.164 1 19.33 355 GLU A N 1
ATOM 2670 C CA . GLU A 1 355 ? -40.219 -8.648 -12.414 1 19.33 355 GLU A CA 1
ATOM 2671 C C . GLU A 1 355 ? -40.438 -9.891 -11.57 1 19.33 355 GLU A C 1
ATOM 2673 O O . GLU A 1 355 ? -39.531 -10.703 -11.375 1 19.33 355 GLU A O 1
ATOM 2678 N N . MET B 1 1 ? -47.469 49.312 8.609 1 22.09 1 MET B N 1
ATOM 2679 C CA . MET B 1 1 ? -47.531 48.344 9.711 1 22.09 1 MET B CA 1
ATOM 2680 C C . MET B 1 1 ? -46.625 47.156 9.445 1 22.09 1 MET B C 1
ATOM 2682 O O . MET B 1 1 ? -46.5 46.25 10.281 1 22.09 1 MET B O 1
ATOM 2686 N N . THR B 1 2 ? -46.438 46.688 8.172 1 25.22 2 THR B N 1
ATOM 2687 C CA . THR B 1 2 ? -46.094 45.281 8.023 1 25.22 2 THR B CA 1
ATOM 2688 C C . THR B 1 2 ? -44.781 44.969 8.719 1 25.22 2 THR B C 1
ATOM 2690 O O . THR B 1 2 ? -43.969 45.844 8.945 1 25.22 2 THR B O 1
ATOM 2693 N N . ASP B 1 3 ? -44.344 43.531 8.781 1 25.77 3 ASP B N 1
ATOM 2694 C CA . ASP B 1 3 ? -43.781 42.438 9.547 1 25.77 3 ASP B CA 1
ATOM 2695 C C . ASP B 1 3 ? -42.25 42.344 9.344 1 25.77 3 ASP B C 1
ATOM 2697 O O . ASP B 1 3 ? -41.75 42.5 8.227 1 25.77 3 ASP B O 1
ATOM 2701 N N . ASP B 1 4 ? -41.406 42.469 10.438 1 26.14 4 ASP B N 1
ATOM 2702 C CA . ASP B 1 4 ? -40.031 42.5 10.938 1 26.14 4 ASP B CA 1
ATOM 2703 C C . ASP B 1 4 ? -39.344 41.156 10.742 1 26.14 4 ASP B C 1
ATOM 2705 O O . ASP B 1 4 ? -39.625 40.188 11.469 1 26.14 4 ASP B O 1
ATOM 2709 N N . SER B 1 5 ? -39.156 40.562 9.5 1 27.88 5 SER B N 1
ATOM 2710 C CA . SER B 1 5 ? -38.625 39.25 9.125 1 27.88 5 SER B CA 1
ATOM 2711 C C . SER B 1 5 ? -37.25 39 9.742 1 27.88 5 SER B C 1
ATOM 2713 O O . SER B 1 5 ? -36.281 39.656 9.375 1 27.88 5 SER B O 1
ATOM 2715 N N . ASP B 1 6 ? -37.125 38.469 11.062 1 25.3 6 ASP B N 1
ATOM 2716 C CA . ASP B 1 6 ? -36.031 38.188 11.969 1 25.3 6 ASP B CA 1
ATOM 2717 C C . ASP B 1 6 ? -35.125 37.094 11.43 1 25.3 6 ASP B C 1
ATOM 2719 O O . ASP B 1 6 ? -35.562 35.938 11.258 1 25.3 6 ASP B O 1
ATOM 2723 N N . ARG B 1 7 ? -34.125 37.281 10.57 1 27.12 7 ARG B N 1
ATOM 2724 C CA . ARG B 1 7 ? -33.062 36.438 10 1 27.12 7 ARG B CA 1
ATOM 2725 C C . ARG B 1 7 ? -32.281 35.75 11.094 1 27.12 7 ARG B C 1
ATOM 2727 O O . ARG B 1 7 ? -31.359 36.312 11.68 1 27.12 7 ARG B O 1
ATOM 2734 N N . SER B 1 8 ? -32.844 34.75 11.914 1 24.98 8 SER B N 1
ATOM 2735 C CA . SER B 1 8 ? -32.062 34.031 12.914 1 24.98 8 SER B CA 1
ATOM 2736 C C . SER B 1 8 ? -31.016 33.125 12.258 1 24.98 8 SER B C 1
ATOM 2738 O O . SER B 1 8 ? -31.359 32.156 11.594 1 24.98 8 SER B O 1
ATOM 2740 N N . ALA B 1 9 ? -29.875 33.562 11.75 1 28.53 9 ALA B N 1
ATOM 2741 C CA . ALA B 1 9 ? -28.672 32.844 11.32 1 28.53 9 ALA B CA 1
ATOM 2742 C C . ALA B 1 9 ? -28.219 31.859 12.375 1 28.53 9 ALA B C 1
ATOM 2744 O O . ALA B 1 9 ? -27.797 32.25 13.469 1 28.53 9 ALA B O 1
ATOM 2745 N N . ASP B 1 10 ? -28.797 30.594 12.531 1 24.72 10 ASP B N 1
ATOM 2746 C CA . ASP B 1 10 ? -28.516 29.516 13.469 1 24.72 10 ASP B CA 1
ATOM 2747 C C . ASP B 1 10 ? -27.047 29.109 13.422 1 24.72 10 ASP B C 1
ATOM 2749 O O . ASP B 1 10 ? -26.453 29.016 12.344 1 24.72 10 ASP B O 1
ATOM 2753 N N . GLU B 1 11 ? -26.25 29.188 14.578 1 25.69 11 GLU B N 1
ATOM 2754 C CA . GLU B 1 11 ? -24.953 29.047 15.227 1 25.69 11 GLU B CA 1
ATOM 2755 C C . GLU B 1 11 ? -24.453 27.609 15.125 1 25.69 11 GLU B C 1
ATOM 2757 O O . GLU B 1 11 ? -23.969 27.031 16.109 1 25.69 11 GLU B O 1
ATOM 2762 N N . ASN B 1 12 ? -24.922 26.766 14.258 1 26.08 12 ASN B N 1
ATOM 2763 C CA . ASN B 1 12 ? -24.562 25.375 14.516 1 26.08 12 ASN B CA 1
ATOM 2764 C C . ASN B 1 12 ? -23.094 25.125 14.227 1 26.08 12 ASN B C 1
ATOM 2766 O O . ASN B 1 12 ? -22.734 24.078 13.672 1 26.08 12 ASN B O 1
ATOM 2770 N N . SER B 1 13 ? -22.312 26.109 13.938 1 27.98 13 SER B N 1
ATOM 2771 C CA . SER B 1 13 ? -20.938 25.688 13.688 1 27.98 13 SER B CA 1
ATOM 2772 C C . SER B 1 13 ? -20.328 25.047 14.938 1 27.98 13 SER B C 1
ATOM 2774 O O . SER B 1 13 ? -20.422 25.594 16.031 1 27.98 13 SER B O 1
ATOM 2776 N N . VAL B 1 14 ? -20.125 23.812 15.016 1 31.09 14 VAL B N 1
ATOM 2777 C CA . VAL B 1 14 ? -19.5 23.062 16.094 1 31.09 14 VAL B CA 1
ATOM 2778 C C . VAL B 1 14 ? -18.141 23.656 16.438 1 31.09 14 VAL B C 1
ATOM 2780 O O . VAL B 1 14 ? -17.109 23.203 15.93 1 31.09 14 VAL B O 1
ATOM 2783 N N . ALA B 1 15 ? -17.953 25 16.344 1 30.81 15 ALA B N 1
ATOM 2784 C CA . ALA B 1 15 ? -16.625 25.453 16.781 1 30.81 15 ALA B CA 1
ATOM 2785 C C . ALA B 1 15 ? -16.469 25.297 18.297 1 30.81 15 ALA B C 1
ATOM 2787 O O . ALA B 1 15 ? -16.656 26.266 19.031 1 30.81 15 ALA B O 1
ATOM 2788 N N . ASP B 1 16 ? -17.062 24.438 19.047 1 30.64 16 ASP B N 1
ATOM 2789 C CA . ASP B 1 16 ? -16.75 24.562 20.469 1 30.64 16 ASP B CA 1
ATOM 2790 C C . ASP B 1 16 ? -15.258 24.422 20.734 1 30.64 16 ASP B C 1
ATOM 2792 O O . ASP B 1 16 ? -14.625 23.453 20.266 1 30.64 16 ASP B O 1
ATOM 2796 N N . GLY B 1 17 ? -14.547 25.484 20.953 1 29.41 17 GLY B N 1
ATOM 2797 C CA . GLY B 1 17 ? -13.203 25.594 21.484 1 29.41 17 GLY B CA 1
ATOM 2798 C C . GLY B 1 17 ? -12.992 24.797 22.766 1 29.41 17 GLY B C 1
ATOM 2799 O O . GLY B 1 17 ? -12.617 25.359 23.797 1 29.41 17 GLY B O 1
ATOM 2800 N N . GLY B 1 18 ? -13.797 23.766 23.109 1 28.42 18 GLY B N 1
ATOM 2801 C CA . GLY B 1 18 ? -13.562 23.203 24.422 1 28.42 18 GLY B CA 1
ATOM 2802 C C . GLY B 1 18 ? -12.125 22.766 24.656 1 28.42 18 GLY B C 1
ATOM 2803 O O . GLY B 1 18 ? -11.555 22.062 23.828 1 28.42 18 GLY B O 1
ATOM 2804 N N . TYR B 1 19 ? -11.336 23.578 25.297 1 29.31 19 TYR B N 1
ATOM 2805 C CA . TYR B 1 19 ? -10.094 23.125 25.906 1 29.31 19 TYR B CA 1
ATOM 2806 C C . TYR B 1 19 ? -10.281 21.797 26.625 1 29.31 19 TYR B C 1
ATOM 2808 O O . TYR B 1 19 ? -11.211 21.641 27.422 1 29.31 19 TYR B O 1
ATOM 2816 N N . LEU B 1 20 ? -10.023 20.641 26.047 1 34.56 20 LEU B N 1
ATOM 2817 C CA . LEU B 1 20 ? -9.977 19.375 26.781 1 34.56 20 LEU B CA 1
ATOM 2818 C C . LEU B 1 20 ? -9.281 19.547 28.125 1 34.56 20 LEU B C 1
ATOM 2820 O O . LEU B 1 20 ? -8.211 20.156 28.203 1 34.56 20 LEU B O 1
ATOM 2824 N N . GLU B 1 21 ? -9.992 19.641 29.203 1 32.22 21 GLU B N 1
ATOM 2825 C CA . GLU B 1 21 ? -9.453 19.547 30.562 1 32.22 21 GLU B CA 1
ATOM 2826 C C . GLU B 1 21 ? -8.328 18.531 30.641 1 32.22 21 GLU B C 1
ATOM 2828 O O . GLU B 1 21 ? -8.312 17.547 29.891 1 32.22 21 GLU B O 1
ATOM 2833 N N . ARG B 1 22 ? -7.203 18.766 31.422 1 34.38 22 ARG B N 1
ATOM 2834 C CA . ARG B 1 22 ? -5.949 18.078 31.719 1 34.38 22 ARG B CA 1
ATOM 2835 C C . ARG B 1 22 ? -6.203 16.656 32.188 1 34.38 22 ARG B C 1
ATOM 2837 O O . ARG B 1 22 ? -6.484 16.422 33.375 1 34.38 22 ARG B O 1
ATOM 2844 N N . GLU B 1 23 ? -6.949 15.742 31.5 1 35.19 23 GLU B N 1
ATOM 2845 C CA . GLU B 1 23 ? -6.973 14.422 32.125 1 35.19 23 GLU B CA 1
ATOM 2846 C C . GLU B 1 23 ? -5.59 13.773 32.094 1 35.19 23 GLU B C 1
ATOM 2848 O O . GLU B 1 23 ? -4.746 14.133 31.266 1 35.19 23 GLU B O 1
ATOM 2853 N N . GLU B 1 24 ? -5.203 12.953 33.188 1 37.03 24 GLU B N 1
ATOM 2854 C CA . GLU B 1 24 ? -4.008 12.141 33.375 1 37.03 24 GLU B CA 1
ATOM 2855 C C . GLU B 1 24 ? -3.582 11.469 32.094 1 37.03 24 GLU B C 1
ATOM 2857 O O . GLU B 1 24 ? -4.426 11.133 31.25 1 37.03 24 GLU B O 1
ATOM 2862 N N . PRO B 1 25 ? -2.303 11.68 31.906 1 39.41 25 PRO B N 1
ATOM 2863 C CA . PRO B 1 25 ? -1.774 11.031 30.703 1 39.41 25 PRO B CA 1
ATOM 2864 C C . PRO B 1 25 ? -2.287 9.602 30.516 1 39.41 25 PRO B C 1
ATOM 2866 O O . PRO B 1 25 ? -2.281 8.82 31.469 1 39.41 25 PRO B O 1
ATOM 2869 N N . LYS B 1 26 ? -3.057 9.312 29.766 1 43.62 26 LYS B N 1
ATOM 2870 C CA . LYS B 1 26 ? -3.643 8.023 29.422 1 43.62 26 LYS B CA 1
ATOM 2871 C C . LYS B 1 26 ? -2.57 6.941 29.328 1 43.62 26 LYS B C 1
ATOM 2873 O O . LYS B 1 26 ? -1.492 7.18 28.781 1 43.62 26 LYS B O 1
ATOM 2878 N N . ALA B 1 27 ? -2.775 5.816 30.047 1 43.81 27 ALA B N 1
ATOM 2879 C CA . ALA B 1 27 ? -1.955 4.609 30.031 1 43.81 27 ALA B CA 1
ATOM 2880 C C . ALA B 1 27 ? -1.686 4.148 28.594 1 43.81 27 ALA B C 1
ATOM 2882 O O . ALA B 1 27 ? -2.539 4.293 27.719 1 43.81 27 ALA B O 1
ATOM 2883 N N . GLU B 1 28 ? -0.366 3.934 28.203 1 49.03 28 GLU B N 1
ATOM 2884 C CA . GLU B 1 28 ? 0.117 3.42 26.922 1 49.03 28 GLU B CA 1
ATOM 2885 C C . GLU B 1 28 ? -0.691 2.207 26.484 1 49.03 28 GLU B C 1
ATOM 2887 O O . GLU B 1 28 ? -0.6 1.136 27.078 1 49.03 28 GLU B O 1
ATOM 2892 N N . THR B 1 29 ? -1.931 2.4 25.984 1 53.03 29 THR B N 1
ATOM 2893 C CA . THR B 1 29 ? -2.68 1.253 25.484 1 53.03 29 THR B CA 1
ATOM 2894 C C . THR B 1 29 ? -2.205 0.865 24.078 1 53.03 29 THR B C 1
ATOM 2896 O O . THR B 1 29 ? -1.795 1.726 23.297 1 53.03 29 THR B O 1
ATOM 2899 N N . HIS B 1 30 ? -1.923 -0.444 23.938 1 74.25 30 HIS B N 1
ATOM 2900 C CA . HIS B 1 30 ? -1.613 -1.019 22.625 1 74.25 30 HIS B CA 1
ATOM 2901 C C . HIS B 1 30 ? -2.836 -1.006 21.719 1 74.25 30 HIS B C 1
ATOM 2903 O O . HIS B 1 30 ? -3.955 -1.252 22.172 1 74.25 30 HIS B O 1
ATOM 2909 N N . GLY B 1 31 ? -2.629 -0.339 20.562 1 80.69 31 GLY B N 1
ATOM 2910 C CA . GLY B 1 31 ? -3.705 -0.406 19.594 1 80.69 31 GLY B CA 1
ATOM 2911 C C . GLY B 1 31 ? -4.441 0.91 19.422 1 80.69 31 GLY B C 1
ATOM 2912 O O . GLY B 1 31 ? -4.086 1.911 20.047 1 80.69 31 GLY B O 1
ATOM 2913 N N . SER B 1 32 ? -5.387 0.951 18.609 1 91.44 32 SER B N 1
ATOM 2914 C CA . SER B 1 32 ? -6.191 2.125 18.297 1 91.44 32 SER B CA 1
ATOM 2915 C C . SER B 1 32 ? -7.062 2.537 19.484 1 91.44 32 SER B C 1
ATOM 2917 O O . SER B 1 32 ? -7.711 1.694 20.109 1 91.44 32 SER B O 1
ATOM 2919 N N . PRO B 1 33 ? -7.09 3.783 19.828 1 95.56 33 PRO B N 1
ATOM 2920 C CA . PRO B 1 33 ? -8.055 4.258 20.828 1 95.56 33 PRO B CA 1
ATOM 2921 C C . PRO B 1 33 ? -9.492 4.25 20.297 1 95.56 33 PRO B C 1
ATOM 2923 O O . PRO B 1 33 ? -10.438 4.426 21.078 1 95.56 33 PRO B O 1
ATOM 2926 N N . TYR B 1 34 ? -9.602 4.031 19.016 1 95.25 34 TYR B N 1
ATOM 2927 C CA . TYR B 1 34 ? -10.906 3.984 18.359 1 95.25 34 TYR B CA 1
ATOM 2928 C C . TYR B 1 34 ? -11.211 2.582 17.844 1 95.25 34 TYR B C 1
ATOM 2930 O O . TYR B 1 34 ? -11.398 2.377 16.656 1 95.25 34 TYR B O 1
ATOM 2938 N N . GLN B 1 35 ? -11.234 1.687 18.75 1 87.56 35 GLN B N 1
ATOM 2939 C CA . GLN B 1 35 ? -11.406 0.284 18.391 1 87.56 35 GLN B CA 1
ATOM 2940 C C . GLN B 1 35 ? -12.758 0.055 17.703 1 87.56 35 GLN B C 1
ATOM 2942 O O . GLN B 1 35 ? -13.758 0.65 18.094 1 87.56 35 GLN B O 1
ATOM 2947 N N . THR B 1 36 ? -12.445 -0.685 16.656 1 85.12 36 THR B N 1
ATOM 2948 C CA . THR B 1 36 ? -13.633 -1.119 15.922 1 85.12 36 THR B CA 1
ATOM 2949 C C . THR B 1 36 ? -13.68 -2.641 15.828 1 85.12 36 THR B C 1
ATOM 2951 O O . THR B 1 36 ? -12.664 -3.312 16.031 1 85.12 36 THR B O 1
ATOM 2954 N N . GLY B 1 37 ? -14.758 -3.379 16.016 1 89.81 37 GLY B N 1
ATOM 2955 C CA . GLY B 1 37 ? -14.914 -4.797 15.75 1 89.81 37 GLY B CA 1
ATOM 2956 C C . GLY B 1 37 ? -14.789 -5.145 14.281 1 89.81 37 GLY B C 1
ATOM 2957 O O . GLY B 1 37 ? -14.867 -6.316 13.906 1 89.81 37 GLY B O 1
ATOM 2958 N N . ASP B 1 38 ? -14.414 -4.145 13.43 1 95.56 38 ASP B N 1
ATOM 2959 C CA . ASP B 1 38 ? -14.32 -4.328 11.984 1 95.56 38 ASP B CA 1
ATOM 2960 C C . ASP B 1 38 ? -12.914 -4.758 11.578 1 95.56 38 ASP B C 1
ATOM 2962 O O . ASP B 1 38 ? -11.938 -4.098 11.922 1 95.56 38 ASP B O 1
ATOM 2966 N N . PRO B 1 39 ? -12.75 -5.816 10.828 1 95.75 39 PRO B N 1
ATOM 2967 C CA . PRO B 1 39 ? -11.422 -6.363 10.547 1 95.75 39 PRO B CA 1
ATOM 2968 C C . PRO B 1 39 ? -10.602 -5.477 9.609 1 95.75 39 PRO B C 1
ATOM 2970 O O . PRO B 1 39 ? -9.375 -5.598 9.555 1 95.75 39 PRO B O 1
ATOM 2973 N N . VAL B 1 40 ? -11.242 -4.629 8.812 1 97.56 40 VAL B N 1
ATOM 2974 C CA . VAL B 1 40 ? -10.531 -3.707 7.926 1 97.56 40 VAL B CA 1
ATOM 2975 C C . VAL B 1 40 ? -10.055 -2.496 8.719 1 97.56 40 VAL B C 1
ATOM 2977 O O . VAL B 1 40 ? -8.875 -2.133 8.656 1 97.56 40 VAL B O 1
ATOM 2980 N N . LEU B 1 41 ? -10.922 -1.903 9.523 1 98 41 LEU B N 1
ATOM 2981 C CA . LEU B 1 41 ? -10.594 -0.696 10.273 1 98 41 LEU B CA 1
ATOM 2982 C C . LEU B 1 41 ? -9.625 -1.007 11.406 1 98 41 LEU B C 1
ATOM 2984 O O . LEU B 1 41 ? -8.844 -0.141 11.82 1 98 41 LEU B O 1
ATOM 2988 N N . ALA B 1 42 ? -9.641 -2.275 11.898 1 96.69 42 ALA B N 1
ATOM 2989 C CA . ALA B 1 42 ? -8.742 -2.688 12.977 1 96.69 42 ALA B CA 1
ATOM 2990 C C . ALA B 1 42 ? -7.285 -2.635 12.531 1 96.69 42 ALA B C 1
ATOM 2992 O O . ALA B 1 42 ? -6.375 -2.67 13.359 1 96.69 42 ALA B O 1
ATOM 2993 N N . ARG B 1 43 ? -7.109 -2.504 11.234 1 96.62 43 ARG B N 1
ATOM 2994 C CA . ARG B 1 43 ? -5.758 -2.506 10.68 1 96.62 43 ARG B CA 1
ATOM 2995 C C . ARG B 1 43 ? -5.164 -1.102 10.68 1 96.62 43 ARG B C 1
ATOM 2997 O O . ARG B 1 43 ? -3.977 -0.923 10.398 1 96.62 43 ARG B O 1
ATOM 3004 N N . ILE B 1 44 ? -5.949 -0.11 10.984 1 98.12 44 ILE B N 1
ATOM 3005 C CA . ILE B 1 44 ? -5.449 1.261 10.992 1 98.12 44 ILE B CA 1
ATOM 3006 C C . ILE B 1 44 ? -4.578 1.489 12.227 1 98.12 44 ILE B C 1
ATOM 3008 O O . ILE B 1 44 ? -4.988 1.185 13.344 1 98.12 44 ILE B O 1
ATOM 3012 N N . GLY B 1 45 ? -3.387 2.023 12.016 1 97.5 45 GLY B N 1
ATOM 3013 C CA . GLY B 1 45 ? -2.449 2.262 13.102 1 97.5 45 GLY B CA 1
ATOM 3014 C C . GLY B 1 45 ? -1.458 1.131 13.289 1 97.5 45 GLY B C 1
ATOM 3015 O O . GLY B 1 45 ? -1.339 0.251 12.438 1 97.5 45 GLY B O 1
ATOM 3016 N N . GLU B 1 46 ? -0.57 1.271 14.297 1 97.19 46 GLU B N 1
ATOM 3017 C CA . GLU B 1 46 ? 0.535 0.355 14.562 1 97.19 46 GLU B CA 1
ATOM 3018 C C . GLU B 1 46 ? 1.409 0.17 13.328 1 97.19 46 GLU B C 1
ATOM 3020 O O . GLU B 1 46 ? 1.816 -0.95 13.008 1 97.19 46 GLU B O 1
ATOM 3025 N N . THR B 1 47 ? 1.513 1.275 12.602 1 98.06 47 THR B N 1
ATOM 3026 C CA . THR B 1 47 ? 2.391 1.242 11.438 1 98.06 47 THR B CA 1
ATOM 3027 C C . THR B 1 47 ? 3.85 1.115 11.867 1 98.06 47 THR B C 1
ATOM 3029 O O . THR B 1 47 ? 4.223 1.551 12.961 1 98.06 47 THR B O 1
ATOM 3032 N N . PRO B 1 48 ? 4.684 0.579 11.055 1 97.75 48 PRO B N 1
ATOM 3033 C CA . PRO B 1 48 ? 6.07 0.323 11.453 1 97.75 48 PRO B CA 1
ATOM 3034 C C . PRO B 1 48 ? 6.871 1.606 11.672 1 97.75 48 PRO B C 1
ATOM 3036 O O . PRO B 1 48 ? 6.684 2.584 10.945 1 97.75 48 PRO B O 1
ATOM 3039 N N . LEU B 1 49 ? 7.637 1.648 12.703 1 98.31 49 LEU B N 1
ATOM 3040 C CA . LEU B 1 49 ? 8.766 2.557 12.875 1 98.31 49 LEU B CA 1
ATOM 3041 C C . LEU B 1 49 ? 10.086 1.848 12.578 1 98.31 49 LEU B C 1
ATOM 3043 O O . LEU B 1 49 ? 10.492 0.952 13.32 1 98.31 49 LEU B O 1
ATOM 3047 N N . VAL B 1 50 ? 10.75 2.258 11.484 1 97.56 50 VAL B N 1
ATOM 3048 C CA . VAL B 1 50 ? 11.898 1.479 11.039 1 97.56 50 VAL B CA 1
ATOM 3049 C C . VAL B 1 50 ? 13.141 2.365 11.008 1 97.56 50 VAL B C 1
ATOM 3051 O O . VAL B 1 50 ? 13.039 3.59 10.898 1 97.56 50 VAL B O 1
ATOM 3054 N N . ASP B 1 51 ? 14.305 1.699 11.141 1 96.38 51 ASP B N 1
ATOM 3055 C CA . ASP B 1 51 ? 15.547 2.416 10.875 1 96.38 51 ASP B CA 1
ATOM 3056 C C . ASP B 1 51 ? 15.641 2.824 9.406 1 96.38 51 ASP B C 1
ATOM 3058 O O . ASP B 1 51 ? 15.43 2 8.508 1 96.38 51 ASP B O 1
ATOM 3062 N N . TYR B 1 52 ? 15.836 4.062 9.172 1 96.56 52 TYR B N 1
ATOM 3063 C CA . TYR B 1 52 ? 16.109 4.484 7.797 1 96.56 52 TYR B CA 1
ATOM 3064 C C . TYR B 1 52 ? 17.391 3.855 7.277 1 96.56 52 TYR B C 1
ATOM 3066 O O . TYR B 1 52 ? 18.438 3.92 7.938 1 96.56 52 TYR B O 1
ATOM 3074 N N . PRO B 1 53 ? 17.266 3.248 6.039 1 93.5 53 PRO B N 1
ATOM 3075 C CA . PRO B 1 53 ? 18.375 2.408 5.605 1 93.5 53 PRO B CA 1
ATOM 3076 C C . PRO B 1 53 ? 19.516 3.217 4.977 1 93.5 53 PRO B C 1
ATOM 3078 O O . PRO B 1 53 ? 19.891 2.965 3.828 1 93.5 53 PRO B O 1
ATOM 3081 N N . GLU B 1 54 ? 19.906 4.211 5.496 1 90.06 54 GLU B N 1
ATOM 3082 C CA . GLU B 1 54 ? 21.062 4.996 5.102 1 90.06 54 GLU B CA 1
ATOM 3083 C C . GLU B 1 54 ? 22.188 4.867 6.125 1 90.06 54 GLU B C 1
ATOM 3085 O O . GLU B 1 54 ? 21.953 4.934 7.332 1 90.06 54 GLU B O 1
ATOM 3090 N N . PRO B 1 55 ? 23.406 4.434 5.613 1 76.12 55 PRO B N 1
ATOM 3091 C CA . PRO B 1 55 ? 24.516 4.281 6.543 1 76.12 55 PRO B CA 1
ATOM 3092 C C . PRO B 1 55 ? 24.719 5.508 7.434 1 76.12 55 PRO B C 1
ATOM 3094 O O . PRO B 1 55 ? 24.562 6.641 6.973 1 76.12 55 PRO B O 1
ATOM 3097 N N . ALA B 1 56 ? 24.906 5.324 8.695 1 68 56 ALA B N 1
ATOM 3098 C CA . ALA B 1 56 ? 24.875 6.34 9.742 1 68 56 ALA B CA 1
ATOM 3099 C C . ALA B 1 56 ? 26.219 7.059 9.852 1 68 56 ALA B C 1
ATOM 3101 O O . ALA B 1 56 ? 27.25 6.426 10.07 1 68 56 ALA B O 1
ATOM 3102 N N . ASP B 1 57 ? 26.5 8.023 9.141 1 79 57 ASP B N 1
ATOM 3103 C CA . ASP B 1 57 ? 27.641 8.836 9.57 1 79 57 ASP B CA 1
ATOM 3104 C C . ASP B 1 57 ? 27.203 9.922 10.547 1 79 57 ASP B C 1
ATOM 3106 O O . ASP B 1 57 ? 28.031 10.492 11.258 1 79 57 ASP B O 1
ATOM 3110 N N . GLY B 1 58 ? 25.938 9.844 10.883 1 89.12 58 GLY B N 1
ATOM 3111 C CA . GLY B 1 58 ? 25.344 10.844 11.758 1 89.12 58 GLY B CA 1
ATOM 3112 C C . GLY B 1 58 ? 24.25 10.281 12.664 1 89.12 58 GLY B C 1
ATOM 3113 O O . GLY B 1 58 ? 24.359 9.148 13.133 1 89.12 58 GLY B O 1
ATOM 3114 N N . GLY B 1 59 ? 23.438 11.156 13.117 1 92.56 59 GLY B N 1
ATOM 3115 C CA . GLY B 1 59 ? 22.344 10.742 13.961 1 92.56 59 GLY B CA 1
ATOM 3116 C C . GLY B 1 59 ? 21.484 9.648 13.344 1 92.56 59 GLY B C 1
ATOM 3117 O O . GLY B 1 59 ? 21.562 9.414 12.133 1 92.56 59 GLY B O 1
ATOM 3118 N N . ASP B 1 60 ? 20.812 8.969 14.18 1 95.88 60 ASP B N 1
ATOM 3119 C CA . ASP B 1 60 ? 19.922 7.898 13.742 1 95.88 60 ASP B CA 1
ATOM 3120 C C . ASP B 1 60 ? 18.594 8.469 13.25 1 95.88 60 ASP B C 1
ATOM 3122 O O . ASP B 1 60 ? 18 9.328 13.898 1 95.88 60 ASP B O 1
ATOM 3126 N N . ILE B 1 61 ? 18.234 8.047 12.109 1 97.81 61 ILE B N 1
ATOM 3127 C CA . ILE B 1 61 ? 16.938 8.43 11.562 1 97.81 61 ILE B CA 1
ATOM 3128 C C . ILE B 1 61 ? 16 7.23 11.578 1 97.81 61 ILE B C 1
ATOM 3130 O O . ILE B 1 61 ? 16.344 6.152 11.094 1 97.81 61 ILE B O 1
ATOM 3134 N N . LEU B 1 62 ? 14.898 7.375 12.219 1 98.25 62 LEU B N 1
ATOM 3135 C CA . LEU B 1 62 ? 13.781 6.438 12.164 1 98.25 62 LEU B CA 1
ATOM 3136 C C . LEU B 1 62 ? 12.664 6.965 11.273 1 98.25 62 LEU B C 1
ATOM 3138 O O . LEU B 1 62 ? 12.422 8.172 11.227 1 98.25 62 LEU B O 1
ATOM 3142 N N . LEU B 1 63 ? 12.039 6.094 10.555 1 98.69 63 LEU B N 1
ATOM 3143 C CA . LEU B 1 63 ? 10.961 6.469 9.656 1 98.69 63 LEU B CA 1
ATOM 3144 C C . LEU B 1 63 ? 9.664 5.758 10.031 1 98.69 63 LEU B C 1
ATOM 3146 O O . LEU B 1 63 ? 9.617 4.523 10.078 1 98.69 63 LEU B O 1
ATOM 3150 N N . LYS B 1 64 ? 8.656 6.523 10.414 1 98.88 64 LYS B N 1
ATOM 3151 C CA . LYS B 1 64 ? 7.312 6.008 10.664 1 98.88 64 LYS B CA 1
ATOM 3152 C C . LYS B 1 64 ? 6.551 5.809 9.359 1 98.88 64 LYS B C 1
ATOM 3154 O O . LYS B 1 64 ? 6.199 6.777 8.688 1 98.88 64 LYS B O 1
ATOM 3159 N N . LEU B 1 65 ? 6.238 4.586 8.992 1 98.62 65 LEU B N 1
ATOM 3160 C CA . LEU B 1 65 ? 5.707 4.246 7.676 1 98.62 65 LEU B CA 1
ATOM 3161 C C . LEU B 1 65 ? 4.184 4.273 7.684 1 98.62 65 LEU B C 1
ATOM 3163 O O . LEU B 1 65 ? 3.537 3.232 7.543 1 98.62 65 LEU B O 1
ATOM 3167 N N . GLU B 1 66 ? 3.648 5.441 7.629 1 98.69 66 GLU B N 1
ATOM 3168 C CA . GLU B 1 66 ? 2.201 5.613 7.715 1 98.69 66 GLU B CA 1
ATOM 3169 C C . GLU B 1 66 ? 1.512 5.152 6.434 1 98.69 66 GLU B C 1
ATOM 3171 O O . GLU B 1 66 ? 0.293 4.969 6.41 1 98.69 66 GLU B O 1
ATOM 3176 N N . ALA B 1 67 ? 2.252 4.898 5.371 1 98.06 67 ALA B N 1
ATOM 3177 C CA . ALA B 1 67 ? 1.711 4.324 4.141 1 98.06 67 ALA B CA 1
ATOM 3178 C C . ALA B 1 67 ? 1.151 2.926 4.395 1 98.06 67 ALA B C 1
ATOM 3180 O O . ALA B 1 67 ? 0.426 2.381 3.557 1 98.06 67 ALA B O 1
ATOM 3181 N N . ASP B 1 68 ? 1.516 2.318 5.496 1 97.88 68 ASP B N 1
ATOM 3182 C CA . ASP B 1 68 ? 1.097 0.952 5.789 1 97.88 68 ASP B CA 1
ATOM 3183 C C . ASP B 1 68 ? -0.329 0.92 6.34 1 97.88 68 ASP B C 1
ATOM 3185 O O . ASP B 1 68 ? -0.853 -0.149 6.656 1 97.88 68 ASP B O 1
ATOM 3189 N N . ASN B 1 69 ? -0.979 2.037 6.379 1 98.12 69 ASN B N 1
ATOM 3190 C CA . ASN B 1 69 ? -2.418 2.057 6.625 1 98.12 69 ASN B CA 1
ATOM 3191 C C . ASN B 1 69 ? -3.203 1.608 5.395 1 98.12 69 ASN B C 1
ATOM 3193 O O . ASN B 1 69 ? -2.695 1.668 4.273 1 98.12 69 ASN B O 1
ATOM 3197 N N . PRO B 1 70 ? -4.449 1.215 5.535 1 97.81 70 PRO B N 1
ATOM 3198 C CA . PRO B 1 70 ? -5.219 0.552 4.48 1 97.81 70 PRO B CA 1
ATOM 3199 C C . PRO B 1 70 ? -5.328 1.393 3.209 1 97.81 70 PRO B C 1
ATOM 3201 O O . PRO B 1 70 ? -5.316 0.849 2.102 1 97.81 70 PRO B O 1
ATOM 3204 N N . THR B 1 71 ? -5.41 2.721 3.338 1 98 71 THR B N 1
ATOM 3205 C CA . THR B 1 71 ? -5.543 3.529 2.131 1 98 71 THR B CA 1
ATOM 3206 C C . THR B 1 71 ? -4.211 4.18 1.767 1 98 71 THR B C 1
ATOM 3208 O O . THR B 1 71 ? -4.18 5.168 1.028 1 98 71 THR B O 1
ATOM 3211 N N . GLY B 1 72 ? -3.117 3.744 2.432 1 97.25 72 GLY B N 1
ATOM 3212 C CA . GLY B 1 72 ? -1.777 4.105 1.994 1 97.25 72 GLY B CA 1
ATOM 3213 C C . GLY B 1 72 ? -1.287 5.41 2.588 1 97.25 72 GLY B C 1
ATOM 3214 O O . GLY B 1 72 ? -0.377 6.043 2.045 1 97.25 72 GLY B O 1
ATOM 3215 N N . SER B 1 73 ? -1.957 5.871 3.693 1 97.88 73 SER B N 1
ATOM 3216 C CA . SER B 1 73 ? -1.508 7.137 4.266 1 97.88 73 SER B CA 1
ATOM 3217 C C . SER B 1 73 ? -1.918 7.258 5.73 1 97.88 73 SER B C 1
ATOM 3219 O O . SER B 1 73 ? -2.688 6.438 6.234 1 97.88 73 SER B O 1
ATOM 3221 N N . MET B 1 74 ? -1.456 8.289 6.332 1 97.94 74 MET B N 1
ATOM 3222 C CA . MET B 1 74 ? -1.708 8.578 7.742 1 97.94 74 MET B CA 1
ATOM 3223 C C . MET B 1 74 ? -3.145 9.039 7.953 1 97.94 74 MET B C 1
ATOM 3225 O O . MET B 1 74 ? -3.635 9.062 9.086 1 97.94 74 MET B O 1
ATOM 3229 N N . LYS B 1 75 ? -3.809 9.375 6.832 1 98.56 75 LYS B N 1
ATOM 3230 C CA . LYS B 1 75 ? -5.105 10.023 6.977 1 98.56 75 LYS B CA 1
ATOM 3231 C C . LYS B 1 75 ? -6.176 9.031 7.422 1 98.56 75 LYS B C 1
ATOM 3233 O O . LYS B 1 75 ? -7.246 9.43 7.887 1 98.56 75 LYS B O 1
ATOM 3238 N N . ASP B 1 76 ? -5.887 7.754 7.312 1 98.69 76 ASP B N 1
ATOM 3239 C CA . ASP B 1 76 ? -6.816 6.758 7.844 1 98.69 76 ASP B CA 1
ATOM 3240 C C . ASP B 1 76 ? -7.094 7 9.32 1 98.69 76 ASP B C 1
ATOM 3242 O O . ASP B 1 76 ? -8.227 6.84 9.781 1 98.69 76 ASP B O 1
ATOM 3246 N N . ARG B 1 77 ? -6.082 7.418 10.055 1 98.5 77 ARG B N 1
ATOM 3247 C CA . ARG B 1 77 ? -6.215 7.656 11.484 1 98.5 77 ARG B CA 1
ATOM 3248 C C . ARG B 1 77 ? -7.207 8.781 11.766 1 98.5 77 ARG B C 1
ATOM 3250 O O . ARG B 1 77 ? -8.125 8.625 12.57 1 98.5 77 ARG B O 1
ATOM 3257 N N . VAL B 1 78 ? -6.973 9.844 11.078 1 98.38 78 VAL B N 1
ATOM 3258 C CA . VAL B 1 78 ? -7.754 11.031 11.406 1 98.38 78 VAL B CA 1
ATOM 3259 C C . VAL B 1 78 ? -9.203 10.844 10.945 1 98.38 78 VAL B C 1
ATOM 3261 O O . VAL B 1 78 ? -10.133 11.32 11.594 1 98.38 78 VAL B O 1
ATOM 3264 N N . ALA B 1 79 ? -9.406 10.211 9.781 1 98.75 79 ALA B N 1
ATOM 3265 C CA . ALA B 1 79 ? -10.766 9.914 9.328 1 98.75 79 ALA B CA 1
ATOM 3266 C C . ALA B 1 79 ? -11.516 9.07 10.352 1 98.75 79 ALA B C 1
ATOM 3268 O O . ALA B 1 79 ? -12.617 9.422 10.773 1 98.75 79 ALA B O 1
ATOM 3269 N N . LEU B 1 80 ? -10.883 7.988 10.797 1 98.81 80 LEU B N 1
ATOM 3270 C CA . LEU 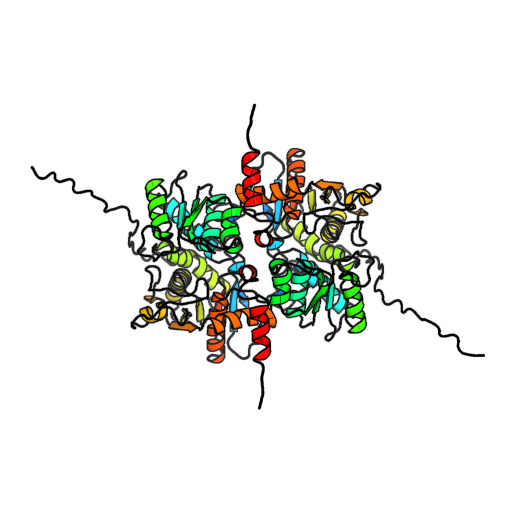B 1 80 ? -11.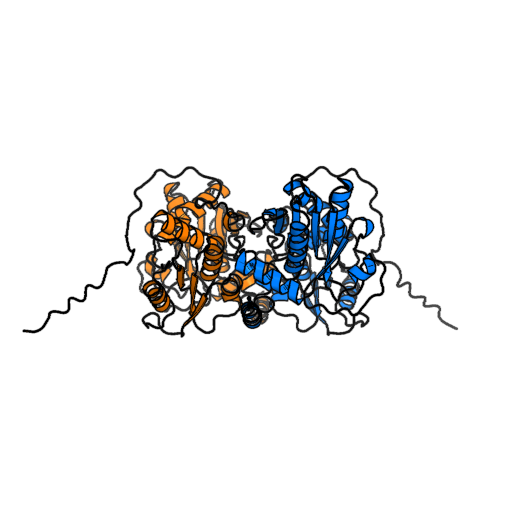531 7.109 11.773 1 98.81 80 LEU B CA 1
ATOM 3271 C C . LEU B 1 80 ? -11.766 7.836 13.094 1 98.81 80 LEU B C 1
ATOM 3273 O O . LEU B 1 80 ? -12.867 7.793 13.641 1 98.81 80 LEU B O 1
ATOM 3277 N N . GLY B 1 81 ? -10.766 8.508 13.57 1 98.69 81 GLY B N 1
ATOM 3278 C CA . GLY B 1 81 ? -10.867 9.195 14.844 1 98.69 81 GLY B CA 1
ATOM 3279 C C . GLY B 1 81 ? -11.938 10.266 14.859 1 98.69 81 GLY B C 1
ATOM 3280 O O . GLY B 1 81 ? -12.734 10.344 15.797 1 98.69 81 GLY B O 1
ATOM 3281 N N . MET B 1 82 ? -11.945 11.125 13.859 1 98.62 82 MET B N 1
ATOM 3282 C CA . MET B 1 82 ? -12.938 12.195 13.805 1 98.62 82 MET B CA 1
ATOM 3283 C C . MET B 1 82 ? -14.352 11.633 13.781 1 98.62 82 MET B C 1
ATOM 3285 O O . MET B 1 82 ? -15.219 12.094 14.523 1 98.62 82 MET B O 1
ATOM 3289 N N . ILE B 1 83 ? -14.57 10.625 12.945 1 98.5 83 ILE B N 1
ATOM 3290 C CA . ILE B 1 83 ? -15.906 10.062 12.797 1 98.5 83 ILE B CA 1
ATOM 3291 C C . ILE B 1 83 ? -16.344 9.391 14.094 1 98.5 83 ILE B C 1
ATOM 3293 O O . ILE B 1 83 ? -17.453 9.594 14.562 1 98.5 83 ILE B O 1
ATOM 3297 N N . ARG B 1 84 ? -15.453 8.633 14.734 1 97.94 84 ARG B N 1
ATOM 3298 C CA . ARG B 1 84 ? -15.789 7.949 15.984 1 97.94 84 ARG B CA 1
ATOM 3299 C C . ARG B 1 84 ? -16.047 8.953 17.109 1 97.94 84 ARG B C 1
ATOM 3301 O O . ARG B 1 84 ? -16.938 8.75 17.938 1 97.94 84 ARG B O 1
ATOM 3308 N N . GLU B 1 85 ? -15.281 10.023 17.156 1 97.81 85 GLU B N 1
ATOM 3309 C CA . GLU B 1 85 ? -15.477 11.07 18.156 1 97.81 85 GLU B CA 1
ATOM 3310 C C . GLU B 1 85 ? -16.828 11.75 17.984 1 97.81 85 GLU B C 1
ATOM 3312 O O . GLU B 1 85 ? -17.531 12.031 18.953 1 97.81 85 GLU B O 1
ATOM 3317 N N . LEU B 1 86 ? -17.156 12.047 16.766 1 97.94 86 LEU B N 1
ATOM 3318 C CA . LEU B 1 86 ? -18.438 12.672 16.484 1 97.94 86 LEU B CA 1
ATOM 3319 C C . LEU B 1 86 ? -19.594 11.758 16.875 1 97.94 86 LEU B C 1
ATOM 3321 O O . LEU B 1 86 ? -20.609 12.219 17.406 1 97.94 86 LEU B O 1
ATOM 3325 N N . GLU B 1 87 ? -19.453 10.461 16.609 1 96.69 87 GLU B N 1
ATOM 3326 C CA . GLU B 1 87 ? -20.438 9.492 17.062 1 96.69 87 GLU B CA 1
ATOM 3327 C C . GLU B 1 87 ? -20.594 9.531 18.594 1 96.69 87 GLU B C 1
ATOM 3329 O O . GLU B 1 87 ? -21.719 9.602 19.094 1 96.69 87 GLU B O 1
ATOM 3334 N N . ALA B 1 88 ? -19.484 9.492 19.25 1 95.94 88 ALA B N 1
ATOM 3335 C CA . ALA B 1 88 ? -19.484 9.43 20.703 1 95.94 88 ALA B CA 1
ATOM 3336 C C . ALA B 1 88 ? -20.109 10.672 21.312 1 95.94 88 ALA B C 1
ATOM 3338 O O . ALA B 1 88 ? -20.734 10.602 22.375 1 95.94 88 ALA B O 1
ATOM 3339 N N . LYS B 1 89 ? -20.031 11.766 20.625 1 95.94 89 LYS B N 1
ATOM 3340 C CA . LYS B 1 89 ? -20.547 13.039 21.109 1 95.94 89 LYS B CA 1
ATOM 3341 C C . LYS B 1 89 ? -22 13.242 20.688 1 95.94 89 LYS B C 1
ATOM 3343 O O . LYS B 1 89 ? -22.609 14.273 20.984 1 95.94 89 LYS B O 1
ATOM 3348 N N . GLY B 1 90 ? -22.516 12.297 19.906 1 95.88 90 GLY B N 1
ATOM 3349 C CA . GLY B 1 90 ? -23.906 12.375 19.453 1 95.88 90 GLY B CA 1
ATOM 3350 C C . GLY B 1 90 ? -24.094 13.359 18.312 1 95.88 90 GLY B C 1
ATOM 3351 O O . GLY B 1 90 ? -25.219 13.781 18.047 1 95.88 90 GLY B O 1
ATOM 3352 N N . ARG B 1 91 ? -23.047 13.664 17.672 1 96.38 91 ARG B N 1
ATOM 3353 C CA . ARG B 1 91 ? -23.109 14.656 16.609 1 96.38 91 ARG B CA 1
ATOM 3354 C C . ARG B 1 91 ? -23.172 13.984 15.234 1 96.38 91 ARG B C 1
ATOM 3356 O O . ARG B 1 91 ? -23.297 14.664 14.211 1 96.38 91 ARG B O 1
ATOM 3363 N N . LEU B 1 92 ? -23.062 12.719 15.203 1 96.31 92 LEU B N 1
ATOM 3364 C CA . LEU B 1 92 ? -23.219 11.906 14 1 96.31 92 LEU B CA 1
ATOM 3365 C C . LEU B 1 92 ? -24.156 10.719 14.258 1 96.31 92 LEU B C 1
ATOM 3367 O O . LEU B 1 92 ? -23.859 9.875 15.109 1 96.31 92 LEU B O 1
ATOM 3371 N N . GLU B 1 93 ? -25.172 10.719 13.508 1 94.69 93 GLU B N 1
ATOM 3372 C CA . GLU B 1 93 ? -26.172 9.672 13.68 1 94.69 93 GLU B CA 1
ATOM 3373 C C . GLU B 1 93 ? -26.156 8.695 12.5 1 94.69 93 GLU B C 1
ATOM 3375 O O . GLU B 1 93 ? -25.547 8.969 11.469 1 94.69 93 GLU B O 1
ATOM 3380 N N . GLU B 1 94 ? -26.781 7.555 12.602 1 90.75 94 GLU B N 1
ATOM 3381 C CA . GLU B 1 94 ? -26.703 6.414 11.695 1 90.75 94 GLU B CA 1
ATOM 3382 C C . GLU B 1 94 ? -27.078 6.812 10.273 1 90.75 94 GLU B C 1
ATOM 3384 O O . GLU B 1 94 ? -26.469 6.355 9.305 1 90.75 94 GLU B O 1
ATOM 3389 N N . ASP B 1 95 ? -27.953 7.691 10.039 1 91.88 95 ASP B N 1
ATOM 3390 C CA . ASP B 1 95 ? -28.453 7.996 8.695 1 91.88 95 ASP B CA 1
ATOM 3391 C C . ASP B 1 95 ? -27.859 9.305 8.172 1 91.88 95 ASP B C 1
ATOM 3393 O O . ASP B 1 95 ? -28.188 9.75 7.074 1 91.88 95 ASP B O 1
ATOM 3397 N N . ASP B 1 96 ? -26.906 9.797 8.938 1 95.44 96 ASP B N 1
ATOM 3398 C CA . ASP B 1 96 ? -26.281 11.039 8.5 1 95.44 96 ASP B CA 1
ATOM 3399 C C . ASP B 1 96 ? -25.344 10.797 7.32 1 95.44 96 ASP B C 1
ATOM 3401 O O . ASP B 1 96 ? -24.75 9.719 7.207 1 95.44 96 ASP B O 1
ATOM 3405 N N . VAL B 1 97 ? -25.25 11.805 6.508 1 98.06 97 VAL B N 1
ATOM 3406 C CA . VAL B 1 97 ? -24.25 11.797 5.449 1 98.06 97 VAL B CA 1
ATOM 3407 C C . VAL B 1 97 ? -22.969 12.469 5.945 1 98.06 97 VAL B C 1
ATOM 3409 O O . VAL B 1 97 ? -23.016 13.516 6.598 1 98.06 97 VAL B O 1
ATOM 3412 N N . VAL B 1 98 ? -21.875 11.828 5.781 1 98.81 98 VAL B N 1
ATOM 3413 C CA . VAL B 1 98 ? -20.578 12.422 6.113 1 98.81 98 VAL B CA 1
ATOM 3414 C C . VAL B 1 98 ? -20.016 13.141 4.891 1 98.81 98 VAL B C 1
ATOM 3416 O O . VAL B 1 98 ? -19.891 12.555 3.812 1 98.81 98 VAL B O 1
ATOM 3419 N N . VAL B 1 99 ? -19.641 14.422 5.004 1 98.75 99 VAL B N 1
ATOM 3420 C CA . VAL B 1 99 ? -19.172 15.227 3.885 1 98.75 99 VAL B CA 1
ATOM 3421 C C . VAL B 1 99 ? -17.75 15.727 4.176 1 98.75 99 VAL B C 1
ATOM 3423 O O . VAL B 1 99 ? -17.438 16.109 5.305 1 98.75 99 VAL B O 1
ATOM 3426 N N . GLU B 1 100 ? -16.906 15.68 3.209 1 98.62 100 GLU B N 1
ATOM 3427 C CA . GLU B 1 100 ? -15.57 16.234 3.348 1 98.62 100 GLU B CA 1
ATOM 3428 C C . GLU B 1 100 ? -15.078 16.828 2.029 1 98.62 100 GLU B C 1
ATOM 3430 O O . GLU B 1 100 ? -15.406 16.328 0.955 1 98.62 100 GLU B O 1
ATOM 3435 N N . ALA B 1 101 ? -14.328 17.953 2.148 1 97 101 ALA B N 1
ATOM 3436 C CA . ALA B 1 101 ? -13.68 18.594 1.003 1 97 101 ALA B CA 1
ATOM 3437 C C . ALA B 1 101 ? -12.219 18.156 0.891 1 97 101 ALA B C 1
ATOM 3439 O O . ALA B 1 101 ? -11.359 18.672 1.618 1 97 101 ALA B O 1
ATOM 3440 N N . SER B 1 102 ? -11.883 17.266 -0.003 1 93.12 102 SER B N 1
ATOM 3441 C CA . SER B 1 102 ? -10.523 16.75 -0.216 1 93.12 102 SER B CA 1
ATOM 3442 C C . SER B 1 102 ? -10.453 15.883 -1.464 1 93.12 102 SER B C 1
ATOM 3444 O O . SER B 1 102 ? -11.391 15.148 -1.772 1 93.12 102 SER B O 1
ATOM 3446 N N . SER B 1 103 ? -9.391 15.961 -2.164 1 82 103 SER B N 1
ATOM 3447 C CA . SER B 1 103 ? -9.219 15.117 -3.344 1 82 103 SER B CA 1
ATOM 3448 C C . SER B 1 103 ? -8.086 14.117 -3.148 1 82 103 SER B C 1
ATOM 3450 O O . SER B 1 103 ? -7.695 13.422 -4.09 1 82 103 SER B O 1
ATOM 3452 N N . GLY B 1 104 ? -7.574 14.008 -2.02 1 91 104 GLY B N 1
ATOM 3453 C CA . GLY B 1 104 ? -6.387 13.188 -1.829 1 91 104 GLY B CA 1
ATOM 3454 C C . GLY B 1 104 ? -6.551 12.133 -0.749 1 91 104 GLY B C 1
ATOM 3455 O O . GLY B 1 104 ? -7.547 11.406 -0.734 1 91 104 GLY B O 1
ATOM 3456 N N . ASN B 1 105 ? -5.523 12.047 0.093 1 95.94 105 ASN B N 1
ATOM 3457 C CA . ASN B 1 105 ? -5.418 11 1.101 1 95.94 105 ASN B CA 1
ATOM 3458 C C . ASN B 1 105 ? -6.602 11.023 2.064 1 95.94 105 ASN B C 1
ATOM 3460 O O . ASN B 1 105 ? -7.125 9.977 2.441 1 95.94 105 ASN B O 1
ATOM 3464 N N . THR B 1 106 ? -7.039 12.211 2.4 1 97.62 106 THR B N 1
ATOM 3465 C CA . THR B 1 106 ? -8.164 12.305 3.328 1 97.62 106 THR B CA 1
ATOM 3466 C C . THR B 1 106 ? -9.438 11.781 2.68 1 97.62 106 THR B C 1
ATOM 3468 O O . THR B 1 106 ? -10.242 11.109 3.332 1 97.62 106 THR B O 1
ATOM 3471 N N . ALA B 1 107 ? -9.672 12.148 1.446 1 98 107 ALA B N 1
ATOM 3472 C CA . ALA B 1 107 ? -10.859 11.68 0.735 1 98 107 ALA B CA 1
ATOM 3473 C C . ALA B 1 107 ? -10.922 10.156 0.724 1 98 107 ALA B C 1
ATOM 3475 O O . ALA B 1 107 ? -11.961 9.57 1.038 1 98 107 ALA B O 1
ATOM 3476 N N . GLY B 1 108 ? -9.844 9.531 0.368 1 98.06 108 GLY B N 1
ATOM 3477 C CA . GLY B 1 108 ? -9.805 8.07 0.36 1 98.06 108 GLY B CA 1
ATOM 3478 C C . GLY B 1 108 ? -10.039 7.461 1.728 1 98.06 108 GLY B C 1
ATOM 3479 O O . GLY B 1 108 ? -10.766 6.469 1.853 1 98.06 108 GLY B O 1
ATOM 3480 N N . ALA B 1 109 ? -9.453 8.039 2.729 1 98.75 109 ALA B N 1
ATOM 3481 C CA . ALA B 1 109 ? -9.586 7.555 4.102 1 98.75 109 ALA B CA 1
ATOM 3482 C C . ALA B 1 109 ? -11.031 7.656 4.574 1 98.75 109 ALA B C 1
ATOM 3484 O O . ALA B 1 109 ? -11.57 6.715 5.168 1 98.75 109 ALA B O 1
ATOM 3485 N N . VAL B 1 110 ? -11.633 8.805 4.32 1 98.81 110 VAL B N 1
ATOM 3486 C CA . VAL B 1 110 ? -13.023 9.008 4.711 1 98.81 110 VAL B CA 1
ATOM 3487 C C . VAL B 1 110 ? -13.914 8 3.984 1 98.81 110 VAL B C 1
ATOM 3489 O O . VAL B 1 110 ? -14.82 7.418 4.586 1 98.81 110 VAL B O 1
ATOM 3492 N N . ALA B 1 111 ? -13.648 7.773 2.717 1 98.75 111 ALA B N 1
ATOM 3493 C CA . ALA B 1 111 ? -14.422 6.816 1.934 1 98.75 111 ALA B CA 1
ATOM 3494 C C . ALA B 1 111 ? -14.352 5.422 2.545 1 98.75 111 ALA B C 1
ATOM 3496 O O . ALA B 1 111 ? -15.375 4.742 2.684 1 98.75 111 ALA B O 1
ATOM 3497 N N . LEU B 1 112 ? -13.195 5.008 2.943 1 98.81 112 LEU B N 1
ATOM 3498 C CA . LEU B 1 112 ? -13.039 3.686 3.535 1 98.81 112 LEU B CA 1
ATOM 3499 C C . LEU B 1 112 ? -13.773 3.594 4.871 1 98.81 112 LEU B C 1
ATOM 3501 O O . LEU B 1 112 ? -14.516 2.639 5.109 1 98.81 112 LEU B O 1
ATOM 3505 N N . VAL B 1 113 ? -13.531 4.574 5.727 1 98.75 113 VAL B N 1
ATOM 3506 C CA . VAL B 1 113 ? -14.07 4.523 7.086 1 98.75 113 VAL B CA 1
ATOM 3507 C C . VAL B 1 113 ? -15.594 4.555 7.043 1 98.75 113 VAL B C 1
ATOM 3509 O O . VAL B 1 113 ? -16.266 3.785 7.738 1 98.75 113 VAL B O 1
ATOM 3512 N N . THR B 1 114 ? -16.125 5.402 6.223 1 98.62 114 THR B N 1
ATOM 3513 C CA . THR B 1 114 ? -17.578 5.484 6.125 1 98.62 114 THR B CA 1
ATOM 3514 C C . THR B 1 114 ? -18.156 4.215 5.504 1 98.62 114 THR B C 1
ATOM 3516 O O . THR B 1 114 ? -19.219 3.738 5.91 1 98.62 114 THR B O 1
ATOM 3519 N N . ASN B 1 115 ? -17.453 3.668 4.492 1 98.06 115 ASN B N 1
ATOM 3520 C CA . ASN B 1 115 ? -17.844 2.385 3.914 1 98.06 115 ASN B CA 1
ATOM 3521 C C . ASN B 1 115 ? -18.031 1.319 4.992 1 98.06 115 ASN B C 1
ATOM 3523 O O . ASN B 1 115 ? -19.078 0.665 5.047 1 98.06 115 ASN B O 1
ATOM 3527 N N . ARG B 1 116 ? -17.094 1.17 5.887 1 97.88 116 ARG B N 1
ATOM 3528 C CA . ARG B 1 116 ? -17.078 0.085 6.863 1 97.88 116 ARG B CA 1
ATOM 3529 C C . ARG B 1 116 ? -18.031 0.374 8.016 1 97.88 116 ARG B C 1
ATOM 3531 O O . ARG B 1 116 ? -18.609 -0.548 8.602 1 97.88 116 ARG B O 1
ATOM 3538 N N . LEU B 1 117 ? -18.219 1.644 8.32 1 97.38 117 LEU B N 1
ATOM 3539 C CA . LEU B 1 117 ? -19.078 1.991 9.445 1 97.38 117 LEU B CA 1
ATOM 3540 C C . LEU B 1 117 ? -20.516 2.143 8.992 1 97.38 117 LEU B C 1
ATOM 3542 O O . LEU B 1 117 ? -21.422 2.332 9.82 1 97.38 117 LEU B O 1
ATOM 3546 N N . GLY B 1 118 ? -20.75 2.152 7.676 1 96.31 118 GLY B N 1
ATOM 3547 C CA . GLY B 1 118 ? -22.109 2.117 7.148 1 96.31 118 GLY B CA 1
ATOM 3548 C C . GLY B 1 118 ? -22.688 3.496 6.914 1 96.31 118 GLY B C 1
ATOM 3549 O O . GLY B 1 118 ? -23.906 3.664 6.906 1 96.31 118 GLY B O 1
ATOM 3550 N N . TYR B 1 119 ? -21.844 4.531 6.797 1 97.81 119 TYR B N 1
ATOM 3551 C CA . TYR B 1 119 ? -22.312 5.879 6.488 1 97.81 119 TYR B CA 1
ATOM 3552 C C . TYR B 1 119 ? -22.281 6.141 4.988 1 97.81 119 TYR B C 1
ATOM 3554 O O . TYR B 1 119 ? -21.391 5.652 4.285 1 97.81 119 TYR B O 1
ATOM 3562 N N . GLU B 1 120 ? -23.234 6.93 4.516 1 97.81 120 GLU B N 1
ATOM 3563 C CA . GLU B 1 120 ? -23.047 7.582 3.225 1 97.81 120 GLU B CA 1
ATOM 3564 C C . GLU B 1 120 ? -22.031 8.719 3.32 1 97.81 120 GLU B C 1
ATOM 3566 O O . GLU B 1 120 ? -21.938 9.391 4.348 1 97.81 120 GLU B O 1
ATOM 3571 N N . SER B 1 121 ? -21.297 8.875 2.27 1 98.38 121 SER B N 1
ATOM 3572 C CA . SER B 1 121 ? -20.344 9.977 2.291 1 98.38 121 SER B CA 1
ATOM 3573 C C . SER B 1 121 ? -20.281 10.672 0.936 1 98.38 121 SER B C 1
ATOM 3575 O O . SER B 1 121 ? -20.531 10.055 -0.1 1 98.38 121 SER B O 1
ATOM 3577 N N . VAL B 1 122 ? -20 11.961 0.986 1 98.62 122 VAL B N 1
ATOM 3578 C CA . VAL B 1 122 ? -19.828 12.828 -0.176 1 98.62 122 VAL B CA 1
ATOM 3579 C C . VAL B 1 122 ? -18.484 13.539 -0.101 1 98.62 122 VAL B C 1
ATOM 3581 O O . VAL B 1 122 ? -18.172 14.211 0.89 1 98.62 122 VAL B O 1
ATOM 3584 N N . LEU B 1 123 ? -17.734 13.352 -1.116 1 98.44 123 LEU B N 1
ATOM 3585 C CA . LEU B 1 123 ? -16.453 14.047 -1.22 1 98.44 123 LEU B CA 1
ATOM 3586 C C . LEU B 1 123 ? -16.484 15.086 -2.328 1 98.44 123 LEU B C 1
ATOM 3588 O O . LEU B 1 123 ? -16.734 14.758 -3.49 1 98.44 123 LEU B O 1
ATOM 3592 N N . THR B 1 124 ? -16.234 16.328 -1.965 1 98.06 124 THR B N 1
ATOM 3593 C CA . THR B 1 124 ? -16.141 17.391 -2.951 1 98.06 124 THR B CA 1
ATOM 3594 C C . THR B 1 124 ? -14.695 17.609 -3.381 1 98.06 124 THR B C 1
ATOM 3596 O O . THR B 1 124 ? -13.789 17.656 -2.541 1 98.06 124 THR B O 1
ATOM 3599 N N . VAL B 1 125 ? -14.531 17.672 -4.668 1 95.31 125 VAL B N 1
ATOM 3600 C CA . VAL B 1 125 ? -13.18 17.75 -5.219 1 95.31 125 VAL B CA 1
ATOM 3601 C C . VAL B 1 125 ? -13.133 18.781 -6.344 1 95.31 125 VAL B C 1
ATOM 3603 O O . VAL B 1 125 ? -14.141 19.047 -6.996 1 95.31 125 VAL B O 1
ATOM 3606 N N . PRO B 1 126 ? -11.922 19.375 -6.566 1 91.69 126 PRO B N 1
ATOM 3607 C CA . PRO B 1 126 ? -11.805 20.219 -7.766 1 91.69 126 PRO B CA 1
ATOM 3608 C C . PRO B 1 126 ? -12 19.422 -9.055 1 91.69 126 PRO B C 1
ATOM 3610 O O . PRO B 1 126 ? -11.578 18.266 -9.141 1 91.69 126 PRO B O 1
ATOM 3613 N N . GLU B 1 127 ? -12.516 20.062 -9.977 1 91.38 127 GLU B N 1
ATOM 3614 C CA . GLU B 1 127 ? -12.656 19.438 -11.289 1 91.38 127 GLU B CA 1
ATOM 3615 C C . GLU B 1 127 ? -11.289 19.078 -11.875 1 91.38 127 GLU B C 1
ATOM 3617 O O . GLU B 1 127 ? -10.328 19.828 -11.727 1 91.38 127 GLU B O 1
ATOM 3622 N N . GLY B 1 128 ? -11.195 17.969 -12.539 1 85.31 128 GLY B N 1
ATOM 3623 C CA . GLY B 1 128 ? -9.961 17.562 -13.18 1 85.31 128 GLY B CA 1
ATOM 3624 C C . GLY B 1 128 ? -9.062 16.734 -12.281 1 85.31 128 GLY B C 1
ATOM 3625 O O . GLY B 1 128 ? -7.941 16.375 -12.656 1 85.31 128 GLY B O 1
ATOM 3626 N N . THR B 1 129 ? -9.531 16.453 -11.094 1 84.94 129 THR B N 1
ATOM 3627 C CA . THR B 1 129 ? -8.758 15.57 -10.219 1 84.94 129 THR B CA 1
ATOM 3628 C C . THR B 1 129 ? -8.492 14.234 -10.914 1 84.94 129 THR B C 1
ATOM 3630 O O . THR B 1 129 ? -9.391 13.656 -11.531 1 84.94 129 THR B O 1
ATOM 3633 N N . SER B 1 130 ? -7.266 13.781 -10.82 1 82.44 130 SER B N 1
ATOM 3634 C CA . SER B 1 130 ? -6.859 12.578 -11.547 1 82.44 130 SER B CA 1
ATOM 3635 C C . SER B 1 130 ? -7.555 11.336 -11 1 82.44 130 SER B C 1
ATOM 3637 O O . SER B 1 130 ? -7.934 11.305 -9.828 1 82.44 130 SER B O 1
ATOM 3639 N N . GLY B 1 131 ? -7.648 10.359 -11.867 1 82.81 131 GLY B N 1
ATOM 3640 C CA . GLY B 1 131 ? -8.227 9.086 -11.469 1 82.81 131 GLY B CA 1
ATOM 3641 C C . GLY B 1 131 ? -7.477 8.414 -10.344 1 82.81 131 GLY B C 1
ATOM 3642 O O . GLY B 1 131 ? -8.078 7.758 -9.492 1 82.81 131 GLY B O 1
ATOM 3643 N N . GLN B 1 132 ? -6.16 8.602 -10.281 1 83.75 132 GLN B N 1
ATOM 3644 C CA . GLN B 1 132 ? -5.34 8.016 -9.227 1 83.75 132 GLN B CA 1
ATOM 3645 C C . GLN B 1 132 ? -5.648 8.648 -7.871 1 83.75 132 GLN B C 1
ATOM 3647 O O . GLN B 1 132 ? -5.715 7.957 -6.855 1 83.75 132 GLN B O 1
ATOM 3652 N N . LYS B 1 133 ? -5.961 9.898 -7.898 1 84.75 133 LYS B N 1
ATOM 3653 C CA . LYS B 1 133 ? -6.195 10.617 -6.652 1 84.75 133 LYS B CA 1
ATOM 3654 C C . LYS B 1 133 ? -7.559 10.273 -6.059 1 84.75 133 LYS B C 1
ATOM 3656 O O . LYS B 1 133 ? -7.707 10.18 -4.84 1 84.75 133 LYS B O 1
ATOM 3661 N N . ILE B 1 134 ? -8.5 10.07 -6.988 1 92.25 134 ILE B N 1
ATOM 3662 C CA . ILE B 1 134 ? -9.852 9.867 -6.484 1 92.25 134 ILE B CA 1
ATOM 3663 C C . ILE B 1 134 ? -10.211 8.383 -6.535 1 92.25 134 ILE B C 1
ATOM 3665 O O . ILE B 1 134 ? -11.359 8.008 -6.301 1 92.25 134 ILE B O 1
ATOM 3669 N N . GLY B 1 135 ? -9.273 7.539 -6.871 1 94.94 135 GLY B N 1
ATOM 3670 C CA . GLY B 1 135 ? -9.5 6.117 -7.082 1 94.94 135 GLY B CA 1
ATOM 3671 C C . GLY B 1 135 ? -10.078 5.418 -5.867 1 94.94 135 GLY B C 1
ATOM 3672 O O . GLY B 1 135 ? -10.992 4.605 -5.988 1 94.94 135 GLY B O 1
ATOM 3673 N N . TYR B 1 136 ? -9.562 5.75 -4.68 1 97.44 136 TYR B N 1
ATOM 3674 C CA . TYR B 1 136 ? -10.086 5.16 -3.451 1 97.44 136 TYR B CA 1
ATOM 3675 C C . TYR B 1 136 ? -11.555 5.512 -3.252 1 97.44 136 TYR B C 1
ATOM 3677 O O . TYR B 1 136 ? -12.367 4.648 -2.922 1 97.44 136 TYR B O 1
ATOM 3685 N N . VAL B 1 137 ? -11.867 6.785 -3.48 1 97.69 137 VAL B N 1
ATOM 3686 C CA . VAL B 1 137 ? -13.227 7.277 -3.275 1 97.69 137 VAL B CA 1
ATOM 3687 C C . VAL B 1 137 ? -14.188 6.543 -4.207 1 97.69 137 VAL B C 1
ATOM 3689 O O . VAL B 1 137 ? -15.234 6.055 -3.77 1 97.69 137 VAL B O 1
ATOM 3692 N N . ARG B 1 138 ? -13.789 6.449 -5.406 1 96.44 138 ARG B N 1
ATOM 3693 C CA . ARG B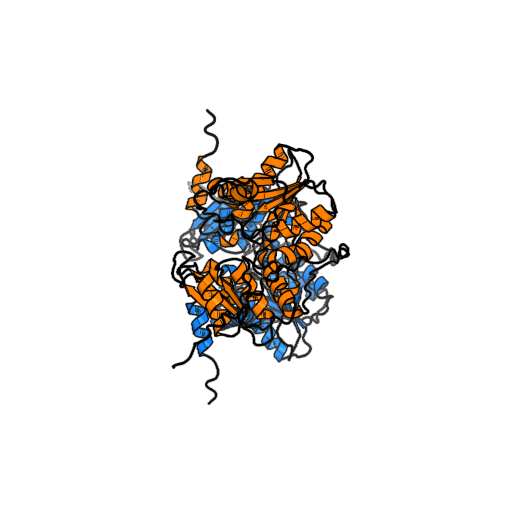 1 138 ? -14.609 5.75 -6.395 1 96.44 138 ARG B CA 1
ATOM 3694 C C . ARG B 1 138 ? -14.75 4.273 -6.039 1 96.44 138 ARG B C 1
ATOM 3696 O O . ARG B 1 138 ? -15.859 3.736 -6.043 1 96.44 138 ARG B O 1
ATOM 3703 N N . ALA B 1 139 ? -13.703 3.643 -5.734 1 97.81 139 ALA B N 1
ATOM 3704 C CA . ALA B 1 139 ? -13.688 2.207 -5.469 1 97.81 139 ALA B CA 1
ATOM 3705 C C . ALA B 1 139 ? -14.555 1.865 -4.258 1 97.81 139 ALA B C 1
ATOM 3707 O O . ALA B 1 139 ? -15.242 0.84 -4.246 1 97.81 139 ALA B O 1
ATOM 3708 N N . PHE B 1 140 ? -14.539 2.711 -3.234 1 98.06 140 PHE B N 1
ATOM 3709 C CA . PHE B 1 140 ? -15.234 2.404 -1.989 1 98.06 140 PHE B CA 1
ATOM 3710 C C . PHE B 1 140 ? -16.672 2.879 -2.045 1 98.06 140 PHE B C 1
ATOM 3712 O O . PHE B 1 140 ? -17.453 2.658 -1.105 1 98.06 140 PHE B O 1
ATOM 3719 N N . GLY B 1 141 ? -17.047 3.586 -3.096 1 96.38 141 GLY B N 1
ATOM 3720 C CA . GLY B 1 141 ? -18.453 3.816 -3.381 1 96.38 141 GLY B CA 1
ATOM 3721 C C . GLY B 1 141 ? -18.969 5.133 -2.83 1 96.38 141 GLY B C 1
ATOM 3722 O O . GLY B 1 141 ? -20.188 5.34 -2.725 1 96.38 141 GLY B O 1
ATOM 3723 N N . SER B 1 142 ? -18.125 6.047 -2.445 1 97.31 142 SER B N 1
ATOM 3724 C CA . SER B 1 142 ? -18.547 7.367 -1.996 1 97.31 142 SER B CA 1
ATOM 3725 C C . SER B 1 142 ? -18.984 8.234 -3.172 1 97.31 142 SER B C 1
ATOM 3727 O O . SER B 1 142 ? -18.516 8.039 -4.297 1 97.31 142 SER B O 1
ATOM 3729 N N . GLU B 1 143 ? -19.875 9.133 -2.875 1 97.38 143 GLU B N 1
ATOM 3730 C CA . GLU B 1 143 ? -20.281 10.109 -3.883 1 97.38 143 GLU B CA 1
ATOM 3731 C C . GLU B 1 143 ? -19.188 11.148 -4.121 1 97.38 143 GLU B C 1
ATOM 3733 O O . GLU B 1 143 ? -18.609 11.672 -3.168 1 97.38 143 GLU B O 1
ATOM 3738 N N . ILE B 1 144 ? -18.906 11.391 -5.387 1 96.94 144 ILE B N 1
ATOM 3739 C CA . ILE B 1 144 ? -17.922 12.391 -5.77 1 96.94 144 ILE B CA 1
ATOM 3740 C C . ILE B 1 144 ? -18.625 13.602 -6.387 1 96.94 144 ILE B C 1
ATOM 3742 O O . ILE B 1 144 ? -19.406 13.461 -7.328 1 96.94 144 ILE B O 1
ATOM 3746 N N . VAL B 1 145 ? -18.344 14.742 -5.879 1 97.31 145 VAL B N 1
ATOM 3747 C CA . VAL B 1 145 ? -18.859 15.984 -6.438 1 97.31 145 VAL B CA 1
ATOM 3748 C C . VAL B 1 145 ? -17.703 16.859 -6.938 1 97.31 145 VAL B C 1
ATOM 3750 O O . VAL B 1 145 ? -16.922 17.375 -6.137 1 97.31 145 VAL B O 1
ATOM 3753 N N . GLU B 1 146 ? -17.656 17.031 -8.18 1 95.69 146 GLU B N 1
ATOM 3754 C CA . GLU B 1 146 ? -16.641 17.875 -8.789 1 95.69 146 GLU B CA 1
ATOM 3755 C C . GLU B 1 146 ? -17.047 19.344 -8.766 1 95.69 146 GLU B C 1
ATOM 3757 O O . GLU B 1 146 ? -18.188 19.672 -9.109 1 95.69 146 GLU B O 1
ATOM 3762 N N . CYS B 1 147 ? -16.141 20.078 -8.32 1 96.44 147 CYS B N 1
ATOM 3763 C CA . CYS B 1 147 ? -16.375 21.516 -8.219 1 96.44 147 CYS B CA 1
ATOM 3764 C C . CYS B 1 147 ? -15.422 22.297 -9.117 1 96.44 147 CYS B C 1
ATOM 3766 O O . CYS B 1 147 ? -14.281 21.859 -9.336 1 96.44 147 CYS B O 1
ATOM 3768 N N . PRO B 1 148 ? -15.859 23.422 -9.648 1 93.56 148 PRO B N 1
ATOM 3769 C CA . PRO B 1 148 ? -14.953 24.219 -10.484 1 93.56 148 PRO B CA 1
ATOM 3770 C C . PRO B 1 148 ? -13.734 24.719 -9.719 1 93.56 148 PRO B C 1
ATOM 3772 O O . PRO B 1 148 ? -13.789 24.859 -8.492 1 93.56 148 PRO B O 1
ATOM 3775 N N . ASP B 1 149 ? -12.695 24.906 -10.453 1 87.88 149 ASP B N 1
ATOM 3776 C CA . ASP B 1 149 ? -11.477 25.453 -9.859 1 87.88 149 ASP B CA 1
ATOM 3777 C C . ASP B 1 149 ? -11.586 26.969 -9.68 1 87.88 149 ASP B C 1
ATOM 3779 O O . ASP B 1 149 ? -11.281 27.734 -10.602 1 87.88 149 ASP B O 1
ATOM 3783 N N . VAL B 1 150 ? -12.023 27.406 -8.547 1 87.81 150 VAL B N 1
ATOM 3784 C CA . VAL B 1 150 ? -12.242 28.812 -8.242 1 87.81 150 VAL B CA 1
ATOM 3785 C C . VAL B 1 150 ? -11.547 29.172 -6.934 1 87.81 150 VAL B C 1
ATOM 3787 O O . VAL B 1 150 ? -11.062 28.297 -6.219 1 87.81 150 VAL B O 1
ATOM 3790 N N . ASP B 1 151 ? -11.469 30.422 -6.703 1 84.56 151 ASP B N 1
ATOM 3791 C CA . ASP B 1 151 ? -10.82 30.891 -5.48 1 84.56 151 ASP B CA 1
ATOM 3792 C C . ASP B 1 151 ? -11.602 30.453 -4.246 1 84.56 151 ASP B C 1
ATOM 3794 O O . ASP B 1 151 ? -12.812 30.234 -4.312 1 84.56 151 ASP B O 1
ATOM 3798 N N . SER B 1 152 ? -10.953 30.375 -3.08 1 82.62 152 SER B N 1
ATOM 3799 C CA . SER B 1 152 ? -11.508 29.828 -1.846 1 82.62 152 SER B CA 1
ATOM 3800 C C . SER B 1 152 ? -12.688 30.656 -1.354 1 82.62 152 SER B C 1
ATOM 3802 O O . SER B 1 152 ? -13.547 30.156 -0.623 1 82.62 152 SER B O 1
ATOM 3804 N N . GLY B 1 153 ? -12.758 31.875 -1.729 1 84.69 153 GLY B N 1
ATOM 3805 C CA . GLY B 1 153 ? -13.852 32.719 -1.284 1 84.69 153 GLY B CA 1
ATOM 3806 C C . GLY B 1 153 ? -15.109 32.562 -2.113 1 84.69 153 GLY B C 1
ATOM 3807 O O . GLY B 1 153 ? -16.188 33 -1.71 1 84.69 153 GLY B O 1
ATOM 3808 N N . ASP B 1 154 ? -14.961 31.828 -3.236 1 90.5 154 ASP B N 1
ATOM 3809 C CA . ASP B 1 154 ? -16.094 31.578 -4.121 1 90.5 154 ASP B CA 1
ATOM 3810 C C . ASP B 1 154 ? -17.016 30.5 -3.553 1 90.5 154 ASP B C 1
ATOM 3812 O O . ASP B 1 154 ? -16.547 29.484 -3.027 1 90.5 154 ASP B O 1
ATOM 3816 N N . GLU B 1 155 ? -18.266 30.703 -3.635 1 90.31 155 GLU B N 1
ATOM 3817 C CA . GLU B 1 155 ? -19.25 29.781 -3.094 1 90.31 155 GLU B CA 1
ATOM 3818 C C . GLU B 1 155 ? -19.188 28.422 -3.799 1 90.31 155 GLU B C 1
ATOM 3820 O O . GLU B 1 155 ? -19.641 27.406 -3.264 1 90.31 155 GLU B O 1
ATOM 3825 N N . ARG B 1 156 ? -18.703 28.359 -5.023 1 91.94 156 ARG B N 1
ATOM 3826 C CA . ARG B 1 156 ? -18.625 27.141 -5.805 1 91.94 156 ARG B CA 1
ATOM 3827 C C . ARG B 1 156 ? -17.359 26.344 -5.457 1 91.94 156 ARG B C 1
ATOM 3829 O O . ARG B 1 156 ? -17.156 25.25 -5.961 1 91.94 156 ARG B O 1
ATOM 3836 N N . HIS B 1 157 ? -16.516 26.969 -4.543 1 93 157 HIS B N 1
ATOM 3837 C CA . HIS B 1 157 ? -15.32 26.281 -4.086 1 93 157 HIS B CA 1
ATOM 3838 C C . HIS B 1 157 ? -15.672 24.953 -3.398 1 93 157 HIS B C 1
ATOM 3840 O O . HIS B 1 157 ? -16.703 24.859 -2.738 1 93 157 HIS B O 1
ATOM 3846 N N . TYR B 1 158 ? -14.766 24 -3.566 1 93.25 158 TYR B N 1
ATOM 3847 C CA . TYR B 1 158 ? -15.109 22.656 -3.123 1 93.25 158 TYR B CA 1
ATOM 3848 C C . TYR B 1 158 ? -15.312 22.609 -1.613 1 93.25 158 TYR B C 1
ATOM 3850 O O . TYR B 1 158 ? -16.094 21.812 -1.108 1 93.25 158 TYR B O 1
ATOM 3858 N N . ARG B 1 159 ? -14.766 23.5 -0.817 1 93.69 159 ARG B N 1
ATOM 3859 C CA . ARG B 1 159 ? -14.984 23.562 0.625 1 93.69 159 ARG B CA 1
ATOM 3860 C C . ARG B 1 159 ? -16.359 24.141 0.945 1 93.69 159 ARG B C 1
ATOM 3862 O O . ARG B 1 159 ? -17.094 23.594 1.784 1 93.69 159 ARG B O 1
ATOM 3869 N N . SER B 1 160 ? -16.688 25.234 0.271 1 95.94 160 SER B N 1
ATOM 3870 C CA . SER B 1 160 ? -18 25.828 0.462 1 95.94 160 SER B CA 1
ATOM 3871 C C . SER B 1 160 ? -19.109 24.891 0.017 1 95.94 160 SER B C 1
ATOM 3873 O O . SER B 1 160 ? -20.172 24.828 0.634 1 95.94 160 SER B O 1
ATOM 3875 N N . THR B 1 161 ? -18.781 24.188 -1.011 1 97.38 161 THR B N 1
ATOM 3876 C CA . THR B 1 161 ? -19.734 23.203 -1.514 1 97.38 161 THR B CA 1
ATOM 3877 C C . THR B 1 161 ? -19.969 22.109 -0.482 1 97.38 161 THR B C 1
ATOM 3879 O O . THR B 1 161 ? -21.094 21.672 -0.276 1 97.38 161 THR B O 1
ATOM 3882 N N . ALA B 1 162 ? -18.922 21.609 0.144 1 97.88 162 ALA B N 1
ATOM 3883 C CA . ALA B 1 162 ? -19.047 20.594 1.182 1 97.88 162 ALA B CA 1
ATOM 3884 C C . ALA B 1 162 ? -19.938 21.078 2.326 1 97.88 162 ALA B C 1
ATOM 3886 O O . ALA B 1 162 ? -20.828 20.344 2.779 1 97.88 162 ALA B O 1
ATOM 3887 N N . GLU B 1 163 ? -19.688 22.297 2.762 1 96.88 163 GLU B N 1
ATOM 3888 C CA . GLU B 1 163 ? -20.5 22.875 3.826 1 96.88 163 GLU B CA 1
ATOM 3889 C C . GLU B 1 163 ? -21.969 22.938 3.434 1 96.88 163 GLU B C 1
ATOM 3891 O O . GLU B 1 163 ? -22.844 22.594 4.227 1 96.88 163 GLU B O 1
ATOM 3896 N N . ARG B 1 164 ? -22.203 23.375 2.25 1 97.69 164 ARG B N 1
ATOM 3897 C CA . ARG B 1 164 ? -23.562 23.484 1.742 1 97.69 164 ARG B CA 1
ATOM 3898 C C . ARG B 1 164 ? -24.25 22.125 1.679 1 97.69 164 ARG B C 1
ATOM 3900 O O . ARG B 1 164 ? -25.391 21.984 2.111 1 97.69 164 ARG B O 1
ATOM 3907 N N . ILE B 1 165 ? -23.562 21.141 1.144 1 98 165 ILE B N 1
ATOM 3908 C CA . ILE B 1 165 ? -24.125 19.797 0.998 1 98 165 ILE B CA 1
ATOM 3909 C C . ILE B 1 165 ? -24.484 19.234 2.373 1 98 165 ILE B C 1
ATOM 3911 O O . ILE B 1 165 ? -25.562 18.672 2.561 1 98 165 ILE B O 1
ATOM 3915 N N . ALA B 1 166 ? -23.578 19.375 3.318 1 97.56 166 ALA B N 1
ATOM 3916 C CA . ALA B 1 166 ? -23.844 18.875 4.668 1 97.56 166 ALA B CA 1
ATOM 3917 C C . ALA B 1 166 ? -25.109 19.516 5.246 1 97.56 166 ALA B C 1
ATOM 3919 O O . ALA B 1 166 ? -25.953 18.844 5.828 1 97.56 166 ALA B O 1
ATOM 3920 N N . SER B 1 167 ? -25.219 20.828 5.047 1 96.38 167 SER B N 1
ATOM 3921 C CA . SER B 1 167 ? -26.375 21.562 5.555 1 96.38 167 SER B CA 1
ATOM 3922 C C . SER B 1 167 ? -27.656 21.109 4.867 1 96.38 167 SER B C 1
ATOM 3924 O O . SER B 1 167 ? -28.672 20.859 5.527 1 96.38 167 SER B O 1
ATOM 3926 N N . GLU B 1 168 ? -27.609 20.953 3.607 1 97.25 168 GLU B N 1
ATOM 3927 C CA . GLU B 1 168 ? -28.797 20.656 2.807 1 97.25 168 GLU B CA 1
ATOM 3928 C C . GLU B 1 168 ? -29.266 19.219 3.041 1 97.25 168 GLU B C 1
ATOM 3930 O O . GLU B 1 168 ? -30.453 18.938 2.986 1 97.25 168 GLU B O 1
ATOM 3935 N N . ARG B 1 169 ? -28.328 18.375 3.322 1 96.06 169 ARG B N 1
ATOM 3936 C CA . ARG B 1 169 ? -28.672 16.953 3.396 1 96.06 169 ARG B CA 1
ATOM 3937 C C . ARG B 1 169 ? -28.734 16.484 4.844 1 96.06 169 ARG B C 1
ATOM 3939 O O . ARG B 1 169 ? -28.875 15.281 5.109 1 96.06 169 ARG B O 1
ATOM 3946 N N . GLY B 1 170 ? -28.625 17.406 5.73 1 90.94 170 GLY B N 1
ATOM 3947 C CA . GLY B 1 170 ? -28.641 17.031 7.133 1 90.94 170 GLY B CA 1
ATOM 3948 C C . GLY B 1 170 ? -27.453 16.172 7.531 1 90.94 170 GLY B C 1
ATOM 3949 O O . GLY B 1 170 ? -27.594 15.234 8.32 1 90.94 170 GLY B O 1
ATOM 3950 N N . GLY B 1 171 ? -26.344 16.422 6.895 1 95.56 171 GLY B N 1
ATOM 3951 C CA . GLY B 1 171 ? -25.141 15.664 7.156 1 95.56 171 GLY B CA 1
ATOM 3952 C C . GLY B 1 171 ? -24.125 16.406 8.008 1 95.56 171 GLY B C 1
ATOM 3953 O O . GLY B 1 171 ? -24.469 17.391 8.664 1 95.56 171 GLY B O 1
ATOM 3954 N N . VAL B 1 172 ? -22.984 15.828 8.141 1 97.75 172 VAL B N 1
ATOM 3955 C CA . VAL B 1 172 ? -21.906 16.406 8.93 1 97.75 172 VAL B CA 1
ATOM 3956 C C . VAL B 1 172 ? -20.688 16.641 8.039 1 97.75 172 VAL B C 1
ATOM 3958 O O . VAL B 1 172 ? -20.203 15.711 7.383 1 97.75 172 VAL B O 1
ATOM 3961 N N . TRP B 1 173 ? -20.281 17.875 7.984 1 98.31 173 TRP B N 1
ATOM 3962 C CA . TRP B 1 173 ? -19 18.203 7.367 1 98.31 173 TRP B CA 1
ATOM 3963 C C . TRP B 1 173 ? -17.859 18.031 8.359 1 98.31 173 TRP B C 1
ATOM 3965 O O . TRP B 1 173 ? -17.812 18.703 9.398 1 98.31 173 TRP B O 1
ATOM 3975 N N . LEU B 1 174 ? -16.922 17.156 8.062 1 98.44 174 LEU B N 1
ATOM 3976 C CA . LEU B 1 174 ? -15.844 16.844 9.008 1 98.44 174 LEU B CA 1
ATOM 3977 C C . LEU B 1 174 ? -14.945 18.062 9.203 1 98.44 174 LEU B C 1
ATOM 3979 O O . LEU B 1 174 ? -14.523 18.344 10.328 1 98.44 174 LEU B O 1
ATOM 3983 N N . ASP B 1 175 ? -14.625 18.734 8.062 1 97.94 175 ASP B N 1
ATOM 3984 C CA . ASP B 1 175 ? -13.852 19.969 8.094 1 97.94 175 ASP B CA 1
ATOM 3985 C C . ASP B 1 175 ? -12.492 19.75 8.758 1 97.94 175 ASP B C 1
ATOM 3987 O O . ASP B 1 175 ? -12.141 20.438 9.719 1 97.94 175 ASP B O 1
ATOM 3991 N N . GLN B 1 176 ? -11.688 18.938 8.148 1 97.12 176 GLN B N 1
ATOM 3992 C CA . GLN B 1 176 ? -10.367 18.594 8.672 1 97.12 176 GLN B CA 1
ATOM 3993 C C . GLN B 1 176 ? -9.523 19.844 8.898 1 97.12 176 GLN B C 1
ATOM 3995 O O . GLN B 1 176 ? -8.531 19.797 9.625 1 97.12 176 GLN B O 1
ATOM 4000 N N . TYR B 1 177 ? -9.867 20.969 8.352 1 95.69 177 TYR B N 1
ATOM 4001 C CA . TYR B 1 177 ? -9.055 22.188 8.344 1 95.69 177 TYR B CA 1
ATOM 4002 C C . TYR B 1 177 ? -9.297 23.016 9.602 1 95.69 177 TYR B C 1
ATOM 4004 O O . TYR B 1 177 ? -8.492 23.875 9.953 1 95.69 177 TYR B O 1
ATOM 4012 N N . SER B 1 178 ? -10.391 22.75 10.242 1 97 178 SER B N 1
ATOM 4013 C CA . SER B 1 178 ? -10.734 23.656 11.344 1 97 178 SER B CA 1
ATOM 4014 C C . SER B 1 178 ? -11.016 22.875 12.625 1 97 178 SER B C 1
ATOM 4016 O O . SER B 1 178 ? -10.828 23.391 13.727 1 97 178 SER B O 1
ATOM 4018 N N . THR B 1 179 ? -11.445 21.688 12.484 1 98.06 179 THR B N 1
ATOM 4019 C CA . THR B 1 179 ? -11.906 20.953 13.664 1 98.06 179 THR B CA 1
ATOM 4020 C C . THR B 1 179 ? -10.727 20.578 14.555 1 98.06 179 THR B C 1
ATOM 4022 O O . THR B 1 179 ? -9.68 20.156 14.062 1 98.06 179 THR B O 1
ATOM 4025 N N . GLN B 1 180 ? -10.922 20.719 15.828 1 98.56 180 GLN B N 1
ATOM 4026 C CA . GLN B 1 180 ? -9.883 20.359 16.797 1 98.56 180 GLN B CA 1
ATOM 4027 C C . GLN B 1 180 ? -9.781 18.859 16.969 1 98.56 180 GLN B C 1
ATOM 4029 O O . GLN B 1 180 ? -8.82 18.359 17.562 1 98.56 180 GLN B O 1
ATOM 4034 N 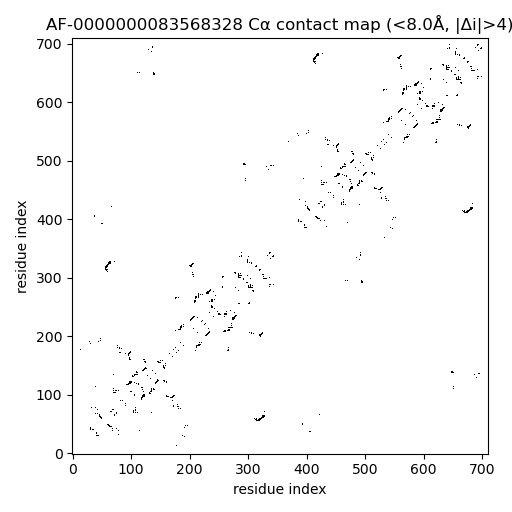N . LEU B 1 181 ? -10.703 18.125 16.422 1 98.62 181 LEU B N 1
ATOM 4035 C CA . LEU B 1 181 ? -10.609 16.656 16.438 1 98.62 181 LEU B CA 1
ATOM 4036 C C . LEU B 1 181 ? -9.414 16.188 15.625 1 98.62 181 LEU B C 1
ATOM 4038 O O . LEU B 1 181 ? -8.836 15.133 15.922 1 98.62 181 LEU B O 1
ATOM 4042 N N . ASN B 1 182 ? -9.062 16.969 14.633 1 98.69 182 ASN B N 1
ATOM 4043 C CA . ASN B 1 182 ? -7.922 16.641 13.789 1 98.69 182 ASN B CA 1
ATOM 4044 C C . ASN B 1 182 ? -6.645 16.484 14.617 1 98.69 182 ASN B C 1
ATOM 4046 O O . ASN B 1 182 ? -6.117 15.375 14.734 1 98.69 182 ASN B O 1
ATOM 4050 N N . PRO B 1 183 ? -6.141 17.469 15.352 1 98.88 183 PRO B N 1
ATOM 4051 C CA . PRO B 1 183 ? -4.965 17.234 16.188 1 98.88 183 PRO B CA 1
ATOM 4052 C C . PRO B 1 183 ? -5.25 16.328 17.375 1 98.88 183 PRO B C 1
ATOM 4054 O O . PRO B 1 183 ? -4.363 15.594 17.828 1 98.88 183 PRO B O 1
ATOM 4057 N N . THR B 1 184 ? -6.469 16.281 17.844 1 98.75 184 THR B N 1
ATOM 4058 C CA . THR B 1 184 ? -6.832 15.469 19 1 98.75 184 THR B CA 1
ATOM 4059 C C . THR B 1 184 ? -6.633 13.984 18.703 1 98.75 184 THR B C 1
ATOM 4061 O O . THR B 1 184 ? -6.137 13.234 19.547 1 98.75 184 THR B O 1
ATOM 4064 N N . VAL B 1 185 ? -6.98 13.562 17.547 1 98.69 185 VAL B N 1
ATOM 4065 C CA . VAL B 1 185 ? -6.824 12.164 17.141 1 98.69 185 VAL B CA 1
ATOM 4066 C C . VAL B 1 185 ? -5.355 11.766 17.234 1 98.69 185 VAL B C 1
ATOM 4068 O O . VAL B 1 185 ? -5.031 10.664 17.703 1 98.69 185 VAL B O 1
ATOM 4071 N N . HIS B 1 186 ? -4.477 12.609 16.844 1 98.75 186 HIS B N 1
ATOM 4072 C CA . HIS B 1 186 ? -3.053 12.297 16.828 1 98.75 186 HIS B CA 1
ATOM 4073 C C . HIS B 1 186 ? -2.463 12.398 18.234 1 98.75 186 HIS B C 1
ATOM 4075 O O . HIS B 1 186 ? -1.519 11.68 18.578 1 98.75 186 HIS B O 1
ATOM 4081 N N . TYR B 1 187 ? -3.041 13.266 19.031 1 98.75 187 TYR B N 1
ATOM 4082 C CA . TYR B 1 187 ? -2.674 13.305 20.438 1 98.75 187 TYR B CA 1
ATOM 4083 C C . TYR B 1 187 ? -3.021 11.992 21.125 1 98.75 187 TYR B C 1
ATOM 4085 O O . TYR B 1 187 ? -2.234 11.484 21.938 1 98.75 187 TYR B O 1
ATOM 4093 N N . GLU B 1 188 ? -4.145 11.445 20.766 1 98.19 188 GLU B N 1
ATOM 4094 C CA . GLU B 1 188 ? -4.664 10.266 21.453 1 98.19 188 GLU B CA 1
ATOM 4095 C C . GLU B 1 188 ? -4.09 8.984 20.844 1 98.19 188 GLU B C 1
ATOM 4097 O O . GLU B 1 188 ? -4.121 7.926 21.484 1 98.19 188 GLU B O 1
ATOM 4102 N N . TRP B 1 189 ? -3.555 9.086 19.656 1 98.56 189 TRP B N 1
ATOM 4103 C CA . TRP B 1 189 ? -3.293 7.848 18.938 1 98.56 189 TRP B CA 1
ATOM 4104 C C . TRP B 1 189 ? -1.873 7.832 18.375 1 98.56 189 TRP B C 1
ATOM 4106 O O . TRP B 1 189 ? -1.03 7.055 18.844 1 98.56 189 TRP B O 1
ATOM 4116 N N . THR B 1 190 ? -1.513 8.742 17.516 1 98.62 190 THR B N 1
ATOM 4117 C CA . THR B 1 190 ? -0.229 8.719 16.828 1 98.62 190 THR B CA 1
ATOM 4118 C C . THR B 1 190 ? 0.915 9 17.797 1 98.62 190 THR B C 1
ATOM 4120 O O . THR B 1 190 ? 1.964 8.359 17.734 1 98.62 190 THR B O 1
ATOM 4123 N N . GLY B 1 191 ? 0.696 10.008 18.672 1 98.56 191 GLY B N 1
ATOM 4124 C CA . GLY B 1 191 ? 1.707 10.352 19.656 1 98.56 191 GLY B CA 1
ATOM 4125 C C . GLY B 1 191 ? 2.074 9.18 20.562 1 98.56 191 GLY B C 1
ATOM 4126 O O . GLY B 1 191 ? 3.238 8.781 20.609 1 98.56 191 GLY B O 1
ATOM 4127 N N . PRO B 1 192 ? 1.098 8.602 21.234 1 98.06 192 PRO B N 1
ATOM 4128 C CA . PRO B 1 192 ? 1.362 7.453 22.094 1 98.06 192 PRO B CA 1
ATOM 4129 C C . PRO B 1 192 ? 2.004 6.285 21.359 1 98.06 192 PRO B C 1
ATOM 4131 O O . PRO B 1 192 ? 2.918 5.645 21.875 1 98.06 192 PRO B O 1
ATOM 4134 N N . GLU B 1 193 ? 1.562 6.004 20.188 1 98.38 193 GLU B N 1
ATOM 4135 C CA . GLU B 1 193 ? 2.107 4.902 19.406 1 98.38 193 GLU B CA 1
ATOM 4136 C C . GLU B 1 193 ? 3.576 5.137 19.062 1 98.38 193 GLU B C 1
ATOM 4138 O O . GLU B 1 193 ? 4.414 4.254 19.266 1 98.38 193 GLU B O 1
ATOM 4143 N N . LEU B 1 194 ? 3.854 6.324 18.578 1 98.62 194 LEU B N 1
ATOM 4144 C CA . LEU B 1 194 ? 5.223 6.672 18.219 1 98.62 194 LEU B CA 1
ATOM 4145 C C . LEU B 1 194 ? 6.148 6.578 19.422 1 98.62 194 LEU B C 1
ATOM 4147 O O . LEU B 1 194 ? 7.238 6.012 19.328 1 98.62 194 LEU B O 1
ATOM 4151 N N . TRP B 1 195 ? 5.676 7.133 20.5 1 98.12 195 TRP B N 1
ATOM 4152 C CA . TRP B 1 195 ? 6.465 7.168 21.719 1 98.12 195 TRP B CA 1
ATOM 4153 C C . TRP B 1 195 ? 6.77 5.762 22.219 1 98.12 195 TRP B C 1
ATOM 4155 O O . TRP B 1 195 ? 7.91 5.453 22.562 1 98.12 195 TRP B O 1
ATOM 4165 N N . ARG B 1 196 ? 5.785 4.891 22.219 1 97.69 196 ARG B N 1
ATOM 4166 C CA . ARG B 1 196 ? 5.949 3.5 22.641 1 97.69 196 ARG B CA 1
ATOM 4167 C C . ARG B 1 196 ? 6.914 2.764 21.719 1 97.69 196 ARG B C 1
ATOM 4169 O O . ARG B 1 196 ? 7.824 2.074 22.188 1 97.69 196 ARG B O 1
ATOM 4176 N N . GLN B 1 197 ? 6.789 2.957 20.469 1 98 197 GLN B N 1
ATOM 4177 C CA . GLN B 1 197 ? 7.617 2.254 19.484 1 98 197 GLN B CA 1
ATOM 4178 C C . GLN B 1 197 ? 9.078 2.697 19.594 1 98 197 GLN B C 1
ATOM 4180 O O . GLN B 1 197 ? 9.992 1.901 19.359 1 98 197 GLN B O 1
ATOM 4185 N N . ALA B 1 198 ? 9.242 3.957 19.922 1 97.81 198 ALA B N 1
ATOM 4186 C CA . ALA B 1 198 ? 10.594 4.5 20.031 1 97.81 198 ALA B CA 1
ATOM 4187 C C . ALA B 1 198 ? 11.164 4.242 21.422 1 97.81 198 ALA B C 1
ATOM 4189 O O . ALA B 1 198 ? 12.297 4.625 21.719 1 97.81 198 ALA B O 1
ATOM 4190 N N . ALA B 1 199 ? 10.445 3.635 22.328 1 96 199 ALA B N 1
ATOM 4191 C CA . ALA B 1 199 ? 10.812 3.381 23.719 1 96 199 ALA B CA 1
ATOM 4192 C C . ALA B 1 199 ? 11.172 4.68 24.438 1 96 199 ALA B C 1
ATOM 4194 O O . ALA B 1 199 ? 12.086 4.707 25.25 1 96 199 ALA B O 1
ATOM 4195 N N . GLY B 1 200 ? 10.586 5.715 23.938 1 94.31 200 GLY B N 1
ATOM 4196 C CA . GLY B 1 200 ? 10.812 7.02 24.531 1 94.31 200 GLY B CA 1
ATOM 4197 C C . GLY B 1 200 ? 12.195 7.574 24.266 1 94.31 200 GLY B C 1
ATOM 4198 O O . GLY B 1 200 ? 12.617 8.547 24.906 1 94.31 200 GLY B O 1
ATOM 4199 N N . ASP B 1 201 ? 12.875 6.949 23.469 1 96.62 201 ASP B N 1
ATOM 4200 C CA . ASP B 1 201 ? 14.258 7.324 23.188 1 96.62 201 ASP B CA 1
ATOM 4201 C C . ASP B 1 201 ? 14.359 8.102 21.875 1 96.62 201 ASP B C 1
ATOM 4203 O O . ASP B 1 201 ? 14.789 7.555 20.859 1 96.62 201 ASP B O 1
ATOM 4207 N N . LEU B 1 202 ? 13.945 9.359 21.891 1 98.56 202 LEU B N 1
ATOM 4208 C CA . LEU B 1 202 ? 14 10.266 20.766 1 98.56 202 LEU B CA 1
ATOM 4209 C C . LEU B 1 202 ? 14.617 11.602 21.156 1 98.56 202 LEU B C 1
ATOM 4211 O O . LEU B 1 202 ? 14.414 12.078 22.281 1 98.56 202 LEU B O 1
ATOM 4215 N N . THR B 1 203 ? 15.312 12.133 20.25 1 98.75 203 THR B N 1
ATOM 4216 C CA . THR B 1 203 ? 15.781 13.5 20.422 1 98.75 203 THR B CA 1
ATOM 4217 C C . THR B 1 203 ? 14.961 14.477 19.578 1 98.75 203 THR B C 1
ATOM 4219 O O . THR B 1 203 ? 14.859 15.656 19.906 1 98.75 203 THR B O 1
ATOM 4222 N N . HIS B 1 204 ? 14.367 13.969 18.484 1 98.88 204 HIS B N 1
ATOM 4223 C CA . HIS B 1 204 ? 13.617 14.82 17.562 1 98.88 204 HIS B CA 1
ATOM 4224 C C . HIS B 1 204 ? 12.414 14.086 16.984 1 98.88 204 HIS B C 1
ATOM 4226 O O . HIS B 1 204 ? 12.461 12.867 16.781 1 98.88 204 HIS B O 1
ATOM 4232 N N . VAL B 1 205 ? 11.406 14.797 16.75 1 98.94 205 VAL B N 1
ATOM 4233 C CA . VAL B 1 205 ? 10.312 14.406 15.852 1 98.94 205 VAL B CA 1
ATOM 4234 C C . VAL B 1 205 ? 10.227 15.398 14.688 1 98.94 205 VAL B C 1
ATOM 4236 O O . VAL B 1 205 ? 10.203 16.609 14.898 1 98.94 205 VAL B O 1
ATOM 4239 N N . VAL B 1 206 ? 10.258 14.898 13.508 1 98.94 206 VAL B N 1
ATOM 4240 C CA . VAL B 1 206 ? 10.188 15.703 12.289 1 98.94 206 VAL B CA 1
ATOM 4241 C C . VAL B 1 206 ? 8.953 15.305 11.484 1 98.94 206 VAL B C 1
ATOM 4243 O O . VAL B 1 206 ? 8.781 14.133 11.148 1 98.94 206 VAL B O 1
ATOM 4246 N N . CYS B 1 207 ? 8.125 16.266 11.172 1 98.94 207 CYS B N 1
ATOM 4247 C CA . CYS B 1 207 ? 6.852 15.953 10.523 1 98.94 207 CYS B CA 1
ATOM 4248 C C . CYS B 1 207 ? 6.445 17.062 9.562 1 98.94 207 CYS B C 1
ATOM 4250 O O . CYS B 1 207 ? 6.461 18.234 9.914 1 98.94 207 CYS B O 1
ATOM 4252 N N . PRO B 1 208 ? 6.09 16.656 8.273 1 98.81 208 PRO B N 1
ATOM 4253 C CA . PRO B 1 208 ? 5.527 17.656 7.363 1 98.81 208 PRO B CA 1
ATOM 4254 C C . PRO B 1 208 ? 4.199 18.234 7.859 1 98.81 208 PRO B C 1
ATOM 4256 O O . PRO B 1 208 ? 3.428 17.516 8.516 1 98.81 208 PRO B O 1
ATOM 4259 N N . MET B 1 209 ? 3.977 19.484 7.469 1 98.56 209 MET B N 1
ATOM 4260 C CA . MET B 1 209 ? 2.744 20.125 7.922 1 98.56 209 MET B CA 1
ATOM 4261 C C . MET B 1 209 ? 1.878 20.547 6.738 1 98.56 209 MET B C 1
ATOM 4263 O O . MET B 1 209 ? 2.361 21.188 5.809 1 98.56 209 MET B O 1
ATOM 4267 N N . GLY B 1 210 ? 0.688 20.047 6.719 1 96.81 210 GLY B N 1
ATOM 4268 C CA . GLY B 1 210 ? -0.423 20.562 5.93 1 96.81 210 GLY B CA 1
ATOM 4269 C C . GLY B 1 210 ? -1.476 21.266 6.77 1 96.81 210 GLY B C 1
ATOM 4270 O O . GLY B 1 210 ? -1.28 22.391 7.203 1 96.81 210 GLY B O 1
ATOM 4271 N N . THR B 1 211 ? -2.443 20.359 7.184 1 96.12 211 THR B N 1
ATOM 4272 C CA . THR B 1 211 ? -3.391 20.891 8.156 1 96.12 211 THR B CA 1
ATOM 4273 C C . THR B 1 211 ? -2.717 21.109 9.508 1 96.12 211 THR B C 1
ATOM 4275 O O . THR B 1 211 ? -3.225 21.859 10.344 1 96.12 211 THR B O 1
ATOM 4278 N N . GLY B 1 212 ? -1.671 20.469 9.719 1 97.5 212 GLY B N 1
ATOM 4279 C CA . GLY B 1 212 ? -0.873 20.641 10.922 1 97.5 212 GLY B CA 1
ATOM 4280 C C . GLY B 1 212 ? -1.345 19.781 12.078 1 97.5 212 GLY B C 1
ATOM 4281 O O . GLY B 1 212 ? -0.713 19.766 13.141 1 97.5 212 GLY B O 1
ATOM 4282 N N . GLY B 1 213 ? -2.398 19.016 11.859 1 98.56 213 GLY B N 1
ATOM 4283 C CA . GLY B 1 213 ? -2.982 18.219 12.93 1 98.56 213 GLY B CA 1
ATOM 4284 C C . GLY B 1 213 ? -2.062 17.125 13.43 1 98.56 213 GLY B C 1
ATOM 4285 O O . GLY B 1 213 ? -1.949 16.906 14.633 1 98.56 213 GLY B O 1
ATOM 4286 N N . THR B 1 214 ? -1.371 16.453 12.562 1 98.75 214 THR B N 1
ATOM 4287 C CA . THR B 1 214 ? -0.511 15.336 12.922 1 98.75 214 THR B CA 1
ATOM 4288 C C . THR B 1 214 ? 0.605 15.781 13.859 1 98.75 214 THR B C 1
ATOM 4290 O O . THR B 1 214 ? 0.735 15.273 14.977 1 98.75 214 THR B O 1
ATOM 4293 N N . LEU B 1 215 ? 1.335 16.766 13.43 1 98.88 215 LEU B N 1
ATOM 4294 C CA . LEU B 1 215 ? 2.451 17.219 14.258 1 98.88 215 LEU B CA 1
ATOM 4295 C C . LEU B 1 215 ? 1.954 17.797 15.586 1 98.88 215 LEU B C 1
ATOM 4297 O O . LEU B 1 215 ? 2.553 17.547 16.641 1 98.88 215 LEU B O 1
ATOM 4301 N N . SER B 1 216 ? 0.903 18.578 15.508 1 98.94 216 SER B N 1
ATOM 4302 C CA . SER B 1 216 ? 0.378 19.219 16.703 1 98.94 216 SER B CA 1
ATOM 4303 C C . SER B 1 216 ? 0.002 18.188 17.766 1 98.94 216 SER B C 1
ATOM 4305 O O . SER B 1 216 ? 0.384 18.312 18.938 1 98.94 216 SER B O 1
ATOM 4307 N N . GLY B 1 217 ? -0.719 17.172 17.344 1 98.88 217 GLY B N 1
ATOM 4308 C CA . GLY B 1 217 ? -1.11 16.125 18.281 1 98.88 217 GLY B CA 1
ATOM 4309 C C . GLY B 1 217 ? 0.069 15.359 18.844 1 98.88 217 GLY B C 1
ATOM 4310 O O . GLY B 1 217 ? 0.151 15.141 20.062 1 98.88 217 GLY B O 1
ATOM 4311 N N . ILE B 1 218 ? 0.986 14.953 18 1 98.88 218 ILE B N 1
ATOM 4312 C CA . ILE B 1 218 ? 2.186 14.242 18.438 1 98.88 218 ILE B CA 1
ATOM 4313 C C . ILE B 1 218 ? 2.986 15.117 19.391 1 98.88 218 ILE B C 1
ATOM 4315 O O . ILE B 1 218 ? 3.428 14.656 20.453 1 98.88 218 ILE B O 1
ATOM 4319 N N . ALA B 1 219 ? 3.129 16.359 19.031 1 98.94 219 ALA B N 1
ATOM 4320 C CA . ALA B 1 219 ? 3.934 17.297 19.797 1 98.94 219 ALA B CA 1
ATOM 4321 C C . ALA B 1 219 ? 3.396 17.453 21.219 1 98.94 219 ALA B C 1
ATOM 4323 O O . ALA B 1 219 ? 4.156 17.375 22.188 1 98.94 219 ALA B O 1
ATOM 4324 N N . ARG B 1 220 ? 2.156 17.703 21.281 1 98.88 220 ARG B N 1
ATOM 4325 C CA . ARG B 1 220 ? 1.574 17.875 22.609 1 98.88 220 ARG B CA 1
ATOM 4326 C C . ARG B 1 220 ? 1.816 16.641 23.484 1 98.88 220 ARG B C 1
ATOM 4328 O O . ARG B 1 220 ? 2.213 16.766 24.641 1 98.88 220 ARG B O 1
ATOM 4335 N N . TYR B 1 221 ? 1.554 15.445 22.922 1 98.75 221 TYR B N 1
ATOM 4336 C CA . TYR B 1 221 ? 1.751 14.211 23.688 1 98.75 221 TYR B CA 1
ATOM 4337 C C . TYR B 1 221 ? 3.188 14.102 24.172 1 98.75 221 TYR B C 1
ATOM 4339 O O . TYR B 1 221 ? 3.426 13.797 25.344 1 98.75 221 TYR B O 1
ATOM 4347 N N . VAL B 1 222 ? 4.129 14.328 23.281 1 98.69 222 VAL B N 1
ATOM 4348 C CA . VAL B 1 222 ? 5.543 14.164 23.594 1 98.69 222 VAL B CA 1
ATOM 4349 C C . VAL B 1 222 ? 5.969 15.211 24.625 1 98.69 222 VAL B C 1
ATOM 4351 O O . VAL B 1 222 ? 6.641 14.883 25.609 1 98.69 222 VAL B O 1
ATOM 4354 N N . LYS B 1 223 ? 5.543 16.469 24.5 1 98.56 223 LYS B N 1
ATOM 4355 C CA . LYS B 1 223 ? 5.945 17.562 25.375 1 98.56 223 LYS B CA 1
ATOM 4356 C C . LYS B 1 223 ? 5.387 17.375 26.781 1 98.56 223 LYS B C 1
ATOM 4358 O O . LYS B 1 223 ? 5.996 17.812 27.766 1 98.56 223 LYS B O 1
ATOM 4363 N N . GLU B 1 224 ? 4.258 16.781 26.859 1 98.06 224 GLU B N 1
ATOM 4364 C CA . GLU B 1 224 ? 3.684 16.484 28.156 1 98.06 224 GLU B CA 1
ATOM 4365 C C . GLU B 1 224 ? 4.484 15.406 28.891 1 98.06 224 GLU B C 1
ATOM 4367 O O . GLU B 1 224 ? 4.395 15.273 30.109 1 98.06 224 GLU B O 1
ATOM 4372 N N . ARG B 1 225 ? 5.277 14.688 28.188 1 96.25 225 ARG B N 1
ATOM 4373 C CA . ARG B 1 225 ? 6.086 13.625 28.781 1 96.25 225 ARG B CA 1
ATOM 4374 C C . ARG B 1 225 ? 7.508 14.102 29.047 1 96.25 225 ARG B C 1
ATOM 4376 O O . ARG B 1 225 ? 8.109 13.75 30.062 1 96.25 225 ARG B O 1
ATOM 4383 N N . THR B 1 226 ? 7.988 14.82 28.125 1 96.69 226 THR B N 1
ATOM 4384 C CA . THR B 1 226 ? 9.344 15.344 28.281 1 96.69 226 THR B CA 1
ATOM 4385 C C . THR B 1 226 ? 9.531 16.609 27.453 1 96.69 226 THR B C 1
ATOM 4387 O O . THR B 1 226 ? 9 16.734 26.344 1 96.69 226 THR B O 1
ATOM 4390 N N . GLY B 1 227 ? 10.273 17.469 27.969 1 95.5 227 GLY B N 1
ATOM 4391 C CA . GLY B 1 227 ? 10.641 18.672 27.25 1 95.5 227 GLY B CA 1
ATOM 4392 C C . GLY B 1 227 ? 11.914 18.531 26.438 1 95.5 227 GLY B C 1
ATOM 4393 O O . GLY B 1 227 ? 12.289 19.438 25.672 1 95.5 227 GLY B O 1
ATOM 4394 N N . ASP B 1 228 ? 12.539 17.422 26.406 1 97.31 228 ASP B N 1
ATOM 4395 C CA . ASP B 1 228 ? 13.875 17.25 25.875 1 97.31 228 ASP B CA 1
ATOM 4396 C C . ASP B 1 228 ? 13.828 16.938 24.375 1 97.31 228 ASP B C 1
ATOM 4398 O O . ASP B 1 228 ? 14.844 17.047 23.672 1 97.31 228 ASP B O 1
ATOM 4402 N N . VAL B 1 229 ? 12.68 16.531 23.906 1 98.75 229 VAL B N 1
ATOM 4403 C CA . VAL B 1 229 ? 12.547 16.203 22.484 1 98.75 229 VAL B CA 1
ATOM 4404 C C . VAL B 1 229 ? 12.227 17.453 21.688 1 98.75 229 VAL B C 1
ATOM 4406 O O . VAL B 1 229 ? 11.305 18.203 22.016 1 98.75 229 VAL B O 1
ATOM 4409 N N . GLU B 1 230 ? 12.984 17.703 20.688 1 98.88 230 GLU B N 1
ATOM 4410 C CA . GLU B 1 230 ? 12.727 18.828 19.797 1 98.88 230 GLU B CA 1
ATOM 4411 C C . GLU B 1 230 ? 11.695 18.469 18.734 1 98.88 230 GLU B C 1
ATOM 4413 O O . GLU B 1 230 ? 11.852 17.484 18.016 1 98.88 230 GLU B O 1
ATOM 4418 N N . ILE B 1 231 ? 10.672 19.234 18.688 1 98.94 231 ILE B N 1
ATOM 4419 C CA . ILE B 1 231 ? 9.602 19.031 17.719 1 98.94 231 ILE B CA 1
ATOM 4420 C C . ILE B 1 231 ? 9.82 19.953 16.516 1 98.94 231 ILE B C 1
ATOM 4422 O O . ILE B 1 231 ? 9.766 21.188 16.656 1 98.94 231 ILE B O 1
ATOM 4426 N N . VAL B 1 232 ? 10 19.391 15.336 1 98.94 232 VAL B N 1
ATOM 4427 C CA . VAL B 1 232 ? 10.336 20.172 14.148 1 98.94 232 VAL B CA 1
ATOM 4428 C C . VAL B 1 232 ? 9.25 19.969 13.086 1 98.94 232 VAL B C 1
ATOM 4430 O O . VAL B 1 232 ? 9.062 18.859 12.578 1 98.94 232 VAL B O 1
ATOM 4433 N N . GLY B 1 233 ? 8.547 21.031 12.766 1 98.94 233 GLY B N 1
ATOM 4434 C CA . GLY B 1 233 ? 7.645 21.031 11.625 1 98.94 233 GLY B CA 1
ATOM 4435 C C . GLY B 1 233 ? 8.336 21.344 10.312 1 98.94 233 GLY B C 1
ATOM 4436 O O . GLY B 1 233 ? 9.258 22.156 10.273 1 98.94 233 GLY B O 1
ATOM 4437 N N . VAL B 1 234 ? 7.875 20.719 9.25 1 98.94 234 VAL B N 1
ATOM 4438 C CA . VAL B 1 234 ? 8.422 20.969 7.922 1 98.94 234 VAL B CA 1
ATOM 4439 C C . VAL B 1 234 ? 7.375 21.672 7.059 1 98.94 234 VAL B C 1
ATOM 4441 O O . VAL B 1 234 ? 6.223 21.219 6.984 1 98.94 234 VAL B O 1
ATOM 4444 N N . ASP B 1 235 ? 7.73 22.734 6.465 1 98.81 235 ASP B N 1
ATOM 4445 C CA . ASP B 1 235 ? 6.898 23.547 5.586 1 98.81 235 ASP B CA 1
ATOM 4446 C C . ASP B 1 235 ? 7.512 23.656 4.191 1 98.81 235 ASP B C 1
ATOM 4448 O O . ASP B 1 235 ? 8.672 23.297 3.99 1 98.81 235 ASP B O 1
ATOM 4452 N N . ALA B 1 236 ? 6.668 24.031 3.193 1 98.56 236 ALA B N 1
ATOM 4453 C CA . ALA B 1 236 ? 7.211 24.359 1.877 1 98.56 236 ALA B CA 1
ATOM 4454 C C . ALA B 1 236 ? 7.797 25.781 1.862 1 98.56 236 ALA B C 1
ATOM 4456 O O . ALA B 1 236 ? 7.348 26.641 2.611 1 98.56 236 ALA B O 1
ATOM 4457 N N . GLU B 1 237 ? 8.734 25.969 1.022 1 97.81 237 GLU B N 1
ATOM 4458 C CA . GLU B 1 237 ? 9.367 27.281 0.933 1 97.81 237 GLU B CA 1
ATOM 4459 C C . GLU B 1 237 ? 8.359 28.359 0.586 1 97.81 237 GLU B C 1
ATOM 4461 O O . GLU B 1 237 ? 8.414 29.469 1.133 1 97.81 237 GLU B O 1
ATOM 4466 N N . GLN B 1 238 ? 7.465 28.062 -0.323 1 96.88 238 GLN B N 1
ATOM 4467 C CA . GLN B 1 238 ? 6.438 29.031 -0.691 1 96.88 238 GLN B CA 1
ATOM 4468 C C . GLN B 1 238 ? 5.105 28.703 -0.027 1 96.88 238 GLN B C 1
ATOM 4470 O O . GLN B 1 238 ? 4.094 28.516 -0.709 1 96.88 238 GLN B O 1
ATOM 4475 N N . SER B 1 239 ? 5.105 28.625 1.235 1 97.25 239 SER B N 1
ATOM 4476 C CA . SER B 1 239 ? 3.971 28.422 2.129 1 97.25 239 SER B CA 1
ATOM 4477 C C . SER B 1 239 ? 4.027 29.375 3.324 1 97.25 239 SER B C 1
ATOM 4479 O O . SER B 1 239 ? 5.059 30 3.572 1 97.25 239 SER B O 1
ATOM 4481 N N . ASN B 1 240 ? 2.959 29.484 4.086 1 97.81 240 ASN B N 1
ATOM 4482 C CA . ASN B 1 240 ? 2.904 30.531 5.098 1 97.81 240 ASN B CA 1
ATOM 4483 C C . ASN B 1 240 ? 2.746 29.953 6.5 1 97.81 240 ASN B C 1
ATOM 4485 O O . ASN B 1 240 ? 2.428 30.688 7.441 1 97.81 240 ASN B O 1
ATOM 4489 N N . ILE B 1 241 ? 2.932 28.672 6.664 1 98.44 241 ILE B N 1
ATOM 4490 C CA . ILE B 1 241 ? 2.932 28.109 8.008 1 98.44 241 ILE B CA 1
ATOM 4491 C C . ILE B 1 241 ? 4.129 28.641 8.797 1 98.44 241 ILE B C 1
ATOM 4493 O O . ILE B 1 241 ? 3.984 29.078 9.938 1 98.44 241 ILE B O 1
ATOM 4497 N N . SER B 1 242 ? 5.246 28.594 8.141 1 98.19 242 SER B N 1
ATOM 4498 C CA . SER B 1 242 ? 6.465 29.094 8.773 1 98.19 242 SER B CA 1
ATOM 4499 C C . SER B 1 242 ? 6.359 30.578 9.094 1 98.19 242 SER B C 1
ATOM 4501 O O . SER B 1 242 ? 6.805 31.031 10.148 1 98.19 242 SER B O 1
ATOM 4503 N N . ALA B 1 243 ? 5.832 31.312 8.172 1 98.06 243 ALA B N 1
ATOM 4504 C CA . ALA B 1 243 ? 5.648 32.75 8.406 1 98.06 243 ALA B CA 1
ATOM 4505 C C . ALA B 1 243 ? 4.789 33 9.641 1 98.06 243 ALA B C 1
ATOM 4507 O O . ALA B 1 243 ? 5.117 33.844 10.469 1 98.06 243 ALA B O 1
ATOM 4508 N N . ALA B 1 244 ? 3.705 32.281 9.742 1 98.19 244 ALA B N 1
ATOM 4509 C CA . ALA B 1 244 ? 2.822 32.406 10.898 1 98.19 244 ALA B CA 1
ATOM 4510 C C . ALA B 1 244 ? 3.535 32 12.18 1 98.19 244 ALA B C 1
ATOM 4512 O O . ALA B 1 244 ? 3.418 32.688 13.211 1 98.19 244 ALA B O 1
ATOM 4513 N N . PHE B 1 245 ? 4.25 30.984 12.125 1 98.56 245 PHE B N 1
ATOM 4514 C CA . PHE B 1 245 ? 4.941 30.453 13.289 1 98.56 245 PHE B CA 1
ATOM 4515 C C . PHE B 1 245 ? 5.965 31.453 13.82 1 98.56 245 PHE B C 1
ATOM 4517 O O . PHE B 1 245 ? 6.109 31.609 15.031 1 98.56 245 PHE B O 1
ATOM 4524 N N . TYR B 1 246 ? 6.602 32.062 12.93 1 98.38 246 TYR B N 1
ATOM 4525 C CA . TYR B 1 246 ? 7.664 33 13.32 1 98.38 246 TYR B CA 1
ATOM 4526 C C . TYR B 1 246 ? 7.172 34.438 13.312 1 98.38 246 TYR B C 1
ATOM 4528 O O . TYR B 1 246 ? 7.969 35.375 13.398 1 98.38 246 TYR B O 1
ATOM 4536 N N . ASP B 1 247 ? 5.926 34.656 13.195 1 97.25 247 ASP B N 1
ATOM 4537 C CA . ASP B 1 247 ? 5.297 36 13.219 1 97.25 247 ASP B CA 1
ATOM 4538 C C . ASP B 1 247 ? 5.883 36.906 12.141 1 97.25 247 ASP B C 1
ATOM 4540 O O . ASP B 1 247 ? 6.309 38 12.43 1 97.25 247 ASP B O 1
ATOM 4544 N N . ARG B 1 248 ? 5.969 36.344 10.969 1 97.62 248 ARG B N 1
ATOM 4545 C CA . ARG B 1 248 ? 6.422 37.125 9.812 1 97.62 248 ARG B CA 1
ATOM 4546 C C . ARG B 1 248 ? 5.273 37.375 8.844 1 97.62 248 ARG B C 1
ATOM 4548 O O . ARG B 1 248 ? 4.215 36.75 8.938 1 97.62 248 ARG B O 1
ATOM 4555 N N . ASP B 1 249 ? 5.504 38.25 7.852 1 97.25 249 ASP B N 1
ATOM 4556 C CA . ASP B 1 249 ? 4.508 38.562 6.824 1 97.25 249 ASP B CA 1
ATOM 4557 C C . ASP B 1 249 ? 4.34 37.406 5.863 1 97.25 249 ASP B C 1
ATOM 4559 O O . ASP B 1 249 ? 5.324 36.781 5.438 1 97.25 249 ASP B O 1
ATOM 4563 N N . PRO B 1 250 ? 3.09 37.125 5.57 1 96.75 250 PRO B N 1
ATOM 4564 C CA . PRO B 1 250 ? 2.867 36.031 4.609 1 96.75 250 PRO B CA 1
ATOM 4565 C C . PRO B 1 250 ? 3.332 36.406 3.199 1 96.75 250 PRO B C 1
ATOM 4567 O O . PRO B 1 250 ? 3.268 37.562 2.799 1 96.75 250 PRO B O 1
ATOM 4570 N N . GLY B 1 251 ? 3.801 35.406 2.531 1 95.88 251 GLY B N 1
ATOM 4571 C CA . GLY B 1 251 ? 4.129 35.531 1.121 1 95.88 251 GLY B CA 1
ATOM 4572 C C . GLY B 1 251 ? 3.15 34.812 0.21 1 95.88 251 GLY B C 1
ATOM 4573 O O . GLY B 1 251 ? 2.049 34.469 0.633 1 95.88 251 GLY B O 1
ATOM 4574 N N . THR B 1 252 ? 3.551 34.656 -1.066 1 94.88 252 THR B N 1
ATOM 4575 C CA . THR B 1 252 ? 2.756 33.938 -2.047 1 94.88 252 THR B CA 1
ATOM 4576 C C . THR B 1 252 ? 2.756 32.438 -1.735 1 94.88 252 THR B C 1
ATOM 4578 O O . THR B 1 252 ? 3.793 31.875 -1.38 1 94.88 252 THR B O 1
ATOM 4581 N N . TYR B 1 253 ? 1.656 31.922 -1.765 1 94.56 253 TYR B N 1
ATOM 4582 C CA . TYR B 1 253 ? 1.53 30.469 -1.6 1 94.56 253 TYR B CA 1
ATOM 4583 C C . TYR B 1 253 ? 1.599 29.766 -2.947 1 94.56 253 TYR B C 1
ATOM 4585 O O . TYR B 1 253 ? 0.747 29.984 -3.812 1 94.56 253 TYR B O 1
ATOM 4593 N N . ASP B 1 254 ? 2.57 28.953 -3.189 1 95.38 254 ASP B N 1
ATOM 4594 C CA . ASP B 1 254 ? 2.789 28.219 -4.426 1 95.38 254 ASP B CA 1
ATOM 4595 C C . ASP B 1 254 ? 3.688 27 -4.188 1 95.38 254 ASP B C 1
ATOM 4597 O O . ASP B 1 254 ? 4.914 27.125 -4.156 1 95.38 254 ASP B O 1
ATOM 4601 N N . THR B 1 255 ? 3.061 25.875 -3.959 1 95.62 255 THR B N 1
ATOM 4602 C CA . THR B 1 255 ? 3.842 24.672 -3.76 1 95.62 255 THR B CA 1
ATOM 4603 C C . THR B 1 255 ? 3.318 23.531 -4.645 1 95.62 255 THR B C 1
ATOM 4605 O O . THR B 1 255 ? 2.109 23.406 -4.848 1 95.62 255 THR B O 1
ATOM 4608 N N . ASP B 1 256 ? 4.238 22.688 -5.152 1 95.06 256 ASP B N 1
ATOM 4609 C CA . ASP B 1 256 ? 3.902 21.531 -5.98 1 95.06 256 ASP B CA 1
ATOM 4610 C C . ASP B 1 256 ? 3.857 20.25 -5.148 1 95.06 256 ASP B C 1
ATOM 4612 O O . ASP B 1 256 ? 3.441 19.203 -5.641 1 95.06 256 ASP B O 1
ATOM 4616 N N . VAL B 1 257 ? 4.312 20.359 -3.889 1 96.12 257 VAL B N 1
ATOM 4617 C CA . VAL B 1 257 ? 4.316 19.188 -3.025 1 96.12 257 VAL B CA 1
ATOM 4618 C C . VAL B 1 257 ? 2.934 19 -2.402 1 96.12 257 VAL B C 1
ATOM 4620 O O . VAL B 1 257 ? 2.553 19.734 -1.489 1 96.12 257 VAL B O 1
ATOM 4623 N N . GLU B 1 258 ? 2.281 18.016 -2.867 1 91.38 258 GLU B N 1
ATOM 4624 C CA . GLU B 1 258 ? 0.919 17.766 -2.404 1 91.38 258 GLU B CA 1
ATOM 4625 C C . GLU B 1 258 ? 0.881 17.562 -0.894 1 91.38 258 GLU B C 1
ATOM 4627 O O . GLU B 1 258 ? 1.68 16.797 -0.348 1 91.38 258 GLU B O 1
ATOM 4632 N N . GLY B 1 259 ? 0.059 18.25 -0.19 1 92.19 259 GLY B N 1
ATOM 4633 C CA . GLY B 1 259 ? -0.166 18.062 1.235 1 92.19 259 GLY B CA 1
ATOM 4634 C C . GLY B 1 259 ? 0.78 18.875 2.1 1 92.19 259 GLY B C 1
ATOM 4635 O O . GLY B 1 259 ? 0.614 18.938 3.318 1 92.19 259 GLY B O 1
ATOM 4636 N N . LEU B 1 260 ? 1.751 19.562 1.46 1 97.19 260 LEU B N 1
ATOM 4637 C CA . LEU B 1 260 ? 2.748 20.312 2.213 1 97.19 260 LEU B CA 1
ATOM 4638 C C . LEU B 1 260 ? 2.482 21.812 2.117 1 97.19 260 LEU B C 1
ATOM 4640 O O . LEU B 1 260 ? 2.387 22.359 1.018 1 97.19 260 LEU B O 1
ATOM 4644 N N . GLY B 1 261 ? 2.334 22.438 3.277 1 97.25 261 GLY B N 1
ATOM 4645 C CA . GLY B 1 261 ? 2.18 23.875 3.311 1 97.25 261 GLY B CA 1
ATOM 4646 C C . GLY B 1 261 ? 0.733 24.328 3.217 1 97.25 261 GLY B C 1
ATOM 4647 O O . GLY B 1 261 ? -0.157 23.516 2.951 1 97.25 261 GLY B O 1
ATOM 4648 N N . LYS B 1 262 ? 0.567 25.609 3.514 1 96.06 262 LYS B N 1
ATOM 4649 C CA . LYS B 1 262 ? -0.739 26.266 3.434 1 96.06 262 LYS B CA 1
ATOM 4650 C C . LYS B 1 262 ? -0.598 27.75 3.137 1 96.06 262 LYS B C 1
ATOM 4652 O O . LYS B 1 262 ? 0.467 28.328 3.352 1 96.06 262 LYS B O 1
ATOM 4657 N N . GLU B 1 263 ? -1.703 28.25 2.666 1 93.81 263 GLU B N 1
ATOM 4658 C CA . GLU B 1 263 ? -1.764 29.688 2.4 1 93.81 263 GLU B CA 1
ATOM 4659 C C . GLU B 1 263 ? -1.707 30.5 3.695 1 93.81 263 GLU B C 1
ATOM 4661 O O . GLU B 1 263 ? -1.209 31.625 3.709 1 93.81 263 GLU B O 1
ATOM 4666 N N . HIS B 1 264 ? -2.221 29.984 4.695 1 93.06 264 HIS B N 1
ATOM 4667 C CA . HIS B 1 264 ? -2.217 30.562 6.031 1 93.06 264 HIS B CA 1
ATOM 4668 C C . HIS B 1 264 ? -2.26 29.484 7.105 1 93.06 264 HIS B C 1
ATOM 4670 O O . HIS B 1 264 ? -2.588 28.328 6.816 1 93.06 264 HIS B O 1
ATOM 4676 N N . GLU B 1 265 ? -1.926 29.891 8.281 1 91.31 265 GLU B N 1
ATOM 4677 C CA . GLU B 1 265 ? -2.045 28.953 9.391 1 91.31 265 GLU B CA 1
ATOM 4678 C C . GLU B 1 265 ? -3.5 28.562 9.633 1 91.31 265 GLU B C 1
ATOM 4680 O O . GLU B 1 265 ? -4.406 29.375 9.422 1 91.31 265 GLU B O 1
ATOM 4685 N N . LEU B 1 266 ? -3.639 27.344 10.109 1 94.88 266 LEU B N 1
ATOM 4686 C CA . LEU B 1 266 ? -4.98 26.844 10.375 1 94.88 266 LEU B CA 1
ATOM 4687 C C . LEU B 1 266 ? -5.199 26.625 11.867 1 94.88 266 LEU B C 1
ATOM 4689 O O . LEU B 1 266 ? -4.238 26.484 12.625 1 94.88 266 LEU B O 1
ATOM 4693 N N . PRO B 1 267 ? -6.48 26.609 12.289 1 97.44 267 PRO B N 1
ATOM 4694 C CA . PRO B 1 267 ? -6.797 26.422 13.711 1 97.44 267 PRO B CA 1
ATOM 4695 C C . PRO B 1 267 ? -6.297 25.094 14.266 1 97.44 267 PRO B C 1
ATOM 4697 O O . PRO B 1 267 ? -6.207 24.922 15.477 1 97.44 267 PRO B O 1
ATOM 4700 N N . THR B 1 268 ? -5.918 24.203 13.445 1 98.44 268 THR B N 1
ATOM 4701 C CA . THR B 1 268 ? -5.516 22.859 13.852 1 98.44 268 THR B CA 1
ATOM 4702 C C . THR B 1 268 ? -4.035 22.828 14.219 1 98.44 268 THR B C 1
ATOM 4704 O O . THR B 1 268 ? -3.523 21.797 14.664 1 98.44 268 THR B O 1
ATOM 4707 N N . MET B 1 269 ? -3.348 23.938 14.062 1 98.62 269 MET B N 1
ATOM 4708 C CA . MET B 1 269 ? -1.923 24.016 14.367 1 98.62 269 MET B CA 1
ATOM 4709 C C . MET B 1 269 ? -1.7 24.5 15.797 1 98.62 269 MET B C 1
ATOM 4711 O O . MET B 1 269 ? -1.938 25.672 16.109 1 98.62 269 MET B O 1
ATOM 4715 N N . TRP B 1 270 ? -1.222 23.578 16.625 1 98.69 270 TRP B N 1
ATOM 4716 C CA . TRP B 1 270 ? -0.917 23.906 18.016 1 98.69 270 TRP B CA 1
ATOM 4717 C C . TRP B 1 270 ? 0.542 24.328 18.172 1 98.69 270 TRP B C 1
ATOM 4719 O O . TRP B 1 270 ? 1.336 23.609 18.781 1 98.69 270 TRP B O 1
ATOM 4729 N N . PHE B 1 271 ? 0.872 25.562 17.812 1 98.56 271 PHE B N 1
ATOM 4730 C CA . PHE B 1 271 ? 2.232 26.078 17.703 1 98.56 271 PHE B CA 1
ATOM 4731 C C . PHE B 1 271 ? 2.938 26.062 19.047 1 98.56 271 PHE B C 1
ATOM 4733 O O . PHE B 1 271 ? 4.164 25.969 19.109 1 98.56 271 PHE B O 1
ATOM 4740 N N . ASP B 1 272 ? 2.156 26.078 20.141 1 98.31 272 ASP B N 1
ATOM 4741 C CA . ASP B 1 272 ? 2.73 26.156 21.484 1 98.31 272 ASP B CA 1
ATOM 4742 C C . ASP B 1 272 ? 3.602 24.922 21.766 1 98.31 272 ASP B C 1
ATOM 4744 O O . ASP B 1 272 ? 4.477 24.969 22.625 1 98.31 272 ASP B O 1
ATOM 4748 N N . TYR B 1 273 ? 3.387 23.859 21 1 98.75 273 TYR B N 1
ATOM 4749 C CA . TYR B 1 273 ? 4.094 22.625 21.297 1 98.75 273 TYR B CA 1
ATOM 4750 C C . TYR B 1 273 ? 5.176 22.359 20.266 1 98.75 273 TYR B C 1
ATOM 4752 O O . TYR B 1 273 ? 5.848 21.328 20.312 1 98.75 273 TYR B O 1
ATOM 4760 N N . ILE B 1 274 ? 5.352 23.188 19.297 1 98.81 274 ILE B N 1
ATOM 4761 C CA . ILE B 1 274 ? 6.32 23.031 18.219 1 98.81 274 ILE B CA 1
ATOM 4762 C C . ILE B 1 274 ? 7.551 23.891 18.516 1 98.81 274 ILE B C 1
ATOM 4764 O O . ILE B 1 274 ? 7.43 25.047 18.938 1 98.81 274 ILE B O 1
ATOM 4768 N N . ASP B 1 275 ? 8.719 23.359 18.266 1 98.88 275 ASP B N 1
ATOM 4769 C CA . ASP B 1 275 ? 9.938 24.062 18.641 1 98.88 275 ASP B CA 1
ATOM 4770 C C . ASP B 1 275 ? 10.516 24.828 17.438 1 98.88 275 ASP B C 1
ATOM 4772 O O . ASP B 1 275 ? 11.156 25.859 17.609 1 98.88 275 ASP B O 1
ATOM 4776 N N . GLU B 1 276 ? 10.359 24.266 16.297 1 98.81 276 GLU B N 1
ATOM 4777 C CA . GLU B 1 276 ? 10.969 24.812 15.094 1 98.81 276 GLU B CA 1
ATOM 4778 C C . GLU B 1 276 ? 10.172 24.453 13.844 1 98.81 276 GLU B C 1
ATOM 4780 O O . GLU B 1 276 ? 9.5 23.406 13.812 1 98.81 276 GLU B O 1
ATOM 4785 N N . VAL B 1 277 ? 10.203 25.328 12.898 1 98.88 277 VAL B N 1
ATOM 4786 C CA . VAL B 1 277 ? 9.672 25.031 11.57 1 98.88 277 VAL B CA 1
ATOM 4787 C C . VAL B 1 277 ? 10.742 25.297 10.516 1 98.88 277 VAL B C 1
ATOM 4789 O O . VAL B 1 277 ? 11.344 26.375 10.484 1 98.88 277 VAL B O 1
ATOM 4792 N N . ARG B 1 278 ? 11.008 24.312 9.719 1 98.81 278 ARG B N 1
ATOM 4793 C CA . ARG B 1 278 ? 11.953 24.453 8.617 1 98.81 278 ARG B CA 1
ATOM 4794 C C . ARG B 1 278 ? 11.25 24.328 7.273 1 98.81 278 ARG B C 1
ATOM 4796 O O . ARG B 1 278 ? 10.352 23.5 7.113 1 98.81 278 ARG B O 1
ATOM 4803 N N . SER B 1 279 ? 11.664 25.156 6.316 1 98.56 279 SER B N 1
ATOM 4804 C CA . SER B 1 279 ? 11.062 25.156 4.984 1 98.56 279 SER B CA 1
ATOM 4805 C C . SER B 1 279 ? 11.961 24.438 3.98 1 98.56 279 SER B C 1
ATOM 4807 O O . SER B 1 279 ? 13.188 24.562 4.039 1 98.56 279 SER B O 1
ATOM 4809 N N . VAL B 1 280 ? 11.344 23.719 3.096 1 98.81 280 VAL B N 1
ATOM 4810 C CA . VAL B 1 280 ? 12.062 22.969 2.076 1 98.81 280 VAL B CA 1
ATOM 4811 C C . VAL B 1 280 ? 11.547 23.344 0.69 1 98.81 280 VAL B C 1
ATOM 4813 O O . VAL B 1 280 ? 10.336 23.453 0.479 1 98.81 280 VAL B O 1
ATOM 4816 N N . ALA B 1 281 ? 12.438 23.531 -0.277 1 98.44 281 ALA B N 1
ATOM 4817 C CA . ALA B 1 281 ? 12.055 23.797 -1.66 1 98.44 281 ALA B CA 1
ATOM 4818 C C . ALA B 1 281 ? 11.406 22.562 -2.295 1 98.44 281 ALA B C 1
ATOM 4820 O O . ALA B 1 281 ? 11.812 21.438 -2.018 1 98.44 281 ALA B O 1
ATOM 4821 N N . ASP B 1 282 ? 10.484 22.812 -3.223 1 97.94 282 ASP B N 1
ATOM 4822 C CA . ASP B 1 282 ? 9.766 21.719 -3.869 1 97.94 282 ASP B CA 1
ATOM 4823 C C . ASP B 1 282 ? 10.727 20.75 -4.543 1 97.94 282 ASP B C 1
ATOM 4825 O O . ASP B 1 282 ? 10.641 19.531 -4.336 1 97.94 282 ASP B O 1
ATOM 4829 N N . GLN B 1 283 ? 11.609 21.297 -5.285 1 97.19 283 GLN B N 1
ATOM 4830 C CA . GLN B 1 283 ? 12.539 20.453 -6.027 1 97.19 283 GLN B CA 1
ATOM 4831 C C . GLN B 1 283 ? 13.367 19.578 -5.078 1 97.19 283 GLN B C 1
ATOM 4833 O O . GLN B 1 283 ? 13.617 18.406 -5.359 1 97.19 283 GLN B O 1
ATOM 4838 N N . HIS B 1 284 ? 13.797 20.188 -3.984 1 97.88 284 HIS B N 1
ATOM 4839 C CA . HIS B 1 284 ? 14.578 19.438 -2.998 1 97.88 284 HIS B CA 1
ATOM 4840 C C . HIS B 1 284 ? 13.75 18.312 -2.375 1 97.88 284 HIS B C 1
ATOM 4842 O O . HIS B 1 284 ? 14.25 17.219 -2.164 1 97.88 284 HIS B O 1
ATOM 4848 N N . ALA B 1 285 ? 12.539 18.594 -2.055 1 98.5 285 ALA B N 1
ATOM 4849 C CA . ALA B 1 285 ? 11.625 17.594 -1.52 1 98.5 285 ALA B CA 1
ATOM 4850 C C . ALA B 1 285 ? 11.492 16.406 -2.473 1 98.5 285 ALA B C 1
ATOM 4852 O O . ALA B 1 285 ? 11.594 15.258 -2.057 1 98.5 285 ALA B O 1
ATOM 4853 N N . PHE B 1 286 ? 11.289 16.688 -3.764 1 98.19 286 PHE B N 1
ATOM 4854 C CA . PHE B 1 286 ? 11.117 15.648 -4.77 1 98.19 286 PHE B CA 1
ATOM 4855 C C . PHE B 1 286 ? 12.414 14.867 -4.957 1 98.19 286 PHE B C 1
ATOM 4857 O O . PHE B 1 286 ? 12.391 13.641 -5.051 1 98.19 286 PHE B O 1
ATOM 4864 N N . ASP B 1 287 ? 13.516 15.586 -4.984 1 97.69 287 ASP B N 1
ATOM 4865 C CA . ASP B 1 287 ? 14.812 14.922 -5.121 1 97.69 287 ASP B CA 1
ATOM 4866 C C . ASP B 1 287 ? 15.062 13.953 -3.971 1 97.69 287 ASP B C 1
ATOM 4868 O O . ASP B 1 287 ? 15.586 12.859 -4.18 1 97.69 287 ASP B O 1
ATOM 4872 N N . GLU B 1 288 ? 14.719 14.375 -2.795 1 97.75 288 GLU B N 1
ATOM 4873 C CA . GLU B 1 288 ? 14.945 13.531 -1.624 1 97.75 288 GLU B CA 1
ATOM 4874 C C . GLU B 1 288 ? 14.016 12.32 -1.632 1 97.75 288 GLU B C 1
ATOM 4876 O O . GLU B 1 288 ? 14.406 11.234 -1.199 1 97.75 288 GLU B O 1
ATOM 4881 N N . ALA B 1 289 ? 12.797 12.5 -2.084 1 98.44 289 ALA B N 1
ATOM 4882 C CA . ALA B 1 289 ? 11.906 11.352 -2.24 1 98.44 289 ALA B CA 1
ATOM 4883 C C . ALA B 1 289 ? 12.469 10.352 -3.246 1 98.44 289 ALA B C 1
ATOM 4885 O O . ALA B 1 289 ? 12.461 9.148 -3 1 98.44 289 ALA B O 1
ATOM 4886 N N . ARG B 1 290 ? 12.961 10.859 -4.363 1 98.12 290 ARG B N 1
ATOM 4887 C CA . ARG B 1 290 ? 13.539 10 -5.391 1 98.12 290 ARG B CA 1
ATOM 4888 C C . ARG B 1 290 ? 14.789 9.297 -4.879 1 98.12 290 ARG B C 1
ATOM 4890 O O . ARG B 1 290 ? 14.984 8.102 -5.133 1 98.12 290 ARG B O 1
ATOM 4897 N N . ARG B 1 291 ? 15.594 10.039 -4.16 1 96.88 291 ARG B N 1
ATOM 4898 C CA . ARG B 1 291 ? 16.797 9.461 -3.574 1 96.88 291 ARG B CA 1
ATOM 4899 C C . ARG B 1 291 ? 16.453 8.359 -2.582 1 96.88 291 ARG B C 1
ATOM 4901 O O . ARG B 1 291 ? 17.078 7.301 -2.576 1 96.88 291 ARG B O 1
ATOM 4908 N N . ALA B 1 292 ? 15.477 8.633 -1.729 1 98.06 292 ALA B N 1
ATOM 4909 C CA . ALA B 1 292 ? 15.031 7.633 -0.763 1 98.06 292 ALA B CA 1
ATOM 4910 C C . ALA B 1 292 ? 14.656 6.328 -1.459 1 98.06 292 ALA B C 1
ATOM 4912 O O . ALA B 1 292 ? 15 5.242 -0.984 1 98.06 292 ALA B O 1
ATOM 4913 N N . ALA B 1 293 ? 14.008 6.391 -2.586 1 98.25 293 ALA B N 1
ATOM 4914 C CA . ALA B 1 293 ? 13.594 5.203 -3.33 1 98.25 293 ALA B CA 1
ATOM 4915 C C . ALA B 1 293 ? 14.781 4.555 -4.035 1 98.25 293 ALA B C 1
ATOM 4917 O O . ALA B 1 293 ? 15.078 3.377 -3.811 1 98.25 293 ALA B O 1
ATOM 4918 N N . ALA B 1 294 ? 15.508 5.305 -4.82 1 97.31 294 ALA B N 1
ATOM 4919 C CA . ALA B 1 294 ? 16.531 4.793 -5.723 1 97.31 294 ALA B CA 1
ATOM 4920 C C . ALA B 1 294 ? 17.734 4.266 -4.945 1 97.31 294 ALA B C 1
ATOM 4922 O O . ALA B 1 294 ? 18.375 3.301 -5.363 1 97.31 294 ALA B O 1
ATOM 4923 N N . GLU B 1 295 ? 18 4.863 -3.807 1 96.75 295 GLU B N 1
ATOM 4924 C CA . GLU B 1 295 ? 19.219 4.5 -3.1 1 96.75 295 GLU B CA 1
ATOM 4925 C C . GLU B 1 295 ? 18.922 3.631 -1.883 1 96.75 295 GLU B C 1
ATOM 4927 O O . GLU B 1 295 ? 19.766 2.842 -1.451 1 96.75 295 GLU B O 1
ATOM 4932 N N . HIS B 1 296 ? 17.672 3.75 -1.339 1 97.31 296 HIS B N 1
ATOM 4933 C CA . HIS B 1 296 ? 17.453 3.135 -0.033 1 97.31 296 HIS B CA 1
ATOM 4934 C C . HIS B 1 296 ? 16.188 2.277 -0.025 1 97.31 296 HIS B C 1
ATOM 4936 O O . HIS B 1 296 ? 15.805 1.747 1.02 1 97.31 296 HIS B O 1
ATOM 4942 N N . GLY B 1 297 ? 15.523 2.146 -1.176 1 98.06 297 GLY B N 1
ATOM 4943 C CA . GLY B 1 297 ? 14.352 1.289 -1.274 1 98.06 297 GLY B CA 1
ATOM 4944 C C . GLY B 1 297 ? 13.156 1.813 -0.494 1 98.06 297 GLY B C 1
ATOM 4945 O O . GLY B 1 297 ? 12.281 1.044 -0.1 1 98.06 297 GLY B O 1
ATOM 4946 N N . VAL B 1 298 ? 13.188 3.104 -0.169 1 98.31 298 VAL B N 1
ATOM 4947 C CA . VAL B 1 298 ? 12.109 3.74 0.574 1 98.31 298 VAL B CA 1
ATOM 4948 C C . VAL B 1 298 ? 11.242 4.57 -0.376 1 98.31 298 VAL B C 1
ATOM 4950 O O . VAL B 1 298 ? 11.656 5.641 -0.822 1 98.31 298 VAL B O 1
ATOM 4953 N N . LEU B 1 299 ? 10.031 4.07 -0.656 1 98.44 299 LEU B N 1
ATOM 4954 C CA . LEU B 1 299 ? 9.133 4.723 -1.607 1 98.44 299 LEU B CA 1
ATOM 4955 C C . LEU B 1 299 ? 8.102 5.586 -0.885 1 98.44 299 LEU B C 1
ATOM 4957 O O . LEU B 1 299 ? 7.109 5.066 -0.37 1 98.44 299 LEU B O 1
ATOM 4961 N N . VAL B 1 300 ? 8.336 6.879 -0.875 1 98.44 300 VAL B N 1
ATOM 4962 C CA . VAL B 1 300 ? 7.465 7.805 -0.162 1 98.44 300 VAL B CA 1
ATOM 4963 C C . VAL B 1 300 ? 7.117 8.984 -1.067 1 98.44 300 VAL B C 1
ATOM 4965 O O . VAL B 1 300 ? 7.707 9.148 -2.137 1 98.44 300 VAL B O 1
ATOM 4968 N N . GLY B 1 301 ? 6.148 9.781 -0.657 1 97.81 301 GLY B N 1
ATOM 4969 C CA . GLY B 1 301 ? 5.758 10.977 -1.392 1 97.81 301 GLY B CA 1
ATOM 4970 C C . GLY B 1 301 ? 6.668 12.156 -1.128 1 97.81 301 GLY B C 1
ATOM 4971 O O . GLY B 1 301 ? 7.609 12.062 -0.336 1 97.81 301 GLY B O 1
ATOM 4972 N N . GLY B 1 302 ? 6.324 13.289 -1.759 1 98.19 302 GLY B N 1
ATOM 4973 C CA . GLY B 1 302 ? 7.137 14.492 -1.689 1 98.19 302 GLY B CA 1
ATOM 4974 C C . GLY B 1 302 ? 7.191 15.094 -0.298 1 98.19 302 GLY B C 1
ATOM 4975 O O . GLY B 1 302 ? 8.234 15.609 0.121 1 98.19 302 GLY B O 1
ATOM 4976 N N . SER B 1 303 ? 6.059 15.086 0.415 1 98.44 303 SER B N 1
ATOM 4977 C CA . SER B 1 303 ? 6.059 15.641 1.764 1 98.44 303 SER B CA 1
ATOM 4978 C C . SER B 1 303 ? 7.004 14.875 2.68 1 98.44 303 SER B C 1
ATOM 4980 O O . SER B 1 303 ? 7.727 15.469 3.48 1 98.44 303 SER B O 1
ATOM 4982 N N . SER B 1 304 ? 6.988 13.57 2.537 1 98.81 304 SER B N 1
ATOM 4983 C CA . SER B 1 304 ? 7.938 12.758 3.287 1 98.81 304 SER B CA 1
ATOM 4984 C C . SER B 1 304 ? 9.375 13.023 2.844 1 98.81 304 SER B C 1
ATOM 4986 O O . SER B 1 304 ? 10.289 13.016 3.664 1 98.81 304 SER B O 1
ATOM 4988 N N . GLY B 1 305 ? 9.547 13.234 1.514 1 98.69 305 GLY B N 1
ATOM 4989 C CA . GLY B 1 305 ? 10.859 13.641 1.033 1 98.69 305 GLY B CA 1
ATOM 4990 C C . GLY B 1 305 ? 11.375 14.906 1.698 1 98.69 305 GLY B C 1
ATOM 4991 O O . GLY B 1 305 ? 12.547 14.984 2.068 1 98.69 305 GLY B O 1
ATOM 4992 N N . ALA B 1 306 ? 10.5 15.867 1.866 1 98.88 306 ALA B N 1
ATOM 4993 C CA . ALA B 1 306 ? 10.859 17.109 2.555 1 98.88 306 ALA B CA 1
ATOM 4994 C C . ALA B 1 306 ? 11.273 16.828 3.998 1 98.88 306 ALA B C 1
ATOM 4996 O O . ALA B 1 306 ? 12.266 17.375 4.48 1 98.88 306 ALA B O 1
ATOM 4997 N N . ALA B 1 307 ? 10.547 16.016 4.688 1 98.88 307 ALA B N 1
ATOM 4998 C CA . ALA B 1 307 ? 10.852 15.688 6.078 1 98.88 307 ALA B CA 1
ATOM 4999 C C . ALA B 1 307 ? 12.188 14.953 6.188 1 98.88 307 ALA B C 1
ATOM 5001 O O . ALA B 1 307 ? 12.969 15.203 7.105 1 98.88 307 ALA B O 1
ATOM 5002 N N . ILE B 1 308 ? 12.422 14.031 5.266 1 98.69 308 ILE B N 1
ATOM 5003 C CA . ILE B 1 308 ? 13.68 13.289 5.25 1 98.69 308 ILE B CA 1
ATOM 5004 C C . ILE B 1 308 ? 14.844 14.258 5.031 1 98.69 308 ILE B C 1
ATOM 5006 O O . ILE B 1 308 ? 15.898 14.133 5.66 1 98.69 308 ILE B O 1
ATOM 5010 N N . ALA B 1 309 ? 14.648 15.219 4.133 1 98.44 309 ALA B N 1
ATOM 5011 C CA . ALA B 1 309 ? 15.68 16.234 3.895 1 98.44 309 ALA B CA 1
ATOM 5012 C C . ALA B 1 309 ? 16.047 16.953 5.188 1 98.44 309 ALA B C 1
ATOM 5014 O O . ALA B 1 309 ? 17.234 17.094 5.508 1 98.44 309 ALA B O 1
ATOM 5015 N N . VAL B 1 310 ? 15.062 17.344 5.922 1 98.81 310 VAL B N 1
ATOM 5016 C CA . VAL B 1 310 ? 15.281 18.062 7.172 1 98.81 310 VAL B CA 1
ATOM 5017 C C . VAL B 1 310 ? 15.945 17.141 8.188 1 98.81 310 VAL B C 1
ATOM 5019 O O . VAL B 1 310 ? 16.891 17.547 8.883 1 98.81 310 VAL B O 1
ATOM 5022 N N . ALA B 1 311 ? 15.5 15.945 8.32 1 98.5 311 ALA B N 1
ATOM 5023 C CA . ALA B 1 311 ? 16.062 14.977 9.258 1 98.5 311 ALA B CA 1
ATOM 5024 C C . ALA B 1 311 ? 17.547 14.727 8.961 1 98.5 311 ALA B C 1
ATOM 5026 O O . ALA B 1 311 ? 18.359 14.609 9.875 1 98.5 311 ALA B O 1
ATOM 5027 N N . ARG B 1 312 ? 17.859 14.625 7.688 1 97.25 312 ARG B N 1
ATOM 5028 C CA . ARG B 1 312 ? 19.234 14.414 7.285 1 97.25 312 ARG B CA 1
ATOM 5029 C C . ARG B 1 312 ? 20.125 15.578 7.723 1 97.25 312 ARG B C 1
ATOM 5031 O O . ARG B 1 312 ? 21.25 15.375 8.188 1 97.25 312 ARG B O 1
ATOM 5038 N N . GLU B 1 313 ? 19.625 16.75 7.527 1 97.5 313 GLU B N 1
ATOM 5039 C CA . GLU B 1 313 ? 20.375 17.938 7.969 1 97.5 313 GLU B CA 1
ATOM 5040 C C . GLU B 1 313 ? 20.609 17.906 9.477 1 97.5 313 GLU B C 1
ATOM 5042 O O . GLU B 1 313 ? 21.734 18.156 9.938 1 97.5 313 GLU B O 1
ATOM 5047 N N . ILE B 1 314 ? 19.609 17.594 10.219 1 98.06 314 ILE B N 1
ATOM 5048 C CA . ILE B 1 314 ? 19.719 17.516 11.672 1 98.06 314 ILE B CA 1
ATOM 5049 C C . ILE B 1 314 ? 20.703 16.422 12.055 1 98.06 314 ILE B C 1
ATOM 5051 O O . ILE B 1 314 ? 21.547 16.609 12.938 1 98.06 314 ILE B O 1
ATOM 5055 N N . ALA B 1 315 ? 20.578 15.281 11.414 1 97.38 315 ALA B N 1
ATOM 5056 C CA . ALA B 1 315 ? 21.453 14.148 11.695 1 97.38 315 ALA B CA 1
ATOM 5057 C C . ALA B 1 315 ? 22.922 14.523 11.461 1 97.38 315 ALA B C 1
ATOM 5059 O O . ALA B 1 315 ? 23.797 14.094 12.203 1 97.38 315 ALA B O 1
ATOM 5060 N N . ASP B 1 316 ? 23.141 15.305 10.406 1 95.75 316 ASP B N 1
ATOM 5061 C CA . ASP B 1 316 ? 24.484 15.758 10.094 1 95.75 316 ASP B CA 1
ATOM 5062 C C . ASP B 1 316 ? 25 16.719 11.164 1 95.75 316 ASP B C 1
ATOM 5064 O O . ASP B 1 316 ? 26.188 16.688 11.508 1 95.75 316 ASP B O 1
ATOM 5068 N N . GLU B 1 317 ? 24.109 17.516 11.641 1 96.19 317 GLU B N 1
ATOM 5069 C CA . GLU B 1 317 ? 24.453 18.531 12.625 1 96.19 317 GLU B CA 1
ATOM 5070 C C . GLU B 1 317 ? 24.625 17.922 14.016 1 96.19 317 GLU B C 1
ATOM 5072 O O . GLU B 1 317 ? 25.391 18.438 14.836 1 96.19 317 GLU B O 1
ATOM 5077 N N . GLN B 1 318 ? 23.953 16.875 14.281 1 96.56 318 GLN B N 1
ATOM 5078 C CA . GLN B 1 318 ? 23.906 16.266 15.609 1 96.56 318 GLN B CA 1
ATOM 5079 C C . GLN B 1 318 ? 24.109 14.758 15.531 1 96.56 318 GLN B C 1
ATOM 5081 O O . GLN B 1 318 ? 23.141 14 15.523 1 96.56 318 GLN B O 1
ATOM 5086 N N . PRO B 1 319 ? 25.297 14.312 15.711 1 94.06 319 PRO B N 1
ATOM 5087 C CA . PRO B 1 319 ? 25.625 12.898 15.5 1 94.06 319 PRO B CA 1
ATOM 5088 C C . PRO B 1 319 ? 24.984 11.984 16.547 1 94.06 319 PRO B C 1
ATOM 5090 O O . PRO B 1 319 ? 24.922 10.773 16.344 1 94.06 319 PRO B O 1
ATOM 5093 N N . ASN B 1 320 ? 24.516 12.523 17.625 1 95.19 320 ASN B N 1
ATOM 5094 C CA . ASN B 1 320 ? 23.891 11.711 18.656 1 95.19 320 ASN B CA 1
ATOM 5095 C C . ASN B 1 320 ? 22.375 11.781 18.594 1 95.19 320 ASN B C 1
ATOM 5097 O O . ASN B 1 320 ? 21.672 11.25 19.469 1 95.19 320 ASN B O 1
ATOM 5101 N N . ALA B 1 321 ? 21.891 12.359 17.562 1 97.38 321 ALA B N 1
ATOM 5102 C CA . ALA B 1 321 ? 20.453 12.523 17.422 1 97.38 321 ALA B CA 1
ATOM 5103 C C . ALA B 1 321 ? 19.781 11.195 17.094 1 97.38 321 ALA B C 1
ATOM 5105 O O . ALA B 1 321 ? 20.375 10.32 16.469 1 97.38 321 ALA B O 1
ATOM 5106 N N . ARG B 1 322 ? 18.641 10.992 17.625 1 98.12 322 ARG B N 1
ATOM 5107 C CA . ARG B 1 322 ? 17.688 9.953 17.25 1 98.12 322 ARG B CA 1
ATOM 5108 C C . ARG B 1 322 ? 16.359 10.555 16.797 1 98.12 322 ARG B C 1
ATOM 5110 O O . ARG B 1 322 ? 15.562 11.008 17.609 1 98.12 322 ARG B O 1
ATOM 5117 N N . ILE B 1 323 ? 16.172 10.562 15.5 1 98.56 323 ILE B N 1
ATOM 5118 C CA . ILE B 1 323 ? 15.148 11.391 14.867 1 98.56 323 ILE B CA 1
ATOM 5119 C C . ILE B 1 323 ? 14.023 10.516 14.32 1 98.56 323 ILE B C 1
ATOM 5121 O O . ILE B 1 323 ? 14.266 9.641 13.484 1 98.56 323 ILE B O 1
ATOM 5125 N N . ALA B 1 324 ? 12.82 10.672 14.805 1 98.88 324 ALA B N 1
ATOM 5126 C CA . ALA B 1 324 ? 11.656 10.039 14.195 1 98.88 324 ALA B CA 1
ATOM 5127 C C . ALA B 1 324 ? 11.055 10.922 13.109 1 98.88 324 ALA B C 1
ATOM 5129 O O . ALA B 1 324 ? 10.625 12.047 13.375 1 98.88 324 ALA B O 1
ATOM 5130 N N . VAL B 1 325 ? 11.055 10.438 11.898 1 98.88 325 VAL B N 1
ATOM 5131 C CA . VAL B 1 325 ? 10.453 11.117 10.75 1 98.88 325 VAL B CA 1
ATOM 5132 C C . VAL B 1 325 ? 9.078 10.508 10.453 1 98.88 325 VAL B C 1
ATOM 5134 O O . VAL B 1 325 ? 8.945 9.289 10.367 1 98.88 325 VAL B O 1
ATOM 5137 N N . ILE B 1 326 ? 8.094 11.352 10.328 1 98.94 326 ILE B N 1
ATOM 5138 C CA . ILE B 1 326 ? 6.773 10.852 9.953 1 98.94 326 ILE B CA 1
ATOM 5139 C C . ILE B 1 326 ? 6.684 10.734 8.43 1 98.94 326 ILE B C 1
ATOM 5141 O O . ILE B 1 326 ? 6.703 11.75 7.723 1 98.94 326 ILE B O 1
ATOM 5145 N N . GLY B 1 327 ? 6.664 9.508 7.895 1 98.75 327 GLY B N 1
ATOM 5146 C CA . GLY B 1 327 ? 6.387 9.234 6.492 1 98.75 327 GLY B CA 1
ATOM 5147 C C . GLY B 1 327 ? 4.902 9.188 6.18 1 98.75 327 GLY B C 1
ATOM 5148 O O . GLY B 1 327 ? 4.238 8.188 6.441 1 98.75 327 GLY B O 1
ATOM 5149 N N . CYS B 1 328 ? 4.398 10.109 5.555 1 98.25 328 CYS B N 1
ATOM 5150 C CA . CYS B 1 328 ? 2.971 10.414 5.527 1 98.25 328 CYS B CA 1
ATOM 5151 C C . CYS B 1 328 ? 2.219 9.43 4.641 1 98.25 328 CYS B C 1
ATOM 5153 O O . CYS B 1 328 ? 1.097 9.031 4.957 1 98.25 328 CYS B O 1
ATOM 5155 N N . ASP B 1 329 ? 2.744 9.133 3.469 1 97.88 329 ASP B N 1
ATOM 5156 C CA . ASP B 1 329 ? 2.086 8.258 2.504 1 97.88 329 ASP B CA 1
ATOM 5157 C C . ASP B 1 329 ? 3.105 7.551 1.611 1 97.88 329 ASP B C 1
ATOM 5159 O O . ASP B 1 329 ? 4.312 7.746 1.769 1 97.88 329 ASP B O 1
ATOM 5163 N N . GLY B 1 330 ? 2.613 6.672 0.813 1 96.88 330 GLY B N 1
ATOM 5164 C CA . GLY B 1 330 ? 3.48 5.922 -0.082 1 96.88 330 GLY B CA 1
ATOM 5165 C C . GLY B 1 330 ? 3.695 6.609 -1.417 1 96.88 330 GLY B C 1
ATOM 5166 O O . GLY B 1 330 ? 2.848 7.383 -1.868 1 96.88 330 GLY B O 1
ATOM 5167 N N . GLY B 1 331 ? 4.773 6.266 -2.059 1 96.94 331 GLY B N 1
ATOM 5168 C CA . GLY B 1 331 ? 5.148 6.891 -3.316 1 96.94 331 GLY B CA 1
ATOM 5169 C C . GLY B 1 331 ? 4.402 6.324 -4.512 1 96.94 331 GLY B C 1
ATOM 5170 O O . GLY B 1 331 ? 4.453 6.891 -5.605 1 96.94 331 GLY B O 1
ATOM 5171 N N . GLU B 1 332 ? 3.686 5.219 -4.34 1 94.81 332 GLU B N 1
ATOM 5172 C CA . GLU B 1 332 ? 3.025 4.566 -5.469 1 94.81 332 GLU B CA 1
ATOM 5173 C C . GLU B 1 332 ? 1.958 5.469 -6.082 1 94.81 332 GLU B C 1
ATOM 5175 O O . GLU B 1 332 ? 1.558 5.273 -7.23 1 94.81 332 GLU B O 1
ATOM 5180 N N . GLN B 1 333 ? 1.541 6.43 -5.34 1 92.38 333 GLN B N 1
ATOM 5181 C CA . GLN B 1 333 ? 0.525 7.355 -5.832 1 92.38 333 GLN B CA 1
ATOM 5182 C C . GLN B 1 333 ? 1.139 8.406 -6.754 1 92.38 333 GLN B C 1
ATOM 5184 O O . GLN B 1 333 ? 0.418 9.133 -7.441 1 92.38 333 GLN B O 1
ATOM 5189 N N . TYR B 1 334 ? 2.479 8.391 -6.852 1 94.81 334 TYR B N 1
ATOM 5190 C CA . TYR B 1 334 ? 3.154 9.484 -7.531 1 94.81 334 TYR B CA 1
ATOM 5191 C C . TYR B 1 334 ? 4.016 8.969 -8.68 1 94.81 334 TYR B C 1
ATOM 5193 O O . TYR B 1 334 ? 4.984 9.617 -9.078 1 94.81 334 TYR B O 1
ATOM 5201 N N . PHE B 1 335 ? 3.711 7.812 -9.188 1 94.19 335 PHE B N 1
ATOM 5202 C CA . PHE B 1 335 ? 4.5 7.219 -10.266 1 94.19 335 PHE B CA 1
ATOM 5203 C C . PHE B 1 335 ? 4.441 8.086 -11.516 1 94.19 335 PHE B C 1
ATOM 5205 O O . PHE B 1 335 ? 5.41 8.148 -12.281 1 94.19 335 PHE B O 1
ATOM 5212 N N . ASP B 1 336 ? 3.371 8.828 -11.688 1 91.06 336 ASP B N 1
ATOM 5213 C CA . ASP B 1 336 ? 3.213 9.625 -12.898 1 91.06 336 ASP B CA 1
ATOM 5214 C C . ASP B 1 336 ? 3.609 11.078 -12.664 1 91.06 336 ASP B C 1
ATOM 5216 O O . ASP B 1 336 ? 3.438 11.922 -13.539 1 91.06 336 ASP B O 1
ATOM 5220 N N . THR B 1 337 ? 4.055 11.43 -11.5 1 92.19 337 THR B N 1
ATOM 5221 C CA . THR B 1 337 ? 4.457 12.789 -11.172 1 92.19 337 THR B CA 1
ATOM 5222 C C . THR B 1 337 ? 5.875 12.82 -10.617 1 92.19 337 THR B C 1
ATOM 5224 O O . THR B 1 337 ? 6.848 12.852 -11.375 1 92.19 337 THR B O 1
ATOM 5227 N N . VAL B 1 338 ? 6.078 12.461 -9.367 1 94.5 338 VAL B N 1
ATOM 5228 C CA . VAL B 1 338 ? 7.363 12.555 -8.688 1 94.5 338 VAL B CA 1
ATOM 5229 C C . VAL B 1 338 ? 8.352 11.562 -9.305 1 94.5 338 VAL B C 1
ATOM 5231 O O . VAL B 1 338 ? 9.531 11.883 -9.484 1 94.5 338 VAL B O 1
ATOM 5234 N N . PHE B 1 339 ? 7.859 10.398 -9.727 1 95.44 339 PHE B N 1
ATOM 5235 C CA . PHE B 1 339 ? 8.75 9.32 -10.141 1 95.44 339 PHE B CA 1
ATOM 5236 C C . PHE B 1 339 ? 8.609 9.062 -11.641 1 95.44 339 PHE B C 1
ATOM 5238 O O . PHE B 1 339 ? 9 8 -12.125 1 95.44 339 PHE B O 1
ATOM 5245 N N . ASP B 1 340 ? 8.031 9.969 -12.352 1 89.19 340 ASP B N 1
ATOM 5246 C CA . ASP B 1 340 ? 7.871 9.742 -13.789 1 89.19 340 ASP B CA 1
ATOM 5247 C C . ASP B 1 340 ? 9.219 9.82 -14.508 1 89.19 340 ASP B C 1
ATOM 5249 O O . ASP B 1 340 ? 10.211 10.258 -13.93 1 89.19 340 ASP B O 1
ATOM 5253 N N . GLU B 1 341 ? 9.219 9.367 -15.711 1 75.31 341 GLU B N 1
ATOM 5254 C CA . GLU B 1 341 ? 10.445 9.266 -16.5 1 75.31 341 GLU B CA 1
ATOM 5255 C C . GLU B 1 341 ? 11.125 10.625 -16.625 1 75.31 341 GLU B C 1
ATOM 5257 O O . GLU B 1 341 ? 12.336 10.742 -16.438 1 75.31 341 GLU B O 1
ATOM 5262 N N . ALA B 1 342 ? 10.328 11.57 -17 1 73.44 342 ALA B N 1
ATOM 5263 C CA . ALA B 1 342 ? 10.867 12.914 -17.203 1 73.44 342 ALA B CA 1
ATOM 5264 C C . ALA B 1 342 ? 11.508 13.445 -15.914 1 73.44 342 ALA B C 1
ATOM 5266 O O . ALA B 1 342 ? 12.57 14.062 -15.953 1 73.44 342 ALA B O 1
ATOM 5267 N N . SER B 1 343 ? 10.914 13.18 -14.852 1 75.06 343 SER B N 1
ATOM 5268 C CA . SER B 1 343 ? 11.391 13.656 -13.555 1 75.06 343 SER B CA 1
ATOM 5269 C C . SER B 1 343 ? 12.625 12.891 -13.102 1 75.06 343 SER B C 1
ATOM 5271 O O . SER B 1 343 ? 13.531 13.461 -12.484 1 75.06 343 SER B O 1
ATOM 5273 N N . MET B 1 344 ? 12.672 11.664 -13.422 1 74.56 344 MET B N 1
ATOM 5274 C CA . MET B 1 344 ? 13.766 10.805 -12.969 1 74.56 344 MET B CA 1
ATOM 5275 C C . MET B 1 344 ? 15 10.984 -13.852 1 74.56 3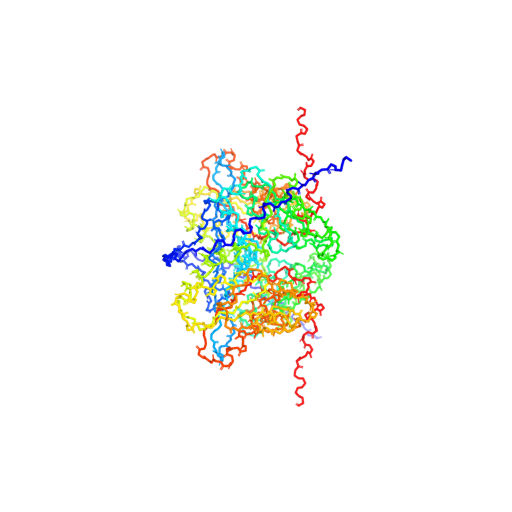44 MET B C 1
ATOM 5277 O O . MET B 1 344 ? 16.125 10.711 -13.422 1 74.56 344 MET B O 1
ATOM 5281 N N . SER B 1 345 ? 14.875 11.266 -15.109 1 65.31 345 SER B N 1
ATOM 5282 C CA . SER B 1 345 ? 15.984 11.5 -16.016 1 65.31 345 SER B CA 1
ATOM 5283 C C . SER B 1 345 ? 16.703 12.812 -15.703 1 65.31 345 SER B C 1
ATOM 5285 O O . SER B 1 345 ? 17.906 12.953 -15.945 1 65.31 345 SER B O 1
ATOM 5287 N N . HIS B 1 346 ? 16.094 13.82 -15.281 1 53.78 346 HIS B N 1
ATOM 5288 C CA . HIS B 1 346 ? 16.703 15.117 -15.016 1 53.78 346 HIS B CA 1
ATOM 5289 C C . HIS B 1 346 ? 17.656 15.039 -13.82 1 53.78 346 HIS B C 1
ATOM 5291 O O . HIS B 1 346 ? 18.625 15.797 -13.75 1 53.78 346 HIS B O 1
ATOM 5297 N N . ASP B 1 347 ? 17.469 14.188 -12.867 1 50.62 347 ASP B N 1
ATOM 5298 C CA . ASP B 1 347 ? 18.344 14.164 -11.695 1 50.62 347 ASP B CA 1
ATOM 5299 C C . ASP B 1 347 ? 19.609 13.359 -11.969 1 50.62 347 ASP B C 1
ATOM 5301 O O . ASP B 1 347 ? 20.578 13.438 -11.211 1 50.62 347 ASP B O 1
ATOM 5305 N N . GLY B 1 348 ? 19.734 12.453 -12.828 1 43.72 348 GLY B N 1
ATOM 5306 C CA . GLY B 1 348 ? 21 11.812 -13.133 1 43.72 348 GLY B CA 1
ATOM 5307 C C . GLY B 1 348 ? 22.047 12.781 -13.625 1 43.72 348 GLY B C 1
ATOM 5308 O O . GLY B 1 348 ? 23.234 12.43 -13.711 1 43.72 348 GLY B O 1
ATOM 5309 N N . SER B 1 349 ? 21.75 13.891 -14.32 1 37.38 349 SER B N 1
ATOM 5310 C CA . SER B 1 349 ? 22.766 14.789 -14.859 1 37.38 349 SER B CA 1
ATOM 5311 C C . SER B 1 349 ? 23.391 15.648 -13.766 1 37.38 349 SER B C 1
ATOM 5313 O O . SER B 1 349 ? 24.359 16.359 -14.008 1 37.38 349 SER B O 1
ATOM 5315 N N . SER B 1 350 ? 22.75 15.992 -12.742 1 35.75 350 SER B N 1
ATOM 5316 C CA . SER B 1 350 ? 23.422 16.922 -11.836 1 35.75 350 SER B CA 1
ATOM 5317 C C . SER B 1 350 ? 24.469 16.219 -10.977 1 35.75 350 SER B C 1
ATOM 5319 O O . SER B 1 350 ? 24.969 16.797 -10.016 1 35.75 350 SER B O 1
ATOM 5321 N N . GLY B 1 351 ? 24.828 14.992 -11.148 1 31.64 351 GLY B N 1
ATOM 5322 C CA . GLY B 1 351 ? 26.031 14.602 -10.43 1 31.64 351 GLY B CA 1
ATOM 5323 C C . GLY B 1 351 ? 27.234 15.438 -10.781 1 31.64 351 GLY B C 1
ATOM 5324 O O . GLY B 1 351 ? 27.156 16.344 -11.625 1 31.64 351 GLY B O 1
ATOM 5325 N N . SER B 1 352 ? 28.625 14.82 -10.812 1 28.48 352 SER B N 1
ATOM 5326 C CA . SER B 1 352 ? 30 15.203 -10.523 1 28.48 352 SER B CA 1
ATOM 5327 C C . SER B 1 352 ? 30.594 16.047 -11.648 1 28.48 352 SER B C 1
ATOM 5329 O O . SER B 1 352 ? 31.797 15.969 -11.93 1 28.48 352 SER B O 1
ATOM 5331 N N . THR B 1 353 ? 30.031 17.047 -12.266 1 24.75 353 THR B N 1
ATOM 5332 C CA . THR B 1 353 ? 31.125 17.859 -12.789 1 24.75 353 THR B CA 1
ATOM 5333 C C . THR B 1 353 ? 32 18.375 -11.656 1 24.75 353 THR B C 1
ATOM 5335 O O . THR B 1 353 ? 31.609 19.297 -10.93 1 24.75 353 THR B O 1
ATOM 5338 N N . LEU B 1 354 ? 32.625 17.5 -10.836 1 20.61 354 LEU B N 1
ATOM 5339 C CA . LEU B 1 354 ? 33.875 17.906 -10.219 1 20.61 354 LEU B CA 1
ATOM 5340 C C . LEU B 1 354 ? 34.812 18.516 -11.258 1 20.61 354 LEU B C 1
ATOM 5342 O O . LEU B 1 354 ? 35.219 17.828 -12.203 1 20.61 354 LEU B O 1
ATOM 5346 N N . GLU B 1 355 ? 34.625 19.797 -11.578 1 19.38 355 GLU B N 1
ATOM 5347 C CA . GLU B 1 355 ? 35.875 20.531 -11.648 1 19.38 355 GLU B CA 1
ATOM 5348 C C . GLU B 1 355 ? 36.531 20.656 -10.273 1 19.38 355 GLU B C 1
ATOM 5350 O O . GLU B 1 355 ? 35.812 20.875 -9.273 1 19.38 355 GLU B O 1
#

pLDDT: mean 88.83, std 20.61, range [19.33, 98.94]